Protein AF-A0A0G4HVM7-F1 (afdb_monomer)

Secondary structure (DSSP, 8-state):
--------------------STT-HHHHHHHHSS-HHHHHHHHHHHHHHHHHHHHHHHHHHHHHHHHHHHHHHHHHHHHHHHHHHHHHHHHHHHHHHHHHHHHHHHHHHHHHHHHHHHHHHHHHHHHHHHHHHHHHHHHHHHHHHHHHHHHHHHHHHHHHHHHHHHHHHHHHHHHHHHHHHHHHHHHHHHHHHHHHHHHHHHHHHHHHHHHHHHHHHHHHHHHHHHHHHHHHHHHHHHHHTTTSTTTHHHHHHHHHHHHHHHHHHHHHHHHHHHHHHHHHHHHHHHHHHHHHHHHHHHHHHHHHHHHHHHHHHHHHHHHHHHHHHHHHHHHHHHHHHHHHHHHHHHHHHHHHHHHHHHHHHHTTS-HHHHH-SS-------TTTS-GGGS-HHHHHHHHHHHSS----TTTTTHHHHHHHHHHHHHHHHHHHHHHHHHHHHHHHHHHHHHHHHHHS--HHHHSS--TTS--TT-------------S--------------------------

Mean predicted aligned error: 23.36 Å

Organism: NCBI:txid1169474

Foldseek 3Di:
DDDDDDDPDPPPPPPPPPPQVPVDVVLVVVLVPDDPVVNVVSVVVSVVVVVVVVVVVVVVVVVVVVVVVVVVVVVVVVVVVVVVVVVVVVVVVVVVVVVVVVVVVVVVVVVVVVVVVVVVVVVVVVVVVVVVVVVVVVVVVVVVVVVVVVVVVVVVVVVVVVVVVVVVVVVVVVVVVVVVVVVVVVVVVVVVVVVVVVVVVVVVVVVVVVVVVVVVVVVVVVVVVCVVVVVVVVVPCVVPCPPPPPPVVVVVVVVVVVVVVVVVVVVVVVVVVVVVVVVVVVVVVVVVVVVVVVVVVVVVVVVVVVVVVVVVVVVVVVVVVVVVVVVVVVVVVVVVVVVVVVVVVVVVVVVVVVVVVVVVVVVVDDPVCVVVVFPPPVPVPVVVDDPPPPDPVVVVVVVVVVPDDPQPPVCPCVRVVRSVVVVVVVVVLVVVVVVVVVVLVVVVVVVVVVVCCLVDPDPVQVVDQDPVDDDPNDHDPDPPDPPPCPPDDPDDDDPDDPPPPPPVPPPPDPPDD

pLDDT: mean 78.49, std 20.11, range [30.06, 98.19]

Sequence (513 aa):
MEDPAAGAGSPGLNLVNIQLPIRNPDILEHLKALPESDKDKFLNEIKKKYLKQMAAIEEQHSKHNMFRVQEAWLKIMRAAKTAQLKKEVEILSQNHQRDVDRKEALLHMMDRDLDEAEEQQLVASRSHFSNVGQLLDIQTARLEAVDHHFQAALSEMRQDFAAERRDLEHRHSLFSKELQLIVHFITKEEEEKEQAETHEHNTQFEVLKNRNIEEDHQTKSKLEDAVDTIKDKCNQALQDYKTQTDSNTQEYKKLLHEDDKVSREVDQRLRRVERLQQQIADWKSKIIQNRSECEERNSQLRLEKEELQRHYQELKAKMSKFRAEQMRRLRDLSSNAKECTESLDSQLKLAERILQTAALCRKLETEREKVVPFYLSREVDLEELDWSDVPAEVKEEIREALSDVGIDEWTYLDSFFKRYNKVFLDKLAIDKERQRLEKENEQLRSILKQFLDGVSVNDQVLGGANPLLVVNGRVNFNHIPVKRDTEGKVTIEAQTHVHKTTVRQQQILPRTN

Structure (mmCIF, N/CA/C/O backbone):
data_AF-A0A0G4HVM7-F1
#
_entry.id   AF-A0A0G4HVM7-F1
#
loop_
_atom_site.group_PDB
_atom_site.id
_atom_site.type_symbol
_atom_site.label_atom_id
_atom_site.label_alt_id
_atom_site.label_comp_id
_atom_site.label_asym_id
_atom_site.label_entity_id
_atom_site.label_seq_id
_atom_site.pdbx_PDB_ins_code
_atom_site.Cartn_x
_atom_site.Cartn_y
_atom_site.Cartn_z
_atom_site.occupancy
_atom_site.B_iso_or_equiv
_atom_site.auth_seq_id
_atom_site.auth_comp_id
_atom_site.auth_asym_id
_atom_site.auth_atom_id
_atom_site.pdbx_PDB_model_num
ATOM 1 N N . MET A 1 1 ? 48.883 18.268 -64.903 1.00 44.88 1 MET A N 1
ATOM 2 C CA . MET A 1 1 ? 48.582 19.145 -66.050 1.00 44.88 1 MET A CA 1
ATOM 3 C C . MET A 1 1 ? 49.626 20.237 -66.037 1.00 44.88 1 MET A C 1
ATOM 5 O O . MET A 1 1 ? 49.969 20.667 -64.946 1.00 44.88 1 MET A O 1
ATOM 9 N N . GLU A 1 2 ? 50.117 20.586 -67.223 1.00 32.31 2 GLU A N 1
ATOM 10 C CA . GLU A 1 2 ? 51.321 21.381 -67.519 1.00 32.31 2 GLU A CA 1
ATOM 11 C C . GLU A 1 2 ? 52.638 20.591 -67.495 1.00 32.31 2 GLU A C 1
ATOM 13 O O . GLU A 1 2 ? 53.362 20.506 -66.505 1.00 32.31 2 GLU A O 1
ATOM 18 N N . ASP A 1 3 ? 52.907 19.994 -68.660 1.00 45.25 3 ASP A N 1
ATOM 19 C CA . ASP A 1 3 ? 54.249 19.728 -69.170 1.00 45.25 3 ASP A CA 1
ATOM 20 C C . ASP A 1 3 ? 55.102 21.004 -69.144 1.00 45.25 3 ASP A C 1
ATOM 22 O O . ASP A 1 3 ? 54.601 22.105 -69.391 1.00 45.25 3 ASP A O 1
ATOM 26 N N . PRO A 1 4 ? 56.426 20.843 -69.031 1.00 42.19 4 PRO A N 1
ATOM 27 C CA . PRO A 1 4 ? 57.251 21.456 -70.053 1.00 42.19 4 PRO A CA 1
ATOM 28 C C . PRO A 1 4 ? 58.253 20.452 -70.612 1.00 42.19 4 PRO A C 1
ATOM 30 O O . PRO A 1 4 ? 59.261 20.096 -70.000 1.00 42.19 4 PRO A O 1
ATOM 33 N N . ALA A 1 5 ? 57.983 20.064 -71.854 1.00 37.16 5 ALA A N 1
ATOM 34 C CA . ALA A 1 5 ? 59.016 19.746 -72.815 1.00 37.16 5 ALA A CA 1
ATOM 35 C C . ALA A 1 5 ? 59.889 20.995 -73.036 1.00 37.16 5 ALA A C 1
ATOM 37 O O . ALA A 1 5 ? 59.394 22.040 -73.453 1.00 37.16 5 ALA A O 1
ATOM 38 N N . ALA A 1 6 ? 61.194 20.891 -72.790 1.00 32.12 6 ALA A N 1
ATOM 39 C CA . ALA A 1 6 ? 62.171 21.859 -73.276 1.00 32.12 6 ALA A CA 1
ATOM 40 C C . ALA A 1 6 ? 63.485 21.130 -73.571 1.00 32.12 6 ALA A C 1
ATOM 42 O O . ALA A 1 6 ? 64.078 20.488 -72.706 1.00 32.12 6 ALA A O 1
ATOM 43 N N . GLY A 1 7 ? 63.868 21.170 -74.846 1.00 36.97 7 GLY A N 1
ATOM 44 C CA . GLY A 1 7 ? 64.874 20.318 -75.461 1.00 36.97 7 GLY A CA 1
ATOM 45 C C . GLY A 1 7 ? 66.261 20.408 -74.834 1.00 36.97 7 GLY A C 1
ATOM 46 O O . GLY A 1 7 ? 66.880 21.466 -74.788 1.00 36.97 7 GLY A O 1
ATOM 47 N N . ALA A 1 8 ? 66.797 19.248 -74.467 1.00 32.94 8 ALA A N 1
ATOM 48 C CA . ALA A 1 8 ? 68.232 19.040 -74.402 1.00 32.94 8 ALA A CA 1
ATOM 49 C C . ALA A 1 8 ? 68.670 18.523 -75.777 1.00 32.94 8 ALA A C 1
ATOM 51 O O . ALA A 1 8 ? 68.557 17.335 -76.077 1.00 32.94 8 ALA A O 1
ATOM 52 N N . GLY A 1 9 ? 69.085 19.452 -76.642 1.00 30.06 9 GLY A N 1
ATOM 53 C CA . GLY A 1 9 ? 69.671 19.134 -77.937 1.00 30.06 9 GLY A CA 1
ATOM 54 C C . GLY A 1 9 ? 70.800 18.123 -77.772 1.00 30.06 9 GLY A C 1
ATOM 55 O O . GLY A 1 9 ? 71.686 18.301 -76.937 1.00 30.06 9 GLY A O 1
ATOM 56 N N . SER A 1 10 ? 70.750 17.053 -78.563 1.00 32.50 10 SER A N 1
ATOM 57 C CA . SER A 1 10 ? 71.856 16.118 -78.717 1.00 32.50 10 SER A CA 1
ATOM 58 C C . SER A 1 10 ? 73.127 16.907 -79.044 1.00 32.50 10 SER A C 1
ATOM 60 O O . SER A 1 10 ? 73.173 17.552 -80.095 1.00 32.50 10 SER A O 1
ATOM 62 N N . PRO A 1 11 ? 74.177 16.870 -78.205 1.00 37.94 11 PRO A N 1
ATOM 63 C CA . PRO A 1 11 ? 75.485 17.277 -78.664 1.00 37.94 11 PRO A CA 1
ATOM 64 C C . PRO A 1 11 ? 75.914 16.192 -79.644 1.00 37.94 11 PRO A C 1
ATOM 66 O O . PRO A 1 11 ? 76.207 15.062 -79.248 1.00 37.94 11 PRO A O 1
ATOM 69 N N . GLY A 1 12 ? 75.867 16.518 -80.935 1.00 30.72 12 GLY A N 1
ATOM 70 C CA . GLY A 1 12 ? 76.477 15.698 -81.966 1.00 30.72 12 GLY A CA 1
ATOM 71 C C . GLY A 1 12 ? 77.882 15.325 -81.512 1.00 30.72 12 GLY A C 1
ATOM 72 O O . GLY A 1 12 ? 78.673 16.193 -81.135 1.00 30.72 12 GLY A O 1
ATOM 73 N N . LEU A 1 13 ? 78.164 14.024 -81.505 1.00 35.94 13 LEU A N 1
ATOM 74 C CA . LEU A 1 13 ? 79.510 13.483 -81.401 1.00 35.94 13 LEU A CA 1
ATOM 75 C C . LEU A 1 13 ? 80.292 13.981 -82.620 1.00 35.94 13 LEU A C 1
ATOM 77 O O . LEU A 1 13 ? 80.422 13.290 -83.628 1.00 35.94 13 LEU A O 1
ATOM 81 N N . ASN A 1 14 ? 80.791 15.213 -82.537 1.00 35.09 14 ASN A N 1
ATOM 82 C CA . ASN A 1 14 ? 81.893 15.662 -83.357 1.00 35.09 14 ASN A CA 1
ATOM 83 C C . ASN A 1 14 ? 83.060 14.764 -82.965 1.00 35.09 14 ASN A C 1
ATOM 85 O O . ASN A 1 14 ? 83.670 14.946 -81.912 1.00 35.09 14 ASN A O 1
ATOM 89 N N . LEU A 1 15 ? 83.327 13.760 -83.799 1.00 33.66 15 LEU A N 1
ATOM 90 C CA . LEU A 1 15 ? 84.612 13.083 -83.861 1.00 33.66 15 LEU A CA 1
ATOM 91 C C . LEU A 1 15 ? 85.657 14.173 -84.106 1.00 33.66 15 LEU A C 1
ATOM 93 O O . LEU A 1 15 ? 85.930 14.558 -85.242 1.00 33.66 15 LEU A O 1
ATOM 97 N N . VAL A 1 16 ? 86.171 14.734 -83.010 1.00 39.75 16 VAL A N 1
ATOM 98 C CA . VAL A 1 16 ? 87.305 15.644 -83.013 1.00 39.75 16 VAL A CA 1
ATOM 99 C C . VAL A 1 16 ? 88.436 14.863 -83.655 1.00 39.75 16 VAL A C 1
ATOM 101 O O . VAL A 1 16 ? 88.948 13.893 -83.099 1.00 39.75 16 VAL A O 1
ATOM 104 N N . ASN A 1 17 ? 88.746 15.267 -84.880 1.00 39.72 17 ASN A N 1
ATOM 105 C CA . ASN A 1 17 ? 89.894 14.846 -85.650 1.00 39.72 17 ASN A CA 1
ATOM 106 C C . ASN A 1 17 ? 91.111 14.896 -84.713 1.00 39.72 17 ASN A C 1
ATOM 108 O O . ASN A 1 17 ? 91.505 15.982 -84.283 1.00 39.72 17 ASN A O 1
ATOM 112 N N . ILE A 1 18 ? 91.638 13.735 -84.310 1.00 45.00 18 ILE A N 1
ATOM 113 C CA . ILE A 1 18 ? 92.764 13.651 -83.374 1.00 45.00 18 ILE A CA 1
ATOM 114 C C . ILE A 1 18 ? 94.000 14.141 -84.125 1.00 45.00 18 ILE A C 1
ATOM 116 O O . ILE A 1 18 ? 94.731 13.381 -84.762 1.00 45.00 18 ILE A O 1
ATOM 120 N N . GLN A 1 19 ? 94.199 15.454 -84.100 1.00 47.66 19 GLN A N 1
ATOM 121 C CA . GLN A 1 19 ? 95.354 16.110 -84.673 1.00 47.66 19 GLN A CA 1
ATOM 122 C C . GLN A 1 19 ? 96.541 15.824 -83.759 1.00 47.66 19 GLN A C 1
ATOM 124 O O . GLN A 1 19 ? 96.676 16.378 -82.670 1.00 47.66 19 GLN A O 1
ATOM 129 N N . LEU A 1 20 ? 97.393 14.902 -84.204 1.00 53.03 20 LEU A N 1
ATOM 130 C CA . LEU A 1 20 ? 98.655 14.605 -83.542 1.00 53.03 20 LEU A CA 1
ATOM 131 C C . LEU A 1 20 ? 99.485 15.890 -83.402 1.00 53.03 20 LEU A C 1
ATOM 133 O O . LEU A 1 20 ? 99.500 16.703 -84.334 1.00 53.03 20 LEU A O 1
ATOM 137 N N . PRO A 1 21 ? 100.220 16.075 -82.291 1.00 55.19 21 PRO A N 1
ATOM 138 C CA . PRO A 1 21 ? 101.010 17.273 -82.038 1.00 55.19 21 PRO A CA 1
ATOM 139 C C . PRO A 1 21 ? 102.310 17.230 -82.856 1.00 55.19 21 PRO A C 1
ATOM 141 O O . PRO A 1 21 ? 103.408 17.211 -82.318 1.00 55.19 21 PRO A O 1
ATOM 144 N N . ILE A 1 22 ? 102.197 17.188 -84.184 1.00 50.56 22 ILE A N 1
ATOM 145 C CA . ILE A 1 22 ? 103.336 17.206 -85.117 1.00 50.56 22 ILE A CA 1
ATOM 146 C C . ILE A 1 22 ? 103.833 18.653 -85.322 1.00 50.56 22 ILE A C 1
ATOM 148 O O . ILE A 1 22 ? 104.866 18.890 -85.934 1.00 50.56 22 ILE A O 1
ATOM 152 N N . ARG A 1 23 ? 103.126 19.650 -84.771 1.00 51.16 23 ARG A N 1
ATOM 153 C CA . ARG A 1 23 ? 103.442 21.081 -84.910 1.00 51.16 23 ARG A CA 1
ATOM 154 C C . ARG A 1 23 ? 104.388 21.652 -83.847 1.00 51.16 23 ARG A C 1
ATOM 156 O O . ARG A 1 23 ? 104.662 22.846 -83.900 1.00 51.16 23 ARG A O 1
ATOM 163 N N . ASN A 1 24 ? 104.871 20.846 -82.899 1.00 56.47 24 ASN A N 1
ATOM 164 C CA . ASN A 1 24 ? 105.813 21.318 -81.882 1.00 56.47 24 ASN A CA 1
ATOM 165 C C . ASN A 1 24 ? 107.245 21.326 -82.475 1.00 56.47 24 ASN A C 1
ATOM 167 O O . ASN A 1 24 ? 107.718 20.253 -82.865 1.00 56.47 24 ASN A O 1
ATOM 171 N N . PRO A 1 25 ? 107.920 22.485 -82.606 1.00 56.81 25 PRO A N 1
ATOM 172 C CA . PRO A 1 25 ? 109.175 22.614 -83.360 1.00 56.81 25 PRO A CA 1
ATOM 173 C C . PRO A 1 25 ? 110.316 21.720 -82.841 1.00 56.81 25 PRO A C 1
ATOM 175 O O . PRO A 1 25 ? 111.045 21.151 -83.652 1.00 56.81 25 PRO A O 1
ATOM 178 N N . ASP A 1 26 ? 110.385 21.469 -81.532 1.00 57.75 26 ASP A N 1
ATOM 179 C CA . ASP A 1 26 ? 111.415 20.618 -80.906 1.00 57.75 26 ASP A CA 1
ATOM 180 C C . ASP A 1 26 ? 111.307 19.130 -81.309 1.00 57.75 26 ASP A C 1
ATOM 182 O O . ASP A 1 2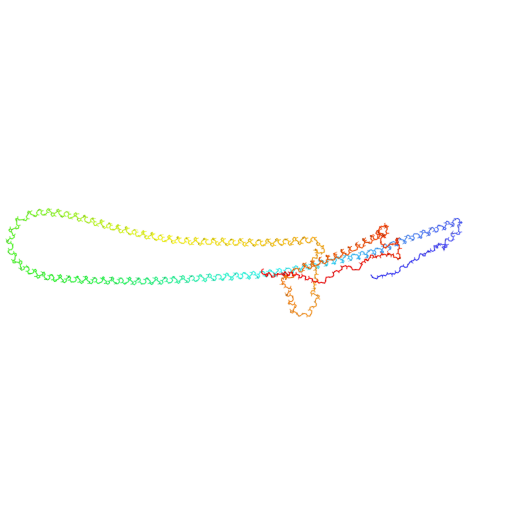6 ? 112.285 18.382 -81.320 1.00 57.75 26 ASP A O 1
ATOM 186 N N . ILE A 1 27 ? 110.104 18.679 -81.682 1.00 58.53 27 ILE A N 1
ATOM 187 C CA . ILE A 1 27 ? 109.833 17.294 -82.100 1.00 58.53 27 ILE A CA 1
ATOM 188 C C . ILE A 1 27 ? 110.277 17.074 -83.555 1.00 58.53 27 ILE A C 1
ATOM 190 O O . ILE A 1 27 ? 110.741 15.990 -83.912 1.00 58.53 27 ILE A O 1
ATOM 194 N N . LEU A 1 28 ? 110.172 18.116 -84.384 1.00 56.00 28 LEU A N 1
ATOM 195 C CA . LEU A 1 28 ? 110.587 18.132 -85.790 1.00 56.00 28 LEU A CA 1
ATOM 196 C C . LEU A 1 28 ? 112.113 18.110 -85.955 1.00 56.00 28 LEU A C 1
ATOM 198 O O . LEU A 1 28 ? 112.607 17.534 -86.926 1.00 56.00 28 LEU A O 1
ATOM 202 N N . GLU A 1 29 ? 112.856 18.701 -85.017 1.00 57.34 29 GLU A N 1
ATOM 203 C CA . GLU A 1 29 ? 114.324 18.694 -85.016 1.00 57.34 29 GLU A CA 1
ATOM 204 C C . GLU A 1 29 ? 114.893 17.319 -84.638 1.00 57.34 29 GLU A C 1
ATOM 206 O O . GLU A 1 29 ? 115.738 16.778 -85.354 1.00 57.34 29 GLU A O 1
ATOM 211 N N . HIS A 1 30 ? 114.342 16.676 -83.604 1.00 56.56 30 HIS A N 1
ATOM 212 C CA . HIS A 1 30 ? 114.717 15.308 -83.228 1.00 56.56 30 HIS A CA 1
ATOM 213 C C . HIS A 1 30 ? 114.369 14.264 -84.309 1.00 56.56 30 HIS A C 1
ATOM 215 O O . HIS A 1 30 ? 115.115 13.307 -84.506 1.00 56.56 30 HIS A O 1
ATOM 221 N N . LEU A 1 31 ? 113.287 14.463 -85.073 1.00 53.84 31 LEU A N 1
ATOM 222 C CA . LEU A 1 31 ? 112.881 13.589 -86.188 1.00 53.84 31 LEU A CA 1
ATOM 223 C C . LEU A 1 31 ? 113.826 13.639 -87.402 1.00 53.84 31 LEU A C 1
ATOM 225 O O . LEU A 1 31 ? 113.852 12.693 -88.195 1.00 53.84 31 LEU A O 1
ATOM 229 N N . LYS A 1 32 ? 114.603 14.718 -87.565 1.00 58.75 32 LYS A N 1
ATOM 230 C CA . LYS A 1 32 ? 115.596 14.851 -88.646 1.00 58.75 32 LYS A CA 1
ATOM 231 C C . LYS A 1 32 ? 116.929 14.169 -88.326 1.00 58.75 32 LYS A C 1
ATOM 233 O O . LYS A 1 32 ? 117.637 13.805 -89.259 1.00 58.75 32 LYS A O 1
ATOM 238 N N . ALA A 1 33 ? 117.247 13.964 -87.047 1.00 56.53 33 ALA A N 1
ATOM 239 C CA . ALA A 1 33 ? 118.541 13.453 -86.588 1.00 56.53 33 ALA A CA 1
ATOM 240 C C . ALA A 1 33 ? 118.610 11.920 -86.395 1.00 56.53 33 ALA A C 1
ATOM 242 O O . ALA A 1 33 ? 119.684 11.403 -86.097 1.00 56.53 33 ALA A O 1
ATOM 243 N N . LEU A 1 34 ? 117.501 11.183 -86.558 1.00 55.47 34 LEU A N 1
ATOM 244 C CA . LEU A 1 34 ? 117.447 9.725 -86.349 1.00 55.47 34 LEU A CA 1
ATOM 245 C C . LEU A 1 34 ? 117.298 8.921 -87.663 1.00 55.47 34 LEU A C 1
ATOM 247 O O . LEU A 1 34 ? 116.659 9.404 -88.601 1.00 55.47 34 LEU A O 1
ATOM 251 N N . PRO A 1 35 ? 117.841 7.687 -87.747 1.00 60.72 35 PRO A N 1
ATOM 252 C CA . PRO A 1 35 ? 117.650 6.778 -88.886 1.00 60.72 35 PRO A CA 1
ATOM 253 C C . PRO A 1 35 ? 116.177 6.341 -89.036 1.00 60.72 35 PRO A C 1
ATOM 255 O O . PRO A 1 35 ? 115.437 6.288 -88.054 1.00 60.72 35 PRO A O 1
ATOM 258 N N . GLU A 1 36 ? 115.728 6.027 -90.261 1.00 57.34 36 GLU A N 1
ATOM 259 C CA . GLU A 1 36 ? 114.302 5.807 -90.601 1.00 57.34 36 GLU A CA 1
ATOM 260 C C . GLU A 1 36 ? 113.580 4.777 -89.711 1.00 57.34 36 GLU A C 1
ATOM 262 O O . GLU A 1 36 ? 112.434 5.009 -89.333 1.00 57.34 36 GLU A O 1
ATOM 267 N N . SER A 1 37 ? 114.258 3.711 -89.266 1.00 58.81 37 SER A N 1
ATOM 268 C CA . SER A 1 37 ? 113.672 2.708 -88.357 1.00 58.81 37 SER A CA 1
ATOM 269 C C . SER A 1 37 ? 113.349 3.240 -86.953 1.00 58.81 37 SER A C 1
ATOM 271 O O . SER A 1 37 ? 112.506 2.654 -86.267 1.00 58.81 37 SER A O 1
ATOM 273 N N . ASP A 1 38 ? 114.008 4.307 -86.501 1.00 58.41 38 ASP A N 1
ATOM 274 C CA . ASP A 1 38 ? 113.793 4.883 -85.172 1.00 58.41 38 ASP A CA 1
ATOM 275 C C . ASP A 1 38 ? 112.853 6.096 -85.211 1.00 58.41 38 ASP A C 1
ATOM 277 O O . ASP A 1 38 ? 112.248 6.432 -84.192 1.00 58.41 38 ASP A O 1
ATOM 281 N N . LYS A 1 39 ? 112.619 6.681 -86.396 1.00 62.94 39 LYS A N 1
ATOM 282 C CA . LYS A 1 39 ? 111.577 7.701 -86.610 1.00 62.94 39 LYS A CA 1
ATOM 283 C C . LYS A 1 39 ? 110.181 7.142 -86.349 1.00 62.94 39 LYS A C 1
ATOM 285 O O . LYS A 1 39 ? 109.393 7.781 -85.653 1.00 62.94 39 LYS A O 1
ATOM 290 N N . ASP A 1 40 ? 109.895 5.934 -86.832 1.00 63.16 40 ASP A N 1
ATOM 291 C CA . ASP A 1 40 ? 108.599 5.276 -86.624 1.00 63.16 40 ASP A CA 1
ATOM 292 C C . ASP A 1 40 ? 108.387 4.866 -85.164 1.00 63.16 40 ASP A C 1
ATOM 294 O O . ASP A 1 40 ? 107.290 5.024 -84.621 1.00 63.16 40 ASP A O 1
ATOM 298 N N . LYS A 1 41 ? 109.444 4.404 -84.484 1.00 69.62 41 LYS A N 1
ATOM 299 C CA . LYS A 1 41 ? 109.400 4.123 -83.041 1.00 69.62 41 LYS A CA 1
ATOM 300 C C . LYS A 1 41 ? 109.160 5.398 -82.240 1.00 69.62 41 LYS A C 1
ATOM 302 O O . LYS A 1 41 ? 108.288 5.403 -81.378 1.00 69.62 41 LYS A O 1
ATOM 307 N N . PHE A 1 42 ? 109.854 6.487 -82.565 1.00 68.62 42 PHE A N 1
ATOM 308 C CA . PHE A 1 42 ? 109.691 7.776 -81.896 1.00 68.62 42 PHE A CA 1
ATOM 309 C C . PHE A 1 42 ? 108.299 8.384 -82.138 1.00 68.62 42 PHE A C 1
ATOM 311 O O . PHE A 1 42 ? 107.647 8.835 -81.197 1.00 68.62 42 PHE A O 1
ATOM 318 N N . LEU A 1 43 ? 107.775 8.311 -83.367 1.00 69.00 43 LEU A N 1
ATOM 319 C CA . LEU A 1 43 ? 106.397 8.700 -83.692 1.00 69.00 43 LEU A CA 1
ATOM 320 C C . LEU A 1 43 ? 105.371 7.859 -82.926 1.00 69.00 43 LEU A C 1
ATOM 322 O O . LEU A 1 43 ? 104.395 8.403 -82.407 1.00 69.00 43 LEU A O 1
ATOM 326 N N . ASN A 1 44 ? 105.590 6.548 -82.814 1.00 72.88 44 ASN A N 1
ATOM 327 C CA . ASN A 1 44 ? 104.732 5.661 -82.032 1.00 72.88 44 ASN A CA 1
ATOM 328 C C . ASN A 1 44 ? 104.833 5.937 -80.527 1.00 72.88 44 ASN A C 1
ATOM 330 O O . ASN A 1 44 ? 103.818 5.888 -79.834 1.00 72.88 44 ASN A O 1
ATOM 334 N N . GLU A 1 45 ? 106.007 6.294 -80.010 1.00 76.69 45 GLU A N 1
ATOM 335 C CA . GLU A 1 45 ? 106.180 6.723 -78.622 1.00 76.69 45 GLU A CA 1
ATOM 336 C C . GLU A 1 45 ? 105.490 8.054 -78.335 1.00 76.69 45 GLU A C 1
ATOM 338 O O . GLU A 1 45 ? 104.842 8.181 -77.297 1.00 76.69 45 GLU A O 1
ATOM 343 N N . ILE A 1 46 ? 105.560 9.024 -79.249 1.00 76.19 46 ILE A N 1
ATOM 344 C CA . ILE A 1 46 ? 104.842 10.299 -79.132 1.00 76.19 46 ILE A CA 1
ATOM 345 C C . ILE A 1 46 ? 103.335 10.066 -79.182 1.00 76.19 46 ILE A C 1
ATOM 347 O O . ILE A 1 46 ? 102.621 10.564 -78.315 1.00 76.19 46 ILE A O 1
ATOM 351 N N . LYS A 1 47 ? 102.844 9.252 -80.126 1.00 75.00 47 LYS A N 1
ATOM 352 C CA . LYS A 1 47 ? 101.432 8.836 -80.188 1.00 75.00 47 LYS A CA 1
ATOM 353 C C . LYS A 1 47 ? 101.000 8.160 -78.890 1.00 75.00 47 LYS A C 1
ATOM 355 O O . LYS A 1 47 ? 99.967 8.509 -78.334 1.00 75.00 47 LYS A O 1
ATOM 360 N N . LYS A 1 48 ? 101.805 7.233 -78.365 1.00 80.62 48 LYS A N 1
ATOM 361 C CA . LYS A 1 48 ? 101.520 6.514 -77.116 1.00 80.62 48 LYS A CA 1
ATOM 362 C C . LYS A 1 48 ? 101.543 7.443 -75.901 1.00 80.62 48 LYS A C 1
ATOM 364 O O . LYS A 1 48 ? 100.695 7.297 -75.028 1.00 80.62 48 LYS A O 1
ATOM 369 N N . LYS A 1 49 ? 102.477 8.397 -75.834 1.00 79.44 49 LYS A N 1
ATOM 370 C CA . LYS A 1 49 ? 102.534 9.425 -74.780 1.00 79.44 49 LYS A CA 1
ATOM 371 C C . LYS A 1 49 ? 101.330 10.363 -74.861 1.00 79.44 49 LYS A C 1
ATOM 373 O O . LYS A 1 49 ? 100.710 10.612 -73.836 1.00 79.44 49 LYS A O 1
ATOM 378 N N . TYR A 1 50 ? 100.953 10.798 -76.061 1.00 78.19 50 TYR A N 1
ATOM 379 C CA . TYR A 1 50 ? 99.786 11.645 -76.294 1.00 78.19 50 TYR A CA 1
ATOM 380 C C . TYR A 1 50 ? 98.477 10.928 -75.943 1.00 78.19 50 TYR A C 1
ATOM 382 O O . TYR A 1 50 ? 97.674 11.463 -75.190 1.00 78.19 50 TYR A O 1
ATOM 390 N N . LEU A 1 51 ? 98.291 9.680 -76.386 1.00 79.25 51 LEU A N 1
ATOM 391 C CA . LEU A 1 51 ? 97.124 8.867 -76.027 1.00 79.25 51 LEU A CA 1
ATOM 392 C C . LEU A 1 51 ? 97.064 8.579 -74.523 1.00 79.25 51 LEU A C 1
ATOM 394 O O . LEU A 1 51 ? 95.987 8.631 -73.946 1.00 79.25 51 LEU A O 1
ATOM 398 N N . LYS A 1 52 ? 98.203 8.333 -73.861 1.00 83.00 52 LYS A N 1
ATOM 399 C CA . LYS A 1 52 ? 98.253 8.199 -72.395 1.00 83.00 52 LYS A CA 1
ATOM 400 C C . LYS A 1 52 ? 97.896 9.499 -71.677 1.00 83.00 52 LYS A C 1
ATOM 402 O O . LYS A 1 52 ? 97.205 9.446 -70.668 1.00 83.00 52 LYS A O 1
ATOM 407 N N . GLN A 1 53 ? 98.356 10.647 -72.175 1.00 83.00 53 GLN A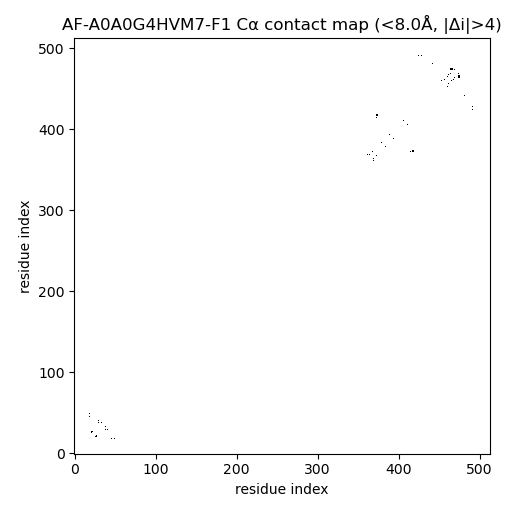 N 1
ATOM 408 C CA . GLN A 1 53 ? 97.994 11.955 -71.624 1.00 83.00 53 GLN A CA 1
ATOM 409 C C . GLN A 1 53 ? 96.503 12.243 -71.818 1.00 83.00 53 GLN A C 1
ATOM 411 O O . GLN A 1 53 ? 95.849 12.648 -70.865 1.00 83.00 53 GLN A O 1
ATOM 416 N N . MET A 1 54 ? 95.950 11.964 -73.001 1.00 78.62 54 MET A N 1
ATOM 417 C CA . MET A 1 54 ? 94.514 12.099 -73.261 1.00 78.62 54 MET A CA 1
ATOM 418 C C . MET A 1 54 ? 93.687 11.147 -72.391 1.00 78.62 54 MET A C 1
ATOM 420 O O . MET A 1 54 ? 92.725 11.593 -71.782 1.00 78.62 54 MET A O 1
ATOM 424 N N . ALA A 1 55 ? 94.103 9.888 -72.233 1.00 81.25 55 ALA A N 1
ATOM 425 C CA . ALA A 1 55 ? 93.435 8.932 -71.349 1.00 81.25 55 ALA A CA 1
ATOM 426 C C . ALA A 1 55 ? 93.495 9.354 -69.869 1.00 81.25 55 ALA A C 1
ATOM 428 O O . ALA A 1 55 ? 92.519 9.194 -69.146 1.00 81.25 55 ALA A O 1
ATOM 429 N N . ALA A 1 56 ? 94.610 9.932 -69.407 1.00 82.62 56 ALA A N 1
ATOM 430 C CA . ALA A 1 56 ? 94.726 10.451 -68.043 1.00 82.62 56 ALA A CA 1
ATOM 431 C C . ALA A 1 56 ? 93.842 11.692 -67.816 1.00 82.62 56 ALA A C 1
ATOM 433 O O . ALA A 1 56 ? 93.229 11.830 -66.758 1.00 82.62 56 ALA A O 1
ATOM 434 N N . ILE A 1 57 ? 93.752 12.578 -68.813 1.00 82.38 57 ILE A N 1
ATOM 435 C CA . ILE A 1 57 ? 92.848 13.736 -68.801 1.00 82.38 57 ILE A CA 1
ATOM 436 C C . ILE A 1 57 ? 91.388 13.264 -68.811 1.00 82.38 57 ILE A C 1
ATOM 438 O O . ILE A 1 57 ? 90.578 13.759 -68.031 1.00 82.38 57 ILE A O 1
ATOM 442 N N . GLU A 1 58 ? 91.056 12.259 -69.619 1.00 81.56 58 GLU A N 1
ATOM 443 C CA . GLU A 1 58 ? 89.730 11.640 -69.659 1.00 81.56 58 GLU A CA 1
ATOM 444 C C . GLU A 1 58 ? 89.383 10.942 -68.335 1.00 81.56 58 GLU A C 1
ATOM 446 O O . GLU A 1 58 ? 88.275 11.109 -67.834 1.00 81.56 58 GLU A O 1
ATOM 451 N N . GLU A 1 59 ? 90.328 10.248 -67.692 1.00 82.44 59 GLU A N 1
ATOM 452 C CA . GLU A 1 59 ? 90.130 9.638 -66.370 1.00 82.44 59 GLU A CA 1
ATOM 453 C C . GLU A 1 59 ? 89.877 10.703 -65.289 1.00 82.44 59 GLU A C 1
ATOM 455 O O . GLU A 1 59 ? 88.975 10.557 -64.458 1.00 82.44 59 GLU A O 1
ATOM 460 N N . GLN A 1 60 ? 90.635 11.805 -65.309 1.00 84.56 60 GLN A N 1
ATOM 461 C CA . GLN A 1 60 ? 90.418 12.941 -64.410 1.00 84.56 60 GLN A CA 1
ATOM 462 C C . GLN A 1 60 ? 89.063 13.610 -64.660 1.00 84.56 60 GLN A C 1
ATOM 464 O O . GLN A 1 60 ? 88.330 13.885 -63.705 1.00 84.56 60 GLN A O 1
ATOM 469 N N . HIS A 1 61 ? 88.688 13.822 -65.923 1.00 82.38 61 HIS A N 1
ATOM 470 C CA . HIS A 1 61 ? 87.376 14.347 -66.289 1.00 82.38 61 HIS A CA 1
ATOM 471 C C . HIS A 1 61 ? 86.248 13.389 -65.911 1.00 82.38 61 HIS A C 1
ATOM 473 O O . HIS A 1 61 ? 85.224 13.851 -65.422 1.00 82.38 61 HIS A O 1
ATOM 479 N N . SER A 1 62 ? 86.437 12.075 -66.033 1.00 81.44 62 SER A N 1
ATOM 480 C CA . SER A 1 62 ? 85.461 11.070 -65.612 1.00 81.44 62 SER A CA 1
ATOM 481 C C . SER A 1 62 ? 85.263 11.084 -64.097 1.00 81.44 62 SER A C 1
ATOM 483 O O . SER A 1 62 ? 84.126 11.083 -63.630 1.00 81.44 62 SER A O 1
ATOM 485 N N . LYS A 1 63 ? 86.343 11.170 -63.305 1.00 86.75 63 LYS A N 1
ATOM 486 C CA . LYS A 1 63 ? 86.249 11.304 -61.839 1.00 86.75 63 LYS A CA 1
ATOM 487 C C . LYS A 1 63 ? 85.554 12.605 -61.445 1.00 86.75 63 LYS A C 1
ATOM 489 O O . LYS A 1 63 ? 84.638 12.586 -60.627 1.00 86.75 63 LYS A O 1
ATOM 494 N N . HIS A 1 64 ? 85.939 13.724 -62.055 1.00 85.00 64 HIS A N 1
ATOM 495 C CA . HIS A 1 64 ? 85.308 15.017 -61.802 1.00 85.00 64 HIS A CA 1
ATOM 496 C C . HIS A 1 64 ? 83.824 15.020 -62.200 1.00 85.00 64 HIS A C 1
ATOM 498 O O . HIS A 1 64 ? 82.982 15.495 -61.442 1.00 85.00 64 HIS A O 1
ATOM 504 N N . ASN A 1 65 ? 83.482 14.433 -63.347 1.00 85.69 65 ASN A N 1
ATOM 505 C CA . ASN A 1 65 ? 82.102 14.294 -63.794 1.00 85.69 65 ASN A CA 1
ATOM 506 C C . ASN A 1 65 ? 81.304 13.379 -62.855 1.00 85.69 65 ASN A C 1
ATOM 508 O O . ASN A 1 65 ? 80.190 13.722 -62.481 1.00 85.69 65 ASN A O 1
ATOM 512 N N . MET A 1 66 ? 81.888 12.276 -62.378 1.00 86.38 66 MET A N 1
ATOM 513 C CA . MET A 1 66 ? 81.258 11.399 -61.389 1.00 86.38 66 MET A CA 1
ATOM 514 C C . MET A 1 66 ? 80.959 12.137 -60.080 1.00 86.38 66 MET A C 1
ATOM 516 O O . MET A 1 66 ? 79.847 12.020 -59.571 1.00 86.38 66 MET A O 1
ATOM 520 N N . PHE A 1 67 ? 81.889 12.947 -59.563 1.00 87.50 67 PHE A N 1
ATOM 521 C CA . PHE A 1 67 ? 81.627 13.777 -58.383 1.00 87.50 67 PHE A CA 1
ATOM 522 C C . PHE A 1 67 ? 80.530 14.815 -58.636 1.00 87.50 67 PHE A C 1
ATOM 524 O O . PHE A 1 67 ? 79.648 14.975 -57.797 1.00 87.50 67 PHE A O 1
ATOM 531 N N . ARG A 1 68 ? 80.520 15.470 -59.805 1.00 89.00 68 ARG A N 1
ATOM 532 C CA . ARG A 1 68 ? 79.449 16.410 -60.178 1.00 89.00 68 ARG A CA 1
ATOM 533 C C . ARG A 1 68 ? 78.089 15.723 -60.285 1.00 89.00 68 ARG A C 1
ATOM 535 O O . ARG A 1 68 ? 77.093 16.273 -59.822 1.00 89.00 68 ARG A O 1
ATOM 542 N N . VAL A 1 69 ? 78.049 14.521 -60.856 1.00 86.75 69 VAL A N 1
ATOM 543 C CA . VAL A 1 69 ? 76.845 13.690 -60.948 1.00 86.75 69 VAL A CA 1
ATOM 544 C C . VAL A 1 69 ? 76.382 13.276 -59.551 1.00 86.75 69 VAL A C 1
ATOM 546 O O . VAL A 1 69 ? 75.207 13.436 -59.242 1.00 86.75 69 VAL A O 1
ATOM 549 N N . GLN A 1 70 ? 77.278 12.824 -58.670 1.00 90.00 70 GLN A N 1
ATOM 550 C CA . GLN A 1 70 ? 76.942 12.489 -57.281 1.00 90.00 70 GLN A CA 1
ATOM 551 C C . GLN A 1 70 ? 76.440 13.703 -56.492 1.00 90.00 70 GLN A C 1
ATOM 553 O O . GLN A 1 70 ? 75.448 13.596 -55.776 1.00 90.00 70 GLN A O 1
ATOM 558 N N . GLU A 1 71 ? 77.068 14.871 -56.638 1.00 89.31 71 GLU A N 1
ATOM 559 C CA . GLU A 1 71 ? 76.623 16.101 -55.980 1.00 89.31 71 GLU A CA 1
ATOM 560 C C . GLU A 1 71 ? 75.233 16.529 -56.476 1.00 89.31 71 GLU A C 1
ATOM 562 O O . GLU A 1 71 ? 74.368 16.895 -55.672 1.00 89.31 71 GLU A O 1
ATOM 567 N N . ALA A 1 72 ? 74.987 16.433 -57.786 1.00 87.81 72 ALA A N 1
ATOM 568 C CA . ALA A 1 72 ? 73.674 16.671 -58.375 1.00 87.81 72 ALA A CA 1
ATOM 569 C C . ALA A 1 72 ? 72.633 15.666 -57.854 1.00 87.81 72 ALA A C 1
ATOM 571 O O . ALA A 1 72 ? 71.563 16.076 -57.403 1.00 87.81 72 ALA A O 1
ATOM 572 N N . TRP A 1 73 ? 72.959 14.371 -57.806 1.00 91.75 73 TRP A N 1
ATOM 573 C CA . TRP A 1 73 ? 72.081 13.338 -57.251 1.00 91.75 73 TRP A CA 1
ATOM 574 C C . TRP A 1 73 ? 71.798 13.540 -55.764 1.00 91.75 73 TRP A C 1
ATOM 576 O O . TRP A 1 73 ? 70.656 13.390 -55.350 1.00 91.75 73 TRP A O 1
ATOM 586 N N . LEU A 1 74 ? 72.775 13.946 -54.952 1.00 93.06 74 LEU A N 1
ATOM 587 C CA . LEU A 1 74 ? 72.556 14.259 -53.537 1.00 93.06 74 LEU A CA 1
ATOM 588 C C . LEU A 1 74 ? 71.635 15.466 -53.346 1.00 93.06 74 LEU A C 1
ATOM 590 O O . LEU A 1 74 ? 70.885 15.512 -52.369 1.00 93.06 74 LEU A O 1
ATOM 594 N N . LYS A 1 75 ? 71.687 16.459 -54.240 1.00 92.31 75 LYS A N 1
ATOM 595 C CA . LYS A 1 75 ? 70.741 17.587 -54.232 1.00 92.31 75 LYS A CA 1
ATOM 596 C C . LYS A 1 75 ? 69.335 17.108 -54.597 1.00 92.31 75 LYS A C 1
ATOM 598 O O . LYS A 1 75 ? 68.400 17.406 -53.859 1.00 92.31 75 LYS A O 1
ATOM 603 N N . ILE A 1 76 ? 69.201 16.304 -55.653 1.00 92.06 76 ILE A N 1
ATOM 604 C CA . ILE A 1 76 ? 67.917 15.735 -56.092 1.00 92.06 76 ILE A CA 1
ATOM 605 C C . ILE A 1 76 ? 67.317 14.824 -55.010 1.00 92.06 76 ILE A C 1
ATOM 607 O O . ILE A 1 76 ? 66.163 14.999 -54.635 1.00 92.06 76 ILE A O 1
ATOM 611 N N . MET A 1 77 ? 68.100 13.908 -54.438 1.00 91.00 77 MET A N 1
ATOM 612 C CA . MET A 1 77 ? 67.653 12.980 -53.393 1.00 91.00 77 MET A CA 1
ATOM 613 C C . MET A 1 77 ? 67.255 13.704 -52.105 1.00 91.00 77 MET A C 1
ATOM 615 O O . MET A 1 77 ? 66.252 13.349 -51.490 1.00 91.00 77 MET A O 1
ATOM 619 N N . ARG A 1 78 ? 67.988 14.753 -51.701 1.00 94.62 78 ARG A N 1
ATOM 620 C CA . ARG A 1 78 ? 67.590 15.588 -50.556 1.00 94.62 78 ARG A CA 1
ATOM 621 C C . ARG A 1 78 ? 66.314 16.370 -50.843 1.00 94.62 78 ARG A C 1
ATOM 623 O O . ARG A 1 78 ? 65.446 16.425 -49.976 1.00 94.62 78 ARG A O 1
ATOM 630 N N . ALA A 1 79 ? 66.159 16.931 -52.039 1.00 92.94 79 ALA A N 1
ATOM 631 C CA . ALA A 1 79 ? 64.924 17.612 -52.421 1.00 92.94 79 ALA A CA 1
ATOM 632 C C . ALA A 1 79 ? 63.731 16.639 -52.422 1.00 92.94 79 ALA A C 1
ATOM 634 O O . ALA A 1 79 ? 62.702 16.927 -51.817 1.00 92.94 79 ALA A O 1
ATOM 635 N N . ALA A 1 80 ? 63.900 15.442 -52.988 1.00 92.00 80 ALA A N 1
ATOM 636 C CA . ALA A 1 80 ? 62.877 14.401 -52.987 1.00 92.00 80 ALA A CA 1
ATOM 637 C C . ALA A 1 80 ? 62.532 13.928 -51.564 1.00 92.00 80 ALA A C 1
ATOM 639 O O . ALA A 1 80 ? 61.356 13.853 -51.209 1.00 92.00 80 ALA A O 1
ATOM 640 N N . LYS A 1 81 ? 63.535 13.670 -50.708 1.00 95.31 81 LYS A N 1
ATOM 641 C CA . LYS A 1 81 ? 63.289 13.218 -49.330 1.00 95.31 81 LYS A CA 1
ATOM 642 C C . LYS A 1 81 ? 62.670 14.308 -48.460 1.00 95.31 81 LYS A C 1
ATOM 644 O O . LYS A 1 81 ? 61.787 14.007 -47.665 1.00 95.31 81 LYS A O 1
ATOM 649 N N . THR A 1 82 ? 63.083 15.565 -48.614 1.00 95.19 82 THR A N 1
ATOM 650 C CA . THR A 1 82 ? 62.452 16.680 -47.890 1.00 95.19 82 THR A CA 1
ATOM 651 C C . THR A 1 82 ? 61.015 16.914 -48.354 1.00 95.19 82 THR A C 1
ATOM 653 O O . THR A 1 82 ? 60.158 17.149 -47.509 1.00 95.19 82 THR A O 1
ATOM 656 N N . ALA A 1 83 ? 60.715 16.780 -49.650 1.00 93.31 83 ALA A N 1
ATOM 657 C CA . ALA A 1 83 ? 59.342 16.819 -50.153 1.00 93.31 83 ALA A CA 1
ATOM 658 C C . ALA A 1 83 ? 58.489 15.666 -49.591 1.00 93.31 83 ALA A C 1
ATOM 660 O O . ALA A 1 83 ? 57.370 15.900 -49.140 1.00 93.31 83 ALA A O 1
ATOM 661 N N . GLN A 1 84 ? 59.035 14.445 -49.543 1.00 94.25 84 GLN A N 1
ATOM 662 C CA . GLN A 1 84 ? 58.365 13.298 -48.926 1.00 94.25 84 GLN A CA 1
ATOM 663 C C . GLN A 1 84 ? 58.068 13.548 -47.439 1.00 94.25 84 GLN A C 1
ATOM 665 O O . GLN A 1 84 ? 56.928 13.386 -47.018 1.00 94.25 84 GLN A O 1
ATOM 670 N N . LEU A 1 85 ? 59.064 13.974 -46.654 1.00 95.06 85 LEU A N 1
ATOM 671 C CA . LEU A 1 85 ? 58.894 14.230 -45.219 1.00 95.06 85 LEU A CA 1
ATOM 672 C C . LEU A 1 85 ? 57.882 15.348 -44.950 1.00 95.06 85 LEU A C 1
ATOM 674 O O . LEU A 1 85 ? 57.078 15.226 -44.035 1.00 95.06 85 LEU A O 1
ATOM 678 N N . LYS A 1 86 ? 57.876 16.415 -45.759 1.00 95.69 86 LYS A N 1
ATOM 679 C CA . LYS A 1 86 ? 56.861 17.474 -45.652 1.00 95.69 86 LYS A CA 1
ATOM 680 C C . LYS A 1 86 ? 55.454 16.922 -45.864 1.00 95.69 86 LYS A C 1
ATOM 682 O O . LYS A 1 86 ? 54.569 17.231 -45.077 1.00 95.69 86 LYS A O 1
ATOM 687 N N . LYS A 1 87 ? 55.272 16.060 -46.869 1.00 95.19 87 LYS A N 1
ATOM 688 C CA . LYS A 1 87 ? 53.988 15.400 -47.125 1.00 95.19 87 LYS A CA 1
ATOM 689 C C . LYS A 1 87 ? 53.586 14.460 -45.984 1.00 95.19 87 LYS A C 1
ATOM 691 O O . LYS A 1 87 ? 52.422 14.423 -45.611 1.00 95.19 87 LYS A O 1
ATOM 696 N N . GLU A 1 88 ? 54.528 13.715 -45.409 1.00 95.38 88 GLU A N 1
ATOM 697 C CA . GLU A 1 88 ? 54.268 12.852 -44.246 1.00 95.38 88 GLU A CA 1
ATOM 698 C C . GLU A 1 88 ? 53.865 13.666 -43.006 1.00 95.38 88 GLU A C 1
ATOM 700 O O . GLU A 1 88 ? 52.904 13.302 -42.331 1.00 95.38 88 GLU A O 1
ATOM 705 N N . VAL A 1 89 ? 54.540 14.791 -42.737 1.00 95.88 89 VAL A N 1
ATOM 706 C CA . VAL A 1 89 ? 54.177 15.721 -41.652 1.00 95.88 89 VAL A CA 1
ATOM 707 C C . VAL A 1 89 ? 52.796 16.328 -41.886 1.00 95.88 89 VAL A C 1
ATOM 709 O O . VAL A 1 89 ? 52.007 16.415 -40.951 1.00 95.88 89 VAL A O 1
ATOM 712 N N . GLU A 1 90 ? 52.472 16.701 -43.123 1.00 96.12 90 GLU A N 1
ATOM 713 C CA . GLU A 1 90 ? 51.152 17.225 -43.479 1.00 96.12 90 GLU A CA 1
ATOM 714 C C . GLU A 1 90 ? 50.049 16.181 -43.256 1.00 96.12 90 GLU A C 1
ATOM 716 O O . GLU A 1 90 ? 49.045 16.478 -42.614 1.00 96.12 90 GLU A O 1
ATOM 721 N N . ILE A 1 91 ? 50.262 14.936 -43.696 1.00 95.44 91 ILE A N 1
ATOM 722 C CA . ILE A 1 91 ? 49.324 13.831 -43.451 1.00 95.44 91 ILE A CA 1
ATOM 723 C C . ILE A 1 91 ? 49.157 13.587 -41.946 1.00 95.44 91 ILE A C 1
ATOM 725 O O . ILE A 1 91 ? 48.033 13.425 -41.472 1.00 95.44 91 ILE A O 1
ATOM 729 N N . LEU A 1 92 ? 50.253 13.574 -41.180 1.00 96.56 92 LEU A N 1
ATOM 730 C CA . LEU A 1 92 ? 50.196 13.386 -39.731 1.00 96.56 92 LEU A CA 1
ATOM 731 C C . LEU A 1 92 ? 49.439 14.531 -39.044 1.00 96.56 92 LEU A C 1
ATOM 733 O O . LEU A 1 92 ? 48.616 14.271 -38.172 1.00 96.56 92 LEU A O 1
ATOM 737 N N . SER A 1 93 ? 49.671 15.776 -39.465 1.00 96.62 93 SER A N 1
ATOM 738 C CA . SER A 1 93 ? 48.965 16.951 -38.951 1.00 96.62 93 SER A CA 1
ATOM 739 C C . SER A 1 93 ? 47.472 16.901 -39.270 1.00 96.62 93 SER A C 1
ATOM 741 O O . SER A 1 93 ? 46.661 17.195 -38.399 1.00 96.62 93 SER A O 1
ATOM 743 N N . GLN A 1 94 ? 47.092 16.498 -40.486 1.00 96.31 94 GLN A N 1
ATOM 744 C CA . GLN A 1 94 ? 45.684 16.333 -40.862 1.00 96.31 94 GLN A CA 1
ATOM 745 C C . GLN A 1 94 ? 45.011 15.213 -40.064 1.00 96.31 94 GLN A C 1
ATOM 747 O O . GLN A 1 94 ? 43.869 15.361 -39.635 1.00 96.31 94 GLN A O 1
ATOM 752 N N . ASN A 1 95 ? 45.710 14.098 -39.837 1.00 96.06 95 ASN A N 1
ATOM 753 C CA . ASN A 1 95 ? 45.198 13.018 -38.997 1.00 96.06 95 ASN A CA 1
ATOM 754 C C . ASN A 1 95 ? 45.023 13.474 -37.546 1.00 96.06 95 ASN A C 1
ATOM 756 O O . ASN A 1 95 ? 43.983 13.205 -36.954 1.00 96.06 95 ASN A O 1
ATOM 760 N N . HIS A 1 96 ? 45.998 14.204 -36.999 1.00 96.94 96 HIS A N 1
ATOM 761 C CA . HIS A 1 96 ? 45.893 14.760 -35.657 1.00 96.94 96 HIS A CA 1
ATOM 762 C C . HIS A 1 96 ? 44.713 15.728 -35.536 1.00 96.94 96 HIS A C 1
ATOM 764 O O . HIS A 1 96 ? 43.945 15.596 -34.591 1.00 96.94 96 HIS A O 1
ATOM 770 N N . GLN A 1 97 ? 44.520 16.627 -36.508 1.00 97.06 97 GLN A N 1
ATOM 771 C CA . GLN A 1 97 ? 43.380 17.546 -36.509 1.00 97.06 97 GLN A CA 1
ATOM 772 C C . GLN A 1 97 ? 42.053 16.784 -36.492 1.00 97.06 97 GLN A C 1
ATOM 774 O O . GLN A 1 97 ? 41.220 17.036 -35.637 1.00 97.06 97 GLN A O 1
ATOM 779 N N . ARG A 1 98 ? 41.900 15.761 -37.343 1.00 96.75 98 ARG A N 1
ATOM 780 C CA . ARG A 1 98 ? 40.694 14.916 -37.349 1.00 96.75 98 ARG A CA 1
ATOM 781 C C . ARG A 1 98 ? 40.454 14.216 -36.014 1.00 96.75 98 ARG A C 1
ATOM 783 O O . ARG A 1 98 ? 39.308 14.035 -35.618 1.00 96.75 98 ARG A O 1
ATOM 790 N N . ASP A 1 99 ? 41.511 13.774 -35.340 1.00 96.69 99 ASP A N 1
ATOM 791 C CA . ASP A 1 99 ? 41.390 13.150 -34.022 1.00 96.69 99 ASP A CA 1
ATOM 792 C C . ASP A 1 99 ? 41.045 14.166 -32.927 1.00 96.69 99 ASP A C 1
ATOM 794 O O . ASP A 1 99 ? 40.335 13.809 -31.987 1.00 96.69 99 ASP A O 1
ATOM 798 N N . VAL A 1 100 ? 41.513 15.411 -33.045 1.00 97.88 100 VAL A N 1
ATOM 799 C CA . VAL A 1 100 ? 41.097 16.523 -32.181 1.00 97.88 100 VAL A CA 1
ATOM 800 C C . VAL A 1 100 ? 39.621 16.830 -32.410 1.00 97.88 100 VAL A C 1
ATOM 802 O O . VAL A 1 100 ? 38.861 16.746 -31.453 1.00 97.88 100 VAL A O 1
ATOM 805 N N . ASP A 1 101 ? 39.194 17.028 -33.659 1.00 97.06 101 ASP A N 1
ATOM 806 C CA . ASP A 1 101 ? 37.801 17.339 -34.005 1.00 97.06 101 ASP A CA 1
ATOM 807 C C . ASP A 1 101 ? 36.837 16.245 -33.501 1.00 97.06 101 ASP A C 1
ATOM 809 O O . ASP A 1 101 ? 35.771 16.528 -32.962 1.00 97.06 101 ASP A O 1
ATOM 813 N N . ARG A 1 102 ? 37.225 14.963 -33.608 1.00 96.12 102 ARG A N 1
ATOM 814 C CA . ARG A 1 102 ? 36.443 13.836 -33.062 1.00 96.12 102 ARG A CA 1
ATOM 815 C C . ARG A 1 102 ? 36.333 13.875 -31.543 1.00 96.12 102 ARG A C 1
ATOM 817 O O . ARG A 1 102 ? 35.281 13.548 -31.002 1.00 96.12 102 ARG A O 1
ATOM 824 N N . LYS A 1 103 ? 37.429 14.194 -30.853 1.00 97.44 103 LYS A N 1
ATOM 825 C CA . LYS A 1 103 ? 37.435 14.290 -29.388 1.00 97.44 103 LYS A CA 1
ATOM 826 C C . LYS A 1 103 ? 36.643 15.499 -28.914 1.00 97.44 103 LYS A C 1
ATOM 828 O O . LYS A 1 103 ? 35.960 15.389 -27.909 1.00 97.44 103 LYS A O 1
ATOM 833 N N . GLU A 1 104 ? 36.707 16.609 -29.635 1.00 97.75 104 GLU A N 1
ATOM 834 C CA . GLU A 1 104 ? 35.931 17.815 -29.356 1.00 97.75 104 GLU A CA 1
ATOM 835 C C . GLU A 1 104 ? 34.434 17.567 -29.572 1.00 97.75 104 GLU A C 1
ATOM 837 O O . GLU A 1 104 ? 33.633 17.872 -28.695 1.00 97.75 104 GLU A O 1
ATOM 842 N N . ALA A 1 105 ? 34.054 16.870 -30.649 1.00 96.75 105 ALA A N 1
ATOM 843 C CA . ALA A 1 105 ? 32.678 16.418 -30.850 1.00 96.75 105 ALA A CA 1
ATOM 844 C C . ALA A 1 105 ? 32.196 15.480 -29.728 1.00 96.75 105 ALA A C 1
ATOM 846 O O . ALA A 1 105 ? 31.074 15.626 -29.249 1.00 96.75 105 ALA A O 1
ATOM 847 N N . LEU A 1 106 ? 33.045 14.547 -29.276 1.00 97.25 106 LEU A N 1
ATOM 848 C CA . LEU A 1 106 ? 32.723 13.672 -28.145 1.00 97.25 106 LEU A CA 1
ATOM 849 C C . LEU A 1 106 ? 32.540 14.470 -26.848 1.00 97.25 106 LEU A C 1
ATOM 851 O O . LEU A 1 106 ? 31.594 14.205 -26.118 1.00 97.25 106 LEU A O 1
ATOM 855 N N . LEU A 1 107 ? 33.420 15.436 -26.565 1.00 96.38 107 LEU A N 1
ATOM 856 C CA . LEU A 1 107 ? 33.296 16.303 -25.391 1.00 96.38 107 LEU A CA 1
ATOM 857 C C . LEU A 1 107 ? 31.988 17.092 -25.430 1.00 96.38 107 LEU A C 1
ATOM 859 O O . LEU A 1 107 ? 31.253 17.066 -24.455 1.00 96.38 107 LEU A O 1
ATOM 863 N N . HIS A 1 108 ? 31.635 17.682 -26.572 1.00 97.31 108 HIS A N 1
ATOM 864 C CA . HIS A 1 108 ? 30.362 18.389 -26.718 1.00 97.31 108 HIS A CA 1
ATOM 865 C C . HIS A 1 108 ? 29.138 17.489 -26.544 1.00 97.31 108 HIS A C 1
ATOM 867 O O . HIS A 1 108 ? 28.128 17.940 -26.012 1.00 97.31 108 HIS A O 1
ATOM 873 N N . MET A 1 109 ? 29.203 16.231 -26.989 1.00 95.56 109 MET A N 1
ATOM 874 C CA . MET A 1 109 ? 28.143 15.264 -26.698 1.00 95.56 109 MET A CA 1
ATOM 875 C C . MET A 1 109 ? 28.071 14.961 -25.201 1.00 95.56 109 MET A C 1
ATOM 877 O O . MET A 1 109 ? 26.988 15.001 -24.636 1.00 95.56 109 MET A O 1
ATOM 881 N N . MET A 1 110 ? 29.213 14.724 -24.551 1.00 95.62 110 MET A N 1
ATOM 882 C CA . MET A 1 110 ? 29.258 14.458 -23.111 1.00 95.62 110 MET A CA 1
ATOM 883 C C . MET A 1 110 ? 28.778 15.648 -22.273 1.00 95.62 110 MET A C 1
ATOM 885 O O . MET A 1 110 ? 28.127 15.428 -21.260 1.00 95.62 110 MET A O 1
ATOM 889 N N . ASP A 1 111 ? 29.073 16.883 -22.681 1.00 97.69 111 ASP A N 1
ATOM 890 C CA . ASP A 1 111 ? 28.581 18.086 -22.004 1.00 97.69 111 ASP A CA 1
ATOM 891 C C . ASP A 1 111 ? 27.048 18.164 -22.083 1.00 97.69 111 ASP A C 1
ATOM 893 O O . ASP A 1 111 ? 26.394 18.410 -21.076 1.00 97.69 111 ASP A O 1
ATOM 897 N N . ARG A 1 112 ? 26.459 17.851 -23.247 1.00 97.38 112 ARG A N 1
ATOM 898 C CA . ARG A 1 112 ? 24.995 17.770 -23.392 1.00 97.38 112 ARG A CA 1
ATOM 899 C C . ARG A 1 112 ? 24.394 16.644 -22.562 1.00 97.38 112 ARG A C 1
ATOM 901 O O . ARG A 1 112 ? 23.403 16.870 -21.882 1.00 97.38 112 ARG A O 1
ATOM 908 N N . ASP A 1 113 ? 25.004 15.459 -22.581 1.00 96.69 113 ASP A N 1
ATOM 909 C CA . ASP A 1 113 ? 24.543 14.325 -21.773 1.00 96.69 113 ASP A CA 1
ATOM 910 C C . ASP A 1 113 ? 24.586 14.662 -20.267 1.00 96.69 113 ASP A C 1
ATOM 912 O O . ASP A 1 113 ? 23.734 14.206 -19.503 1.00 96.69 113 ASP A O 1
ATOM 916 N N . LEU A 1 114 ? 25.568 15.462 -19.825 1.00 97.31 114 LEU A N 1
ATOM 917 C CA . LEU A 1 114 ? 25.642 15.967 -18.451 1.00 97.31 114 LEU A CA 1
ATOM 918 C C . LEU A 1 114 ? 24.522 16.967 -18.154 1.00 97.31 114 LEU A C 1
ATOM 920 O O . LEU A 1 114 ? 23.840 16.796 -17.144 1.00 97.31 114 LEU A O 1
ATOM 924 N N . ASP A 1 115 ? 24.297 17.948 -19.028 1.00 97.44 115 ASP A N 1
ATOM 925 C CA . ASP A 1 115 ? 23.213 18.925 -18.872 1.00 97.44 115 ASP A CA 1
ATOM 926 C C . ASP A 1 115 ? 21.838 18.225 -18.821 1.00 97.44 115 ASP A C 1
ATOM 928 O O . ASP A 1 115 ? 21.038 18.474 -17.917 1.00 97.44 115 ASP A O 1
ATOM 932 N N . GLU A 1 116 ? 21.583 17.269 -19.720 1.00 96.00 116 GLU A N 1
ATOM 933 C CA . GLU A 1 116 ? 20.351 16.469 -19.739 1.00 96.00 116 GLU A CA 1
ATOM 934 C C . GLU A 1 116 ? 20.184 15.640 -18.456 1.00 96.00 116 GLU A C 1
ATOM 936 O O . GLU A 1 116 ? 19.085 15.557 -17.896 1.00 96.00 116 GLU A O 1
ATOM 941 N N . ALA A 1 117 ? 21.263 15.035 -17.949 1.00 94.62 117 ALA A N 1
ATOM 942 C CA . ALA A 1 117 ? 21.225 14.285 -16.697 1.00 94.62 117 ALA A CA 1
ATOM 943 C C . ALA A 1 117 ? 20.933 15.192 -15.488 1.00 94.62 117 ALA A C 1
ATOM 945 O O . ALA A 1 117 ? 20.166 14.806 -14.596 1.00 94.62 117 ALA A O 1
ATOM 946 N N . GLU A 1 118 ? 21.500 16.400 -15.455 1.00 95.75 118 GLU A N 1
ATOM 947 C CA . GLU A 1 118 ? 21.217 17.396 -14.420 1.00 95.75 118 GLU A CA 1
ATOM 948 C C . GLU A 1 118 ? 19.754 17.859 -14.468 1.00 95.75 118 GLU A C 1
ATOM 950 O O . GLU A 1 118 ? 19.075 17.880 -13.434 1.00 95.75 118 GLU A O 1
ATOM 955 N N . GLU A 1 119 ? 19.221 18.155 -15.655 1.00 95.56 119 GLU A N 1
ATOM 956 C CA . GLU A 1 119 ? 17.812 18.514 -15.836 1.00 95.56 119 GLU A CA 1
ATOM 957 C C . GLU A 1 119 ? 16.875 17.387 -15.389 1.00 95.56 119 GLU A C 1
ATOM 959 O O . GLU A 1 119 ? 15.938 17.626 -14.617 1.00 95.56 119 GLU A O 1
ATOM 964 N N . GLN A 1 120 ? 17.159 16.140 -15.781 1.00 95.06 120 GLN A N 1
ATOM 965 C CA . GLN A 1 120 ? 16.399 14.969 -15.338 1.00 95.06 120 GLN A CA 1
ATOM 966 C C . GLN A 1 120 ? 16.423 14.823 -13.813 1.00 95.06 120 GLN A C 1
ATOM 968 O O . GLN A 1 120 ? 15.378 14.584 -13.197 1.00 95.06 120 GLN A O 1
ATOM 973 N N . GLN A 1 121 ? 17.582 15.015 -13.174 1.00 95.25 121 GLN A N 1
ATOM 974 C CA . GLN A 1 121 ? 17.695 14.972 -11.717 1.00 95.25 121 GLN A CA 1
ATOM 975 C C . GLN A 1 121 ? 16.872 16.084 -11.049 1.00 95.25 121 GLN A C 1
ATOM 977 O O . GLN A 1 121 ? 16.202 15.837 -10.035 1.00 95.25 121 GLN A O 1
ATOM 982 N N . LEU A 1 122 ? 16.887 17.301 -11.596 1.00 96.50 122 LEU A N 1
ATOM 983 C CA . LEU A 1 122 ? 16.103 18.424 -11.081 1.00 96.50 122 LEU A CA 1
ATOM 984 C C . LEU A 1 122 ? 14.598 18.176 -11.224 1.00 96.50 122 LEU A C 1
ATOM 986 O O . LEU A 1 122 ? 13.849 18.406 -10.269 1.00 96.50 122 LEU A O 1
ATOM 990 N N . VAL A 1 123 ? 14.147 17.669 -12.373 1.00 96.69 123 VAL A N 1
ATOM 991 C CA . VAL A 1 123 ? 12.739 17.320 -12.617 1.00 96.69 123 VAL A CA 1
ATOM 992 C C . VAL A 1 123 ? 12.292 16.195 -11.684 1.00 96.69 123 VAL A C 1
ATOM 994 O O . VAL A 1 123 ? 11.264 16.332 -11.016 1.00 96.69 123 VAL A O 1
ATOM 997 N N . ALA A 1 124 ? 13.084 15.129 -11.552 1.00 96.50 124 ALA A N 1
ATOM 998 C CA . ALA A 1 124 ? 12.804 14.030 -10.630 1.00 96.50 124 ALA A CA 1
ATOM 999 C C . ALA A 1 124 ? 12.716 14.517 -9.176 1.00 96.50 124 ALA A C 1
ATOM 1001 O O . ALA A 1 124 ? 11.803 14.135 -8.444 1.00 96.50 124 ALA A O 1
ATOM 1002 N N . SER A 1 125 ? 13.612 15.420 -8.768 1.00 96.81 125 SER A N 1
ATOM 1003 C CA . SER A 1 125 ? 13.601 16.008 -7.425 1.00 96.81 125 SER A CA 1
ATOM 1004 C C . SER A 1 125 ? 12.352 16.859 -7.194 1.00 96.81 125 SER A C 1
ATOM 1006 O O . SER A 1 125 ? 11.682 16.701 -6.174 1.00 96.81 125 SER A O 1
ATOM 1008 N N . ARG A 1 126 ? 11.983 17.726 -8.148 1.00 97.12 126 ARG A N 1
ATOM 1009 C CA . ARG A 1 126 ? 10.752 18.536 -8.080 1.00 97.12 126 ARG A CA 1
ATOM 1010 C C . ARG A 1 126 ? 9.504 17.658 -8.010 1.00 97.12 126 ARG A C 1
ATOM 1012 O O . ARG A 1 126 ? 8.636 17.908 -7.176 1.00 97.12 126 ARG A O 1
ATOM 1019 N N . SER A 1 127 ? 9.439 16.610 -8.832 1.00 95.81 127 SER A N 1
ATOM 1020 C CA . SER A 1 127 ? 8.352 15.628 -8.809 1.00 95.81 127 SER A CA 1
ATOM 1021 C C . SER A 1 127 ? 8.276 14.913 -7.458 1.00 95.81 127 SER A C 1
ATOM 1023 O O . SER A 1 127 ? 7.210 14.857 -6.849 1.00 95.81 127 SER A O 1
ATOM 1025 N N . HIS A 1 128 ? 9.411 14.453 -6.923 1.00 96.44 128 HIS A N 1
ATOM 1026 C CA . HIS A 1 128 ? 9.472 13.828 -5.606 1.00 96.44 128 HIS A CA 1
ATOM 1027 C C . HIS A 1 128 ? 8.995 14.776 -4.497 1.00 96.44 128 HIS A C 1
ATOM 1029 O O . HIS A 1 128 ? 8.178 14.378 -3.670 1.00 96.44 128 HIS A O 1
ATOM 1035 N N . PHE A 1 129 ? 9.442 16.037 -4.485 1.00 96.88 129 PHE A N 1
ATOM 1036 C CA . PHE A 1 129 ? 8.970 17.026 -3.510 1.00 96.88 129 PHE A CA 1
ATOM 1037 C C . PHE A 1 129 ? 7.473 17.308 -3.640 1.00 96.88 129 PHE A C 1
ATOM 1039 O O . PHE A 1 129 ? 6.800 17.437 -2.621 1.00 96.88 129 PHE A O 1
ATOM 1046 N N . SER A 1 130 ? 6.934 17.347 -4.861 1.00 97.56 130 SER A N 1
ATOM 1047 C CA . SER A 1 130 ? 5.491 17.481 -5.081 1.00 97.56 130 SER A CA 1
ATOM 1048 C C . SER A 1 130 ? 4.720 16.281 -4.522 1.00 97.56 130 SER A C 1
ATOM 1050 O O . SER A 1 130 ? 3.757 16.466 -3.781 1.00 97.56 130 SER A O 1
ATOM 1052 N N . ASN A 1 131 ? 5.193 15.057 -4.776 1.00 96.50 131 ASN A N 1
ATOM 1053 C CA . ASN A 1 131 ? 4.583 13.834 -4.250 1.00 96.50 131 ASN A CA 1
ATOM 1054 C C . ASN A 1 131 ? 4.644 13.779 -2.716 1.00 96.50 131 ASN A C 1
ATOM 1056 O O . ASN A 1 131 ? 3.666 13.413 -2.067 1.00 96.50 131 ASN A O 1
ATOM 1060 N N . VAL A 1 132 ? 5.772 14.172 -2.115 1.00 97.69 132 VAL A N 1
ATOM 1061 C CA . VAL A 1 132 ? 5.902 14.283 -0.654 1.00 97.69 132 VAL A CA 1
ATOM 1062 C C . VAL A 1 132 ? 4.971 15.363 -0.103 1.00 97.69 132 VAL A C 1
ATOM 1064 O O . VAL A 1 132 ? 4.356 15.139 0.935 1.00 97.69 132 VAL A O 1
ATOM 1067 N N . GLY A 1 133 ? 4.809 16.489 -0.804 1.00 98.12 133 GLY A N 1
ATOM 1068 C CA . GLY A 1 133 ? 3.828 17.522 -0.467 1.00 98.12 133 GLY A CA 1
ATOM 1069 C C . GLY A 1 133 ? 2.403 16.971 -0.428 1.00 98.12 133 GLY A C 1
ATOM 1070 O O . GLY A 1 133 ? 1.738 17.078 0.595 1.00 98.12 133 GLY A O 1
ATOM 1071 N N . GLN A 1 134 ? 1.979 16.259 -1.475 1.00 97.69 134 GLN A N 1
ATOM 1072 C CA . GLN A 1 134 ? 0.662 15.611 -1.516 1.00 97.69 134 GLN A CA 1
ATOM 1073 C C . GLN A 1 134 ? 0.481 14.578 -0.394 1.00 97.69 134 GLN A C 1
ATOM 1075 O O . GLN A 1 134 ? -0.590 14.481 0.205 1.00 97.69 134 GLN A O 1
ATOM 1080 N N . LEU A 1 135 ? 1.522 13.800 -0.079 1.00 97.50 135 LEU A N 1
ATOM 1081 C CA . LEU A 1 135 ? 1.482 12.859 1.040 1.00 97.50 135 LEU A CA 1
ATOM 1082 C C . LEU A 1 135 ? 1.338 13.579 2.382 1.00 97.50 135 LEU A C 1
ATOM 1084 O O . LEU A 1 135 ? 0.584 13.107 3.232 1.00 97.50 135 LEU A O 1
ATOM 1088 N N . LEU A 1 136 ? 2.034 14.701 2.576 1.00 97.81 136 LEU A N 1
ATOM 1089 C CA . LEU A 1 136 ? 1.885 15.528 3.770 1.00 97.81 136 LEU A CA 1
ATOM 1090 C C . LEU A 1 136 ? 0.463 16.078 3.875 1.00 97.81 136 LEU A C 1
ATOM 1092 O O . LEU A 1 136 ? -0.126 15.927 4.940 1.00 97.81 136 LEU A O 1
ATOM 1096 N N . ASP A 1 137 ? -0.115 16.586 2.785 1.00 98.12 137 ASP A N 1
ATOM 1097 C CA . ASP A 1 137 ? -1.493 17.097 2.752 1.00 98.12 137 ASP A CA 1
ATOM 1098 C C . ASP A 1 137 ? -2.528 16.014 3.106 1.00 98.12 137 ASP A C 1
ATOM 1100 O O . ASP A 1 137 ? -3.491 16.249 3.837 1.00 98.12 137 ASP A O 1
ATOM 1104 N N . ILE A 1 138 ? -2.320 14.777 2.644 1.00 97.88 138 ILE A N 1
ATOM 1105 C CA . ILE A 1 138 ? -3.178 13.645 3.024 1.00 97.88 138 ILE A CA 1
ATOM 1106 C C . ILE A 1 138 ? -3.025 13.322 4.516 1.00 97.88 138 ILE A C 1
ATOM 1108 O O . ILE A 1 138 ? -4.015 13.016 5.190 1.00 97.88 138 ILE A O 1
ATOM 1112 N N . GLN A 1 139 ? -1.801 13.356 5.054 1.00 95.50 139 GLN A N 1
ATOM 1113 C CA . GLN A 1 139 ? -1.585 13.079 6.476 1.00 95.50 139 GLN A CA 1
ATOM 1114 C C . GLN A 1 139 ? -2.115 14.198 7.373 1.00 95.50 139 GLN A C 1
ATOM 1116 O O . GLN A 1 139 ? -2.679 13.885 8.419 1.00 95.50 139 GLN A O 1
ATOM 1121 N N . THR A 1 140 ? -1.989 15.468 6.985 1.00 97.94 140 THR A N 1
ATOM 1122 C CA . THR A 1 140 ? -2.570 16.590 7.734 1.00 97.94 140 THR A CA 1
ATOM 1123 C C . THR A 1 140 ? -4.090 16.490 7.745 1.00 97.94 140 THR A C 1
ATOM 1125 O O . THR A 1 140 ? -4.667 16.479 8.828 1.00 97.94 140 THR A O 1
ATOM 1128 N N . ALA A 1 141 ? -4.731 16.248 6.597 1.00 97.25 141 ALA A N 1
ATOM 1129 C CA . ALA A 1 141 ? -6.178 16.033 6.528 1.00 97.25 141 ALA A CA 1
ATOM 1130 C C . ALA A 1 141 ? -6.637 14.846 7.395 1.00 97.25 141 ALA A C 1
ATOM 1132 O O . ALA A 1 141 ? -7.667 14.899 8.070 1.00 97.25 141 ALA A O 1
ATOM 1133 N N . ARG A 1 142 ? -5.858 13.756 7.425 1.00 98.06 142 ARG A N 1
ATOM 1134 C CA . ARG A 1 142 ? -6.141 12.610 8.298 1.00 98.06 142 ARG A CA 1
ATOM 1135 C C . ARG A 1 142 ? -6.005 12.969 9.778 1.00 98.06 142 ARG A C 1
ATOM 1137 O O . ARG A 1 142 ? -6.834 12.526 10.571 1.00 98.06 142 ARG A O 1
ATOM 1144 N N . LEU A 1 143 ? -4.971 13.717 10.160 1.00 97.69 143 LEU A N 1
ATOM 1145 C CA . LEU A 1 143 ? -4.773 14.168 11.539 1.00 97.69 143 LEU A CA 1
ATOM 1146 C C . LEU A 1 143 ? -5.902 15.101 11.983 1.00 97.69 143 LEU A C 1
ATOM 1148 O O . LEU A 1 143 ? -6.441 14.899 13.065 1.00 97.69 143 LEU A O 1
ATOM 1152 N N . GLU A 1 144 ? -6.311 16.040 11.131 1.00 98.06 144 GLU A N 1
ATOM 1153 C CA . GLU A 1 144 ? -7.450 16.932 11.378 1.00 98.06 144 GLU A CA 1
ATOM 1154 C C . GLU A 1 144 ? -8.755 16.150 11.543 1.00 98.06 144 GLU A C 1
ATOM 1156 O O . GLU A 1 144 ? -9.501 16.383 12.491 1.00 98.06 144 GLU A O 1
ATOM 1161 N N . ALA A 1 145 ? -9.017 15.161 10.684 1.00 97.69 145 ALA A N 1
ATOM 1162 C CA . ALA A 1 145 ? -10.195 14.309 10.819 1.00 97.69 145 ALA A CA 1
ATOM 1163 C C . ALA A 1 145 ? -10.188 13.525 12.143 1.00 97.69 145 ALA A C 1
ATOM 1165 O O . ALA A 1 145 ? -11.213 13.436 12.819 1.00 97.69 145 ALA A O 1
ATOM 1166 N N . VAL A 1 146 ? -9.037 12.968 12.539 1.00 97.75 146 VAL A N 1
ATOM 1167 C CA . VAL A 1 146 ? -8.892 12.253 13.817 1.00 97.75 146 VAL A CA 1
ATOM 1168 C C . VAL A 1 146 ? -9.080 13.194 15.005 1.00 97.75 146 VAL A C 1
ATOM 1170 O O . VAL A 1 146 ? -9.770 12.819 15.953 1.00 97.75 146 VAL A O 1
ATOM 1173 N N . ASP A 1 147 ? -8.523 14.402 14.955 1.00 98.06 147 ASP A N 1
ATOM 1174 C CA . ASP A 1 147 ? -8.704 15.411 16.000 1.00 98.06 147 ASP A CA 1
ATOM 1175 C C . ASP A 1 147 ? -10.174 15.841 16.103 1.00 98.06 147 ASP A C 1
ATOM 1177 O O . ASP A 1 147 ? -10.746 15.831 17.191 1.00 98.06 147 ASP A O 1
ATOM 1181 N N . HIS A 1 148 ? -10.849 16.083 14.978 1.00 97.94 148 HIS A N 1
ATOM 1182 C CA . HIS A 1 148 ? -12.284 16.368 14.964 1.00 97.94 148 HIS A CA 1
ATOM 1183 C C . HIS A 1 148 ? -13.123 15.224 15.536 1.00 97.94 148 HIS A C 1
ATOM 1185 O O . HIS A 1 148 ? -14.011 15.472 16.352 1.00 97.94 148 HIS A O 1
ATOM 1191 N N . HIS A 1 149 ? -12.843 13.973 15.164 1.00 98.06 149 HIS A N 1
ATOM 1192 C CA . HIS A 1 149 ? -13.533 12.818 15.741 1.00 98.06 149 HIS A CA 1
ATOM 1193 C C . HIS A 1 149 ? -13.287 12.696 17.246 1.00 98.06 149 HIS A C 1
ATOM 1195 O O . HIS A 1 149 ? -14.216 12.399 17.998 1.00 98.06 149 HIS A O 1
ATOM 1201 N N . PHE A 1 150 ? -12.059 12.946 17.697 1.00 97.44 150 PHE A N 1
ATOM 1202 C CA . PHE A 1 150 ? -11.708 12.919 19.111 1.00 97.44 150 PHE A CA 1
ATOM 1203 C C . PHE A 1 150 ? -12.419 14.028 19.894 1.00 97.44 150 PHE A C 1
ATOM 1205 O O . PHE A 1 150 ? -13.005 13.765 20.943 1.00 97.44 150 PHE A O 1
ATOM 1212 N N . GLN A 1 151 ? -12.433 15.253 19.368 1.00 98.19 151 GLN A N 1
ATOM 1213 C CA . GLN A 1 151 ? -13.144 16.381 19.967 1.00 98.19 151 GLN A CA 1
ATOM 1214 C C . GLN A 1 151 ? -14.657 16.148 20.001 1.00 98.19 151 GLN A C 1
ATOM 1216 O O . GLN A 1 151 ? -15.286 16.421 21.025 1.00 98.19 151 GLN A O 1
ATOM 1221 N N . ALA A 1 152 ? -15.234 15.598 18.929 1.00 97.44 152 ALA A N 1
ATOM 1222 C CA . ALA A 1 152 ? -16.645 15.232 18.871 1.00 97.44 152 ALA A CA 1
ATOM 1223 C C . ALA A 1 152 ? -16.990 14.196 19.951 1.00 97.44 152 ALA A C 1
ATOM 1225 O O . ALA A 1 152 ? -17.864 14.455 20.778 1.00 97.44 152 ALA A O 1
ATOM 1226 N N . ALA A 1 153 ? -16.240 13.093 20.024 1.00 97.50 153 ALA A N 1
ATOM 1227 C CA . ALA A 1 153 ? -16.435 12.061 21.042 1.00 97.50 153 ALA A CA 1
ATOM 1228 C C . ALA A 1 153 ? -16.253 12.601 22.473 1.00 97.50 153 ALA A C 1
ATOM 1230 O O . ALA A 1 153 ? -17.022 12.264 23.371 1.00 97.50 153 ALA A O 1
ATOM 1231 N N . LEU A 1 154 ? -15.273 13.485 22.700 1.00 97.81 154 LEU A N 1
ATOM 1232 C CA . LEU A 1 154 ? -15.104 14.158 23.990 1.00 97.81 154 LEU A CA 1
ATOM 1233 C C . LEU A 1 154 ? -16.299 15.050 24.332 1.00 97.81 154 LEU A C 1
ATOM 1235 O O . LEU A 1 154 ? -16.700 15.114 25.493 1.00 97.81 154 LEU A O 1
ATOM 1239 N N . SER A 1 155 ? -16.841 15.774 23.353 1.00 97.56 155 SER A N 1
ATOM 1240 C CA . SER A 1 155 ? -17.997 16.646 23.559 1.00 97.56 155 SER A CA 1
ATOM 1241 C C . SER A 1 155 ? -19.269 15.858 23.860 1.00 97.56 155 SER A C 1
ATOM 1243 O O . SER A 1 155 ? -19.993 16.241 24.774 1.00 97.56 155 SER A O 1
ATOM 1245 N N . GLU A 1 156 ? -19.488 14.742 23.165 1.00 97.38 156 GLU A N 1
ATOM 1246 C CA . GLU A 1 156 ? -20.595 13.813 23.394 1.00 97.38 156 GLU A CA 1
ATOM 1247 C C . GLU A 1 156 ? -20.496 13.218 24.800 1.00 97.38 156 GLU A C 1
ATOM 1249 O O . GLU A 1 156 ? -21.382 13.427 25.622 1.00 97.38 156 GLU A O 1
ATOM 1254 N N . MET A 1 157 ? -19.338 12.652 25.152 1.00 96.44 157 MET A N 1
ATOM 1255 C CA . MET A 1 157 ? -19.102 12.101 26.487 1.00 96.44 157 MET A CA 1
ATOM 1256 C C . MET A 1 157 ? -19.287 13.149 27.597 1.00 96.44 157 MET A C 1
ATOM 1258 O O . MET A 1 157 ? -19.841 12.860 28.657 1.00 96.44 157 MET A O 1
ATOM 1262 N N . ARG A 1 158 ? -18.848 14.396 27.378 1.00 97.69 158 ARG A N 1
ATOM 1263 C CA . ARG A 1 158 ? -19.086 15.496 28.329 1.00 97.69 158 ARG A CA 1
ATOM 1264 C C . ARG A 1 158 ? -20.569 15.837 28.462 1.00 97.69 158 ARG A C 1
ATOM 1266 O O . ARG A 1 158 ? -21.002 16.163 29.567 1.00 97.69 158 ARG A O 1
ATOM 1273 N N . GLN A 1 159 ? -21.325 15.811 27.366 1.00 97.69 159 GLN A N 1
ATOM 1274 C CA . GLN A 1 159 ? -22.765 16.065 27.384 1.00 97.69 159 GLN A CA 1
ATOM 1275 C C . GLN A 1 159 ? -23.512 14.950 28.113 1.00 97.69 159 GLN A C 1
ATOM 1277 O O . GLN A 1 159 ? -24.351 15.267 28.958 1.00 97.69 159 GLN A O 1
ATOM 1282 N N . ASP A 1 160 ? -23.144 13.694 27.869 1.00 97.50 160 ASP A N 1
ATOM 1283 C CA . ASP A 1 160 ? -23.713 12.525 28.540 1.00 97.50 160 ASP A CA 1
ATOM 1284 C C . ASP A 1 160 ? -23.467 12.590 30.047 1.00 97.50 160 ASP A C 1
ATOM 1286 O O . ASP A 1 160 ? -24.417 12.578 30.827 1.00 97.50 160 ASP A O 1
ATOM 1290 N N . PHE A 1 161 ? -22.220 12.813 30.479 1.00 97.25 161 PHE A N 1
ATOM 1291 C CA . PHE A 1 161 ? -21.921 12.979 31.905 1.00 97.25 161 PHE A CA 1
ATOM 1292 C C . PHE A 1 161 ? -22.652 14.172 32.528 1.00 97.25 161 PHE A C 1
ATOM 1294 O O . PHE A 1 161 ? -23.087 14.106 33.678 1.00 97.25 161 PHE A O 1
ATOM 1301 N N . ALA A 1 162 ? -22.804 15.280 31.798 1.00 97.31 162 ALA A N 1
ATOM 1302 C CA . ALA A 1 162 ? -23.572 16.419 32.287 1.00 97.31 162 ALA A CA 1
ATOM 1303 C C . ALA A 1 162 ? -25.072 16.099 32.401 1.00 97.31 162 ALA A C 1
ATOM 1305 O O . ALA A 1 162 ? -25.731 16.622 33.302 1.00 97.31 162 ALA A O 1
ATOM 1306 N N . ALA A 1 163 ? -25.617 15.270 31.507 1.00 96.81 163 ALA A N 1
ATOM 1307 C CA . ALA A 1 163 ? -26.998 14.804 31.560 1.00 96.81 163 ALA A CA 1
ATOM 1308 C C . ALA A 1 163 ? -27.217 13.839 32.727 1.00 96.81 163 ALA A C 1
ATOM 1310 O O . ALA A 1 163 ? -28.067 14.108 33.572 1.00 96.81 163 ALA A O 1
ATOM 1311 N N . GLU A 1 164 ? -26.378 12.812 32.855 1.00 97.06 164 GLU A N 1
ATOM 1312 C CA . GLU A 1 164 ? -26.414 11.867 33.974 1.00 97.06 164 GLU A CA 1
ATOM 1313 C C . GLU A 1 164 ? -26.284 12.576 35.323 1.00 97.06 164 GLU A C 1
ATOM 1315 O O . GLU A 1 164 ? -27.013 12.267 36.270 1.00 97.06 164 GLU A O 1
ATOM 1320 N N . ARG A 1 165 ? -25.388 13.568 35.412 1.00 97.06 165 ARG A N 1
ATOM 1321 C CA . ARG A 1 165 ? -25.223 14.381 36.618 1.00 97.06 165 ARG A CA 1
ATOM 1322 C C . ARG A 1 165 ? -26.496 15.149 36.957 1.00 97.06 165 ARG A C 1
ATOM 1324 O O . ARG A 1 165 ? -26.928 15.100 38.105 1.00 97.06 165 ARG A O 1
ATOM 1331 N N . ARG A 1 166 ? -27.109 15.822 35.976 1.00 97.12 166 ARG A N 1
ATOM 1332 C CA . ARG A 1 166 ? -28.380 16.542 36.163 1.00 97.12 166 ARG A CA 1
ATOM 1333 C C . ARG A 1 166 ? -29.495 15.600 36.615 1.00 97.12 166 ARG A C 1
ATOM 1335 O O . ARG A 1 166 ? -30.223 15.933 37.547 1.00 97.12 166 ARG A O 1
ATOM 1342 N N . ASP A 1 167 ? -29.592 14.416 36.021 1.00 97.06 167 ASP A N 1
ATOM 1343 C CA . ASP A 1 167 ? -30.607 13.424 36.377 1.00 97.06 167 ASP A CA 1
ATOM 1344 C C . ASP A 1 167 ? -30.385 12.852 37.781 1.00 97.06 167 ASP A C 1
ATOM 1346 O O . ASP A 1 167 ? -31.343 12.627 38.524 1.00 97.06 167 ASP A O 1
ATOM 1350 N N . LEU A 1 168 ? -29.128 12.619 38.173 1.00 96.44 168 LEU A N 1
ATOM 1351 C CA . LEU A 1 168 ? -28.778 12.169 39.518 1.00 96.44 168 LEU A CA 1
ATOM 1352 C C . LEU A 1 168 ? -29.084 13.245 40.564 1.00 96.44 168 LEU A C 1
ATOM 1354 O O . LEU A 1 168 ? -29.698 12.936 41.583 1.00 96.44 168 LEU A O 1
ATOM 1358 N N . GLU A 1 169 ? -28.703 14.497 40.307 1.00 96.75 169 GLU A N 1
ATOM 1359 C CA . GLU A 1 169 ? -29.012 15.638 41.175 1.00 96.75 169 GLU A CA 1
ATOM 1360 C C . GLU A 1 169 ? -30.528 15.835 41.309 1.00 96.75 169 GLU A C 1
ATOM 1362 O O . GLU A 1 169 ? -31.032 16.045 42.414 1.00 96.75 169 GLU A O 1
ATOM 1367 N N . HIS A 1 170 ? -31.275 15.686 40.211 1.00 97.31 170 HIS A N 1
ATOM 1368 C CA . HIS A 1 170 ? -32.732 15.764 40.223 1.00 97.31 170 HIS A CA 1
ATOM 1369 C C . HIS A 1 170 ? -33.363 14.644 41.059 1.00 97.31 170 HIS A C 1
ATOM 1371 O O . HIS A 1 170 ? -34.151 14.927 41.964 1.00 97.31 170 HIS A O 1
ATOM 1377 N N . ARG A 1 171 ? -32.978 13.382 40.823 1.00 96.69 171 ARG A N 1
ATOM 1378 C CA . ARG A 1 171 ? -33.462 12.232 41.608 1.00 96.69 171 ARG A CA 1
ATOM 1379 C C . ARG A 1 171 ? -33.103 12.360 43.084 1.00 96.69 171 ARG A C 1
ATOM 1381 O O . ARG A 1 171 ? -33.947 12.101 43.936 1.00 96.69 171 ARG A O 1
ATOM 1388 N N . HIS A 1 172 ? -31.886 12.802 43.396 1.00 96.50 172 HIS A N 1
ATOM 1389 C CA . HIS A 1 172 ? -31.466 13.045 44.772 1.00 96.50 172 HIS A CA 1
ATOM 1390 C C . HIS A 1 172 ? -32.285 14.164 45.428 1.00 96.50 172 HIS A C 1
ATOM 1392 O O . HIS A 1 172 ? -32.699 14.025 46.576 1.00 96.50 172 HIS A O 1
ATOM 1398 N N . SER A 1 173 ? -32.577 15.248 44.702 1.00 97.12 173 SER A N 1
ATOM 1399 C CA . SER A 1 173 ? -33.438 16.329 45.194 1.00 97.12 173 SER A CA 1
ATOM 1400 C C . SER A 1 173 ? -34.863 15.850 45.474 1.00 97.12 173 SER A C 1
ATOM 1402 O O . SER A 1 173 ? -35.419 16.200 46.514 1.00 97.12 173 SER A O 1
ATOM 1404 N N . LEU A 1 174 ? -35.448 15.038 44.585 1.00 96.06 174 LEU A N 1
ATOM 1405 C CA . LEU A 1 174 ? -36.773 14.447 44.794 1.00 96.06 174 LEU A CA 1
ATOM 1406 C C . LEU A 1 174 ? -36.788 13.529 46.017 1.00 96.06 174 LEU A C 1
ATOM 1408 O O . LEU A 1 174 ? -37.594 13.741 46.916 1.00 96.06 174 LEU A O 1
ATOM 1412 N N . PHE A 1 175 ? -35.843 12.595 46.104 1.00 95.81 175 PHE A N 1
ATOM 1413 C CA . PHE A 1 175 ? -35.728 11.683 47.240 1.00 95.81 175 PHE A CA 1
ATOM 1414 C C . PHE A 1 175 ? -35.509 12.424 48.568 1.00 95.81 175 PHE A C 1
ATOM 1416 O O . PHE A 1 175 ? -36.108 12.089 49.584 1.00 95.81 175 PHE A O 1
ATOM 1423 N N . SER A 1 176 ? -34.687 13.477 48.566 1.00 96.94 176 SER A N 1
ATOM 1424 C CA . SER A 1 176 ? -34.470 14.318 49.746 1.00 96.94 176 SER A CA 1
ATOM 1425 C C . SER A 1 176 ? -35.756 15.031 50.181 1.00 96.94 176 SER A C 1
ATOM 1427 O O . SER A 1 176 ? -36.071 15.056 51.369 1.00 96.94 176 SER A O 1
ATOM 1429 N N . LYS A 1 177 ? -36.555 15.539 49.231 1.00 95.75 177 LYS A N 1
ATOM 1430 C CA . LYS A 1 177 ? -37.877 16.122 49.521 1.00 95.75 177 LYS A CA 1
ATOM 1431 C C . LYS A 1 177 ? -38.864 15.082 50.052 1.00 95.75 177 LYS A C 1
ATOM 1433 O O . LYS A 1 177 ? -39.593 15.379 50.991 1.00 95.75 177 LYS A O 1
ATOM 1438 N N . GLU A 1 178 ? -38.884 13.878 49.486 1.00 95.75 178 GLU A N 1
ATOM 1439 C CA . GLU A 1 178 ? -39.720 12.772 49.972 1.00 95.75 178 GLU A CA 1
ATOM 1440 C C . GLU A 1 178 ? -39.349 12.382 51.405 1.00 95.75 178 GLU A C 1
ATOM 1442 O O . GLU A 1 178 ? -40.225 12.303 52.262 1.00 95.75 178 GLU A O 1
ATOM 1447 N N . LEU A 1 179 ? -38.055 12.227 51.702 1.00 94.56 179 LEU A N 1
ATOM 1448 C CA . LEU A 1 179 ? -37.578 11.976 53.062 1.00 94.56 179 LEU A CA 1
ATOM 1449 C C . LEU A 1 179 ? -37.954 13.109 54.019 1.00 94.56 179 LEU A C 1
ATOM 1451 O O . LEU A 1 179 ? -38.408 12.836 55.125 1.00 94.56 179 LEU A O 1
ATOM 1455 N N . GLN A 1 180 ? -37.809 14.370 53.604 1.00 95.25 180 GLN A N 1
ATOM 1456 C CA . GLN A 1 180 ? -38.232 15.517 54.412 1.00 95.25 180 GLN A CA 1
ATOM 1457 C C . GLN A 1 180 ? -39.738 15.495 54.700 1.00 95.25 180 GLN A C 1
ATOM 1459 O O . GLN A 1 180 ? -40.140 15.783 55.824 1.00 95.25 180 GLN A O 1
ATOM 1464 N N . LEU A 1 181 ? -40.567 15.120 53.721 1.00 95.31 181 LEU A N 1
ATOM 1465 C CA . LEU A 1 181 ? -42.013 14.975 53.904 1.00 95.31 181 LEU A CA 1
ATOM 1466 C C . LEU A 1 181 ? -42.361 13.822 54.850 1.00 95.31 181 LEU A C 1
ATOM 1468 O O . LEU A 1 181 ? -43.214 13.999 55.714 1.00 95.31 181 LEU A O 1
ATOM 1472 N N . ILE A 1 182 ? -41.691 12.673 54.724 1.00 95.31 182 ILE A N 1
ATOM 1473 C CA . ILE A 1 182 ? -41.880 11.529 55.628 1.00 95.31 182 ILE A CA 1
ATOM 1474 C C . ILE A 1 182 ? -41.492 11.915 57.055 1.00 95.31 182 ILE A C 1
ATOM 1476 O O . ILE A 1 182 ? -42.261 11.666 57.978 1.00 95.31 182 ILE A O 1
ATOM 1480 N N . VAL A 1 183 ? -40.337 12.563 57.239 1.00 94.38 183 VAL A N 1
ATOM 1481 C CA . VAL A 1 183 ? -39.903 13.054 58.554 1.00 94.38 183 VAL A CA 1
ATOM 1482 C C . VAL A 1 183 ? -40.930 14.030 59.116 1.00 94.38 183 VAL A C 1
ATOM 1484 O O . VAL A 1 183 ? -41.339 13.857 60.256 1.00 94.38 183 VAL A O 1
ATOM 1487 N N . HIS A 1 184 ? -41.398 14.997 58.320 1.00 94.94 184 HIS A N 1
ATOM 1488 C CA . HIS A 1 184 ? -42.418 15.950 58.759 1.00 94.94 184 HIS A CA 1
ATOM 1489 C C . HIS A 1 184 ? -43.734 15.264 59.161 1.00 94.94 184 HIS A C 1
ATOM 1491 O O . HIS A 1 184 ? -44.344 15.632 60.165 1.00 94.94 184 HIS A O 1
ATOM 1497 N N . PHE A 1 185 ? -44.166 14.253 58.401 1.00 95.31 185 PHE A N 1
ATOM 1498 C CA . PHE A 1 185 ? -45.368 13.484 58.711 1.00 95.31 185 PHE A CA 1
ATOM 1499 C C . PHE A 1 185 ? -45.213 12.701 60.019 1.00 95.31 185 PHE A C 1
ATOM 1501 O O . PHE A 1 185 ? -46.082 12.799 60.877 1.00 95.31 185 PHE A O 1
ATOM 1508 N N . ILE A 1 186 ? -44.087 12.002 60.206 1.00 93.12 186 ILE A N 1
ATOM 1509 C CA . ILE A 1 186 ? -43.791 11.266 61.444 1.00 93.12 186 ILE A CA 1
ATOM 1510 C C . ILE A 1 186 ? -43.728 12.223 62.635 1.00 93.12 186 ILE A C 1
ATOM 1512 O O . ILE A 1 186 ? -44.345 11.949 63.655 1.00 93.12 186 ILE A O 1
ATOM 1516 N N . THR A 1 187 ? -43.038 13.365 62.519 1.00 93.19 187 THR A N 1
ATOM 1517 C CA . THR A 1 187 ? -42.972 14.339 63.622 1.00 93.19 187 THR A CA 1
ATOM 1518 C C . THR A 1 187 ? -44.351 14.864 63.993 1.00 93.19 187 THR A C 1
ATOM 1520 O O . THR A 1 187 ? -44.648 14.992 65.172 1.00 93.19 187 THR A O 1
ATOM 1523 N N . LYS A 1 188 ? -45.213 15.115 63.001 1.00 93.44 188 LYS A N 1
ATOM 1524 C CA . LYS A 1 188 ? -46.577 15.577 63.250 1.00 93.44 188 LYS A CA 1
ATOM 1525 C C . LYS A 1 188 ? -47.435 14.489 63.904 1.00 93.44 188 LYS A C 1
ATOM 1527 O O . LYS A 1 188 ? -48.195 14.789 64.814 1.00 93.44 188 LYS A O 1
ATOM 1532 N N . GLU A 1 189 ? -47.312 13.240 63.459 1.00 93.69 189 GLU A N 1
ATOM 1533 C CA . GLU A 1 189 ? -48.022 12.105 64.060 1.00 93.69 189 GLU A CA 1
ATOM 1534 C C . GLU A 1 189 ? -47.585 11.879 65.517 1.00 93.69 189 GLU A C 1
ATOM 1536 O O . GLU A 1 189 ? -48.426 11.642 66.379 1.00 93.69 189 GLU A O 1
ATOM 1541 N N . GLU A 1 190 ? -46.288 11.990 65.809 1.00 88.75 190 GLU A N 1
ATOM 1542 C CA . GLU A 1 190 ? -45.764 11.897 67.176 1.00 88.75 190 GLU A CA 1
ATOM 1543 C C . GLU A 1 190 ? -46.226 13.074 68.051 1.00 88.75 190 GLU A C 1
ATOM 1545 O O . GLU A 1 190 ? -46.649 12.850 69.181 1.00 88.75 190 GLU A O 1
ATOM 1550 N N . GLU A 1 191 ? -46.255 14.306 67.527 1.00 92.25 191 GLU A N 1
ATOM 1551 C CA . GLU A 1 191 ? -46.843 15.462 68.228 1.00 92.25 191 GLU A CA 1
ATOM 1552 C C . GLU A 1 191 ? -48.344 15.262 68.515 1.00 92.25 191 GLU A C 1
ATOM 1554 O O . GLU A 1 191 ? -48.820 15.584 69.604 1.00 92.25 191 GLU A O 1
ATOM 1559 N N . GLU A 1 192 ? -49.109 14.719 67.561 1.00 91.19 192 GLU A N 1
ATOM 1560 C CA . GLU A 1 192 ? -50.535 14.406 67.736 1.00 91.19 192 GLU A CA 1
ATOM 1561 C C . GLU A 1 192 ? -50.749 13.290 68.776 1.00 91.19 192 GLU A C 1
ATOM 1563 O O . GLU A 1 192 ? -51.667 13.388 69.595 1.00 91.19 192 GLU A O 1
ATOM 1568 N N . LYS A 1 193 ? -49.888 12.260 68.804 1.00 91.12 193 LYS A N 1
ATOM 1569 C CA . LYS A 1 193 ? -49.897 11.216 69.844 1.00 91.12 193 LYS A CA 1
ATOM 1570 C C . LYS A 1 193 ? -49.559 11.782 71.217 1.00 91.12 193 LYS A C 1
ATOM 1572 O O . LYS A 1 193 ? -50.287 11.497 72.160 1.00 91.12 193 LYS A O 1
ATOM 1577 N N . GLU A 1 194 ? -48.525 12.613 71.334 1.00 88.62 194 GLU A N 1
ATOM 1578 C CA . GLU A 1 194 ? -48.163 13.266 72.599 1.00 88.62 194 GLU A CA 1
ATOM 1579 C C . GLU A 1 194 ? -49.323 14.137 73.117 1.00 88.62 194 GLU A C 1
ATOM 1581 O O . GLU A 1 194 ? -49.675 14.103 74.300 1.00 88.62 194 GLU A O 1
ATOM 1586 N N . GLN A 1 195 ? -50.002 14.871 72.230 1.00 88.75 195 GLN A N 1
ATOM 1587 C CA . GLN A 1 195 ? -51.208 15.628 72.580 1.00 88.75 195 GLN A CA 1
ATOM 1588 C C . GLN A 1 195 ? -52.371 14.721 73.007 1.00 88.75 195 GLN A C 1
ATOM 1590 O O . GLN A 1 195 ? -53.091 15.049 73.952 1.00 88.75 195 GLN A O 1
ATOM 1595 N N . ALA A 1 196 ? -52.563 13.578 72.346 1.00 88.12 196 ALA A N 1
ATOM 1596 C CA . ALA A 1 196 ? -53.591 12.611 72.714 1.00 88.12 196 ALA A CA 1
ATOM 1597 C C . ALA A 1 196 ? -53.300 11.956 74.072 1.00 88.12 196 ALA A C 1
ATOM 1599 O O . ALA A 1 196 ? -54.197 11.900 74.907 1.00 88.12 196 ALA A O 1
ATOM 1600 N N . GLU A 1 197 ? -52.059 11.536 74.332 1.00 86.44 197 GLU A N 1
ATOM 1601 C CA . GLU A 1 197 ? -51.628 10.961 75.613 1.00 86.44 197 GLU A CA 1
ATOM 1602 C C . GLU A 1 197 ? -51.737 11.977 76.753 1.00 86.44 197 GLU A C 1
ATOM 1604 O O . GLU A 1 197 ? -52.237 11.653 77.830 1.00 86.44 197 GLU A O 1
ATOM 1609 N N . THR A 1 198 ? -51.331 13.231 76.531 1.00 86.44 198 THR A N 1
ATOM 1610 C CA . THR A 1 198 ? -51.494 14.297 77.534 1.00 86.44 198 THR A CA 1
ATOM 1611 C C . THR A 1 198 ? -52.966 14.626 77.781 1.00 86.44 198 THR A C 1
ATOM 1613 O O . THR A 1 198 ? -53.361 14.835 78.932 1.00 86.44 198 THR A O 1
ATOM 1616 N N . HIS A 1 199 ? -53.808 14.635 76.742 1.00 86.62 199 HIS A N 1
ATOM 1617 C CA . HIS A 1 199 ? -55.250 14.805 76.899 1.00 86.62 199 HIS A CA 1
ATOM 1618 C C . HIS A 1 199 ? -55.874 13.624 77.646 1.00 86.62 199 HIS A C 1
ATOM 1620 O O . HIS A 1 199 ? -56.611 13.842 78.605 1.00 86.62 199 HIS A O 1
ATOM 1626 N N . GLU A 1 200 ? -55.534 12.388 77.278 1.00 87.12 200 GLU A N 1
ATOM 1627 C CA . GLU A 1 200 ? -56.004 11.178 77.945 1.00 87.12 200 GLU A CA 1
ATOM 1628 C C . GLU A 1 200 ? -55.579 11.179 79.415 1.00 87.12 200 GLU A C 1
ATOM 1630 O O . GLU A 1 200 ? -56.434 11.051 80.288 1.00 87.12 200 GLU A O 1
ATOM 1635 N N . HIS A 1 201 ? -54.305 11.440 79.714 1.00 84.06 201 HIS A N 1
ATOM 1636 C CA . HIS A 1 201 ? -53.810 11.589 81.081 1.00 84.06 201 HIS A CA 1
ATOM 1637 C C . HIS A 1 201 ? -54.599 12.653 81.860 1.00 84.06 201 HIS A C 1
ATOM 1639 O O . HIS A 1 201 ? -55.009 12.407 82.993 1.00 84.06 201 HIS A O 1
ATOM 1645 N N . ASN A 1 202 ? -54.886 13.812 81.258 1.00 85.12 202 ASN A N 1
ATOM 1646 C CA . ASN A 1 202 ? -55.700 14.853 81.893 1.00 85.12 202 ASN A CA 1
ATOM 1647 C C . ASN A 1 202 ? -57.154 14.408 82.123 1.00 85.12 202 ASN A C 1
ATOM 1649 O O . ASN A 1 202 ? -57.722 14.696 83.177 1.00 85.12 202 ASN A O 1
ATOM 1653 N N . THR A 1 203 ? -57.762 13.674 81.186 1.00 85.38 203 THR A N 1
ATOM 1654 C CA . THR A 1 203 ? -59.114 13.122 81.370 1.00 85.38 203 THR A CA 1
ATOM 1655 C C . THR A 1 203 ? -59.144 12.053 82.455 1.00 85.38 203 THR A C 1
ATOM 1657 O O . THR A 1 203 ? -60.018 12.092 83.316 1.00 85.38 203 THR A O 1
ATOM 1660 N N . GLN A 1 204 ? -58.166 11.144 82.477 1.00 84.62 204 GLN A N 1
ATOM 1661 C CA . GLN A 1 204 ? -58.012 10.138 83.521 1.00 84.62 204 GLN A CA 1
ATOM 1662 C C . GLN A 1 204 ? -57.782 10.806 84.879 1.00 84.62 204 GLN A C 1
ATOM 1664 O O . GLN A 1 204 ? -58.365 10.377 85.871 1.00 84.62 204 GLN A O 1
ATOM 1669 N N . PHE A 1 205 ? -57.009 11.893 84.930 1.00 84.38 205 PHE A N 1
ATOM 1670 C CA . PHE A 1 205 ? -56.808 12.682 86.141 1.00 84.38 205 PHE A CA 1
ATOM 1671 C C . PHE A 1 205 ? -58.112 13.323 86.644 1.00 84.38 205 PHE A C 1
ATOM 1673 O O . PHE A 1 205 ? -58.430 13.200 87.826 1.00 84.38 205 PHE A O 1
ATOM 1680 N N . GLU A 1 206 ? -58.913 13.950 85.776 1.00 80.75 206 GLU A N 1
ATOM 1681 C CA . GLU A 1 206 ? -60.219 14.510 86.165 1.00 80.75 206 GLU A CA 1
ATOM 1682 C C . GLU A 1 206 ? -61.238 13.417 86.539 1.00 80.75 206 GLU A C 1
ATOM 1684 O O . GLU A 1 206 ? -61.995 13.586 87.493 1.00 80.75 206 GLU A O 1
ATOM 1689 N N . VAL A 1 207 ? -61.227 12.257 85.870 1.00 83.25 207 VAL A N 1
ATOM 1690 C CA . VAL A 1 207 ? -62.054 11.097 86.249 1.00 83.25 207 VAL A CA 1
ATOM 1691 C C . VAL A 1 207 ? -61.631 10.548 87.607 1.00 83.25 207 VAL A C 1
ATOM 1693 O O . VAL A 1 207 ? -62.495 10.282 88.436 1.00 83.25 207 VAL A O 1
ATOM 1696 N N . LEU A 1 208 ? -60.330 10.409 87.875 1.00 80.19 208 LEU A N 1
ATOM 1697 C CA . LEU A 1 208 ? -59.822 9.983 89.179 1.00 80.19 208 LEU A CA 1
ATOM 1698 C C . LEU A 1 208 ?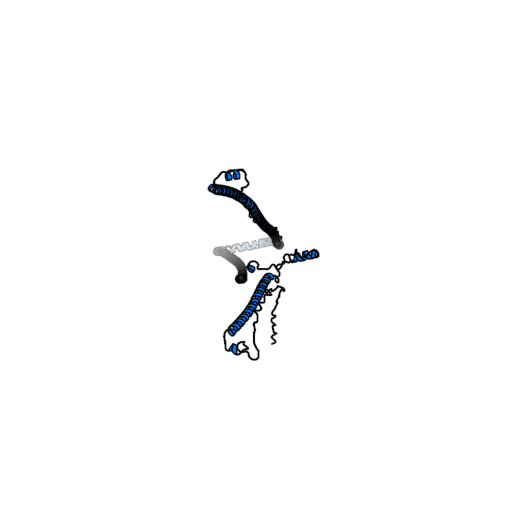 -60.182 10.986 90.269 1.00 80.19 208 LEU A C 1
ATOM 1700 O O . LEU A 1 208 ? -60.581 10.579 91.352 1.00 80.19 208 LEU A O 1
ATOM 1704 N N . LYS A 1 209 ? -60.102 12.285 89.987 1.00 86.12 209 LYS A N 1
ATOM 1705 C CA . LYS A 1 209 ? -60.530 13.342 90.905 1.00 86.12 209 LYS A CA 1
ATOM 1706 C C . LYS A 1 209 ? -62.033 13.273 91.191 1.00 86.12 209 LYS A C 1
ATOM 1708 O O . LYS A 1 209 ? -62.413 13.307 92.357 1.00 86.12 209 LYS A O 1
ATOM 1713 N N . ASN A 1 210 ? -62.874 13.102 90.171 1.00 80.81 210 ASN A N 1
ATOM 1714 C CA . ASN A 1 210 ? -64.326 12.950 90.332 1.00 80.81 210 ASN A CA 1
ATOM 1715 C C . ASN A 1 210 ? -64.690 11.660 91.069 1.00 80.81 210 ASN A C 1
ATOM 1717 O O . ASN A 1 210 ? -65.494 11.688 91.994 1.00 80.81 210 ASN A O 1
ATOM 1721 N N . ARG A 1 211 ? -64.042 10.546 90.724 1.00 82.88 211 ARG A N 1
ATOM 1722 C CA . ARG A 1 211 ? -64.199 9.268 91.415 1.00 82.88 211 ARG A CA 1
ATOM 1723 C C . ARG A 1 211 ? -63.751 9.366 92.868 1.00 82.88 211 ARG A C 1
ATOM 1725 O O . ARG A 1 211 ? -64.417 8.811 93.723 1.00 82.88 211 ARG A O 1
ATOM 1732 N N . ASN A 1 212 ? -62.664 10.073 93.165 1.00 79.31 212 ASN A N 1
ATOM 1733 C CA . ASN A 1 212 ? -62.206 10.278 94.536 1.00 79.31 212 ASN A CA 1
ATOM 1734 C C . ASN A 1 212 ? -63.214 11.134 95.322 1.00 79.31 212 ASN A C 1
ATOM 1736 O O . ASN A 1 212 ? -63.544 10.797 96.447 1.00 79.31 212 ASN A O 1
ATOM 1740 N N . ILE A 1 213 ? -63.805 12.165 94.707 1.00 80.06 213 ILE A N 1
ATOM 1741 C CA . ILE A 1 213 ? -64.912 12.931 95.306 1.00 80.06 213 ILE A CA 1
ATOM 1742 C C . ILE A 1 213 ? -66.138 12.030 95.560 1.00 80.06 213 ILE A C 1
ATOM 1744 O O . ILE A 1 213 ? -66.727 12.077 96.638 1.00 80.06 213 ILE A O 1
ATOM 1748 N N . GLU A 1 214 ? -66.515 11.179 94.604 1.00 77.00 214 GLU A N 1
ATOM 1749 C CA . GLU A 1 214 ? -67.613 10.216 94.760 1.00 77.00 214 GLU A CA 1
ATOM 1750 C C . GLU A 1 214 ? -67.317 9.144 95.813 1.00 77.00 214 GLU A C 1
ATOM 1752 O O . GLU A 1 214 ? -68.206 8.789 96.582 1.00 77.00 214 GLU A O 1
ATOM 1757 N N . GLU A 1 215 ? -66.088 8.635 95.878 1.00 77.00 215 GLU A N 1
ATOM 1758 C CA . GLU A 1 215 ? -65.628 7.696 96.898 1.00 77.00 215 GLU A CA 1
ATOM 1759 C C . GLU A 1 215 ? -65.609 8.363 98.274 1.00 77.00 215 GLU A C 1
ATOM 1761 O O . GLU A 1 215 ? -66.026 7.731 99.237 1.00 77.00 215 GLU A O 1
ATOM 1766 N N . ASP A 1 216 ? -65.237 9.637 98.392 1.00 76.94 216 ASP A N 1
ATOM 1767 C CA . ASP A 1 216 ? -65.299 10.398 99.646 1.00 76.94 216 ASP A CA 1
ATOM 1768 C C . ASP A 1 216 ? -66.760 10.601 100.105 1.00 76.94 216 ASP A C 1
ATOM 1770 O O . ASP A 1 216 ? -67.099 10.439 101.281 1.00 76.94 216 ASP A O 1
ATOM 1774 N N . HIS A 1 217 ? -67.682 10.850 99.169 1.00 76.50 217 HIS A N 1
ATOM 1775 C CA . HIS A 1 217 ? -69.121 10.900 99.455 1.00 76.50 217 HIS A CA 1
ATOM 1776 C C . HIS A 1 217 ? -69.713 9.525 99.800 1.00 76.50 217 HIS A C 1
ATOM 1778 O O . HIS A 1 217 ? -70.499 9.405 100.744 1.00 76.50 217 HIS A O 1
ATOM 1784 N N . GLN A 1 218 ? -69.321 8.472 99.081 1.00 77.06 218 GLN A N 1
ATOM 1785 C CA . GLN A 1 218 ? -69.764 7.105 99.350 1.00 77.06 218 GLN A CA 1
ATOM 1786 C C . GLN A 1 218 ? -69.177 6.559 100.646 1.00 77.06 218 GLN A C 1
ATOM 1788 O O . GLN A 1 218 ? -69.863 5.821 101.340 1.00 77.06 218 GLN A O 1
ATOM 1793 N N . THR A 1 219 ? -67.926 6.865 100.981 1.00 70.19 219 THR A N 1
ATOM 1794 C CA . THR A 1 219 ? -67.296 6.431 102.235 1.00 70.19 219 THR A CA 1
ATOM 1795 C C . THR A 1 219 ? -67.898 7.161 103.419 1.00 70.19 219 THR A C 1
ATOM 1797 O O . THR A 1 219 ? -68.155 6.505 104.419 1.00 70.19 219 THR A O 1
ATOM 1800 N N . LYS A 1 220 ? -68.249 8.448 103.302 1.00 74.81 220 LYS A N 1
ATOM 1801 C CA . LYS A 1 220 ? -69.084 9.129 104.306 1.00 74.81 220 LYS A CA 1
ATOM 1802 C C . LYS A 1 220 ? -70.422 8.419 104.525 1.00 74.81 220 LYS A C 1
ATOM 1804 O O . LYS A 1 220 ? -70.725 8.057 105.655 1.00 74.81 220 LYS A O 1
ATOM 1809 N N . SER A 1 221 ? -71.159 8.126 103.453 1.00 74.50 221 SER A N 1
ATOM 1810 C CA . SER A 1 221 ? -72.448 7.418 103.535 1.00 74.50 221 SER A CA 1
ATOM 1811 C C . SER A 1 221 ? -72.310 5.984 104.071 1.00 74.50 221 SER A C 1
ATOM 1813 O O . SER A 1 221 ? -73.088 5.554 104.914 1.00 74.50 221 SER A O 1
ATOM 1815 N N . LYS A 1 222 ? -71.276 5.247 103.649 1.00 68.50 222 LYS A N 1
ATOM 1816 C CA . LYS A 1 222 ? -70.999 3.883 104.124 1.00 68.50 222 LYS A CA 1
ATOM 1817 C C . LYS A 1 222 ? -70.483 3.858 105.561 1.00 68.50 222 LYS A C 1
ATOM 1819 O O . LYS A 1 222 ? -70.716 2.871 106.242 1.00 68.50 222 LYS A O 1
ATOM 1824 N N . LEU A 1 223 ? -69.769 4.886 106.027 1.00 69.81 223 LEU A N 1
ATOM 1825 C CA . LEU A 1 223 ? -69.341 4.998 107.425 1.00 69.81 223 LEU A CA 1
ATOM 1826 C C . LEU A 1 223 ? -70.534 5.273 108.345 1.00 69.81 223 LEU A C 1
ATOM 1828 O O . LEU A 1 223 ? -70.557 4.751 109.455 1.00 69.81 223 LEU A O 1
ATOM 1832 N N . GLU A 1 224 ? -71.542 6.003 107.871 1.00 64.69 224 GLU A N 1
ATOM 1833 C CA . GLU A 1 224 ? -72.820 6.169 108.572 1.00 64.69 224 GLU A CA 1
ATOM 1834 C C . GLU A 1 224 ? -73.595 4.831 108.644 1.00 64.69 224 GLU A C 1
ATOM 1836 O O . GLU A 1 224 ? -73.984 4.420 109.735 1.00 64.69 224 GLU A O 1
ATOM 1841 N N . ASP A 1 225 ? -73.672 4.061 107.549 1.00 64.75 225 ASP A N 1
ATOM 1842 C CA . ASP A 1 225 ? -74.337 2.738 107.519 1.00 64.75 225 ASP A CA 1
ATOM 1843 C C . ASP A 1 225 ? -73.562 1.616 108.257 1.00 64.75 225 ASP A C 1
ATOM 1845 O O . ASP A 1 225 ? -74.138 0.669 108.814 1.00 64.75 225 ASP A O 1
ATOM 1849 N N . ALA A 1 226 ? -72.226 1.675 108.259 1.00 65.88 226 ALA A N 1
ATOM 1850 C CA . ALA A 1 226 ? -71.361 0.691 108.912 1.00 65.88 226 ALA A CA 1
ATOM 1851 C C . ALA A 1 226 ? -71.368 0.839 110.439 1.00 65.88 226 ALA A C 1
ATOM 1853 O O . ALA A 1 226 ? -71.280 -0.165 111.145 1.00 65.88 226 ALA A O 1
ATOM 1854 N N . VAL A 1 227 ? -71.520 2.057 110.968 1.00 66.38 227 VAL A N 1
ATOM 1855 C CA . VAL A 1 227 ? -71.661 2.283 112.417 1.00 66.38 227 VAL A CA 1
ATOM 1856 C C . VAL A 1 227 ? -72.926 1.611 112.969 1.00 66.38 227 VAL A C 1
ATOM 1858 O O . VAL A 1 227 ? -72.881 1.053 114.070 1.00 66.38 227 VAL A O 1
ATOM 1861 N N . ASP A 1 228 ? -74.007 1.563 112.189 1.00 60.66 228 ASP A N 1
ATOM 1862 C CA . ASP A 1 228 ? -75.255 0.901 112.585 1.00 60.66 228 ASP A CA 1
ATOM 1863 C C . ASP A 1 228 ? -75.210 -0.622 112.381 1.00 60.66 228 ASP A C 1
ATOM 1865 O O . ASP A 1 228 ? -75.686 -1.383 113.222 1.00 60.66 228 ASP A O 1
ATOM 1869 N N . THR A 1 229 ? -74.543 -1.108 111.332 1.00 60.19 229 THR A N 1
ATOM 1870 C CA . THR A 1 229 ? -74.476 -2.554 111.042 1.00 60.19 229 THR A CA 1
ATOM 1871 C C . THR A 1 229 ? -73.377 -3.316 111.798 1.00 60.19 229 THR A C 1
ATOM 1873 O O . THR A 1 229 ? -73.523 -4.522 112.027 1.00 60.19 229 THR A O 1
ATOM 1876 N N . ILE A 1 230 ? -72.295 -2.655 112.232 1.00 61.41 230 ILE A N 1
ATOM 1877 C CA . ILE A 1 230 ? -71.226 -3.274 113.044 1.00 61.41 230 ILE A CA 1
ATOM 1878 C C . ILE A 1 230 ? -71.716 -3.596 114.467 1.00 61.41 230 ILE A C 1
ATOM 1880 O O . ILE A 1 230 ? -71.237 -4.560 115.065 1.00 61.41 230 ILE A O 1
ATOM 1884 N N . LYS A 1 231 ? -72.723 -2.883 114.992 1.00 56.03 231 LYS A N 1
ATOM 1885 C CA . LYS A 1 231 ? -73.352 -3.217 116.283 1.00 56.03 231 LYS A CA 1
ATOM 1886 C C . LYS A 1 231 ? -74.107 -4.550 116.255 1.00 56.03 231 LYS A C 1
ATOM 1888 O O . LYS A 1 231 ? -73.985 -5.323 117.203 1.00 56.03 231 LYS A O 1
ATOM 1893 N N . ASP A 1 232 ? -74.801 -4.856 115.160 1.00 57.44 232 ASP A N 1
ATOM 1894 C CA . ASP A 1 232 ? -75.649 -6.053 115.068 1.00 57.44 232 ASP A CA 1
ATOM 1895 C C . ASP A 1 232 ? -74.891 -7.302 114.589 1.00 57.44 232 ASP A C 1
ATOM 1897 O O . ASP A 1 232 ? -75.194 -8.422 115.002 1.00 57.44 232 ASP A O 1
ATOM 1901 N N . LYS A 1 233 ? -73.841 -7.143 113.771 1.00 58.28 233 LYS A N 1
ATOM 1902 C CA . LYS A 1 233 ? -73.075 -8.282 113.222 1.00 58.28 233 LYS A CA 1
ATOM 1903 C C . LYS A 1 233 ? -71.943 -8.782 114.129 1.00 58.28 233 LYS A C 1
ATOM 1905 O O . LYS A 1 233 ? -71.531 -9.935 113.990 1.00 58.28 233 LYS A O 1
ATOM 1910 N N . CYS A 1 234 ? -71.468 -7.974 115.082 1.00 52.94 234 CYS A N 1
ATOM 1911 C CA . CYS A 1 234 ? -70.382 -8.364 115.995 1.00 52.94 234 CYS A CA 1
ATOM 1912 C C . CYS A 1 234 ? -70.813 -9.443 117.014 1.00 52.94 234 CYS A C 1
ATOM 1914 O O . CYS A 1 234 ? -70.003 -10.280 117.406 1.00 52.94 234 CYS A O 1
ATOM 1916 N N . ASN A 1 235 ? -72.102 -9.497 117.374 1.00 55.06 235 ASN A N 1
ATOM 1917 C CA . ASN A 1 235 ? -72.626 -10.486 118.325 1.00 55.06 235 ASN A CA 1
ATOM 1918 C C . ASN A 1 235 ? -72.928 -11.856 117.689 1.00 55.06 235 ASN A C 1
ATOM 1920 O O . ASN A 1 235 ? -72.876 -12.867 118.382 1.00 55.06 235 ASN A O 1
ATOM 1924 N N . GLN A 1 236 ? -73.208 -11.913 116.381 1.00 56.50 236 GLN A N 1
ATOM 1925 C CA . GLN A 1 236 ? -73.607 -13.154 115.702 1.00 56.50 236 GLN A CA 1
ATOM 1926 C C . GLN A 1 236 ? -72.405 -13.916 115.103 1.00 56.50 236 GLN A C 1
ATOM 1928 O O . GLN A 1 236 ? -72.345 -15.139 115.174 1.00 56.50 236 GLN A O 1
ATOM 1933 N N . ALA A 1 237 ? -71.403 -13.212 114.559 1.00 54.00 237 ALA A N 1
ATOM 1934 C CA . ALA A 1 237 ? -70.276 -13.839 113.852 1.00 54.00 237 ALA A CA 1
ATOM 1935 C C . ALA A 1 237 ? -69.197 -14.452 114.776 1.00 54.00 237 ALA A C 1
ATOM 1937 O O . ALA A 1 237 ? -68.384 -15.262 114.330 1.00 54.00 237 ALA A O 1
ATOM 1938 N N . LEU A 1 238 ? -69.187 -14.101 116.068 1.00 55.22 238 LEU A N 1
ATOM 1939 C CA . LEU A 1 238 ? -68.202 -14.587 117.049 1.00 55.22 238 LEU A CA 1
ATOM 1940 C C . LEU A 1 238 ? -68.471 -16.038 117.501 1.00 55.22 238 LEU A C 1
ATOM 1942 O O . LEU A 1 238 ? -67.555 -16.717 117.968 1.00 55.22 238 LEU A O 1
ATOM 1946 N N . GLN A 1 239 ? -69.706 -16.521 117.323 1.00 53.72 239 GLN A N 1
ATOM 1947 C CA . GLN A 1 239 ? -70.126 -17.875 117.695 1.00 53.72 239 GLN A CA 1
ATOM 1948 C C . GLN A 1 239 ? -69.817 -18.902 116.586 1.00 53.72 239 GLN A C 1
ATOM 1950 O O . GLN A 1 239 ? -69.383 -20.014 116.886 1.00 53.72 239 GLN A O 1
ATOM 1955 N N . ASP A 1 240 ? -69.954 -18.505 115.315 1.00 54.91 240 ASP A N 1
ATOM 1956 C CA . ASP A 1 240 ? -69.885 -19.422 114.165 1.00 54.91 240 ASP A CA 1
ATOM 1957 C C . ASP A 1 240 ? -68.474 -19.538 113.552 1.00 54.91 240 ASP A C 1
ATOM 1959 O O . ASP A 1 240 ? -68.131 -20.547 112.936 1.00 54.91 240 ASP A O 1
ATOM 1963 N N . TYR A 1 241 ? -67.596 -18.550 113.765 1.00 54.69 241 TYR A N 1
ATOM 1964 C CA . TYR A 1 241 ? -66.243 -18.536 113.183 1.00 54.69 241 TYR A CA 1
ATOM 1965 C C . TYR A 1 241 ? -65.237 -19.457 113.904 1.00 54.69 241 TYR A C 1
ATOM 1967 O O . TYR A 1 241 ? -64.144 -19.719 113.398 1.00 54.69 241 TYR A O 1
ATOM 1975 N N . LYS A 1 242 ? -65.572 -19.957 115.100 1.00 55.34 242 LYS A N 1
ATOM 1976 C CA . LYS A 1 242 ? -64.622 -20.681 115.965 1.00 55.34 242 LYS A CA 1
ATOM 1977 C C . LYS A 1 242 ? -64.576 -22.192 115.727 1.00 55.34 242 LYS A C 1
ATOM 1979 O O . LYS A 1 242 ? -63.632 -22.836 116.167 1.00 55.34 242 LYS A O 1
ATOM 1984 N N . THR A 1 243 ? -65.573 -22.765 115.057 1.00 57.03 243 THR A N 1
ATOM 1985 C CA . THR A 1 243 ? -65.743 -24.227 114.968 1.00 57.03 243 THR A CA 1
ATOM 1986 C C . THR A 1 243 ? -65.491 -24.800 113.570 1.00 57.03 243 THR A C 1
ATOM 1988 O O . THR A 1 243 ? -65.149 -25.974 113.468 1.00 57.03 243 THR A O 1
ATOM 1991 N N . GLN A 1 244 ? -65.562 -23.991 112.504 1.00 56.78 244 GLN A N 1
ATOM 1992 C CA . GLN A 1 244 ? -65.430 -24.466 111.113 1.00 56.78 244 GLN A CA 1
ATOM 1993 C C . GLN A 1 244 ? -64.055 -24.168 110.461 1.00 56.78 244 GLN A C 1
ATOM 1995 O O . GLN A 1 244 ? -63.719 -24.745 109.425 1.00 56.78 244 GLN A O 1
ATOM 2000 N N . THR A 1 245 ? -63.242 -23.278 111.040 1.00 57.69 245 THR A N 1
ATOM 2001 C CA . THR A 1 245 ? -62.157 -22.588 110.306 1.00 57.69 245 THR A CA 1
ATOM 2002 C C . THR A 1 245 ? -60.807 -23.323 110.285 1.00 57.69 245 THR A C 1
ATOM 2004 O O . THR A 1 245 ? -59.990 -23.047 109.408 1.00 57.69 245 THR A O 1
ATOM 2007 N N . ASP A 1 246 ? -60.568 -24.307 111.158 1.00 57.06 246 ASP A N 1
ATOM 2008 C CA . ASP A 1 246 ? -59.217 -24.878 111.335 1.00 57.06 246 ASP A CA 1
ATOM 2009 C C . ASP A 1 246 ? -58.941 -26.188 110.570 1.00 57.06 246 ASP A C 1
ATOM 2011 O O . ASP A 1 246 ? -57.784 -26.493 110.282 1.00 57.06 246 ASP A O 1
ATOM 2015 N N . SER A 1 247 ? -59.972 -26.952 110.185 1.00 61.50 247 SER A N 1
ATOM 2016 C CA . SER A 1 247 ? -59.795 -28.248 109.497 1.00 61.50 247 SER A CA 1
ATOM 2017 C C . SER A 1 247 ? -59.669 -28.093 107.973 1.00 61.50 247 SER A C 1
ATOM 2019 O O . SER A 1 247 ? -58.719 -28.586 107.366 1.00 61.50 247 SER A O 1
ATOM 2021 N N . ASN A 1 248 ? -60.569 -27.330 107.342 1.00 61.62 248 ASN A N 1
ATOM 2022 C CA . ASN A 1 248 ? -60.572 -27.131 105.883 1.00 61.62 248 ASN A CA 1
ATOM 2023 C C . ASN A 1 248 ? -59.431 -26.222 105.392 1.00 61.62 248 ASN A C 1
ATOM 2025 O O . ASN A 1 248 ? -58.995 -26.327 104.245 1.00 61.62 248 ASN A O 1
ATOM 2029 N N . THR A 1 249 ? -58.894 -25.352 106.253 1.00 64.88 249 THR A N 1
ATOM 2030 C CA . THR A 1 249 ? -57.748 -24.497 105.908 1.00 64.88 249 THR A CA 1
ATOM 2031 C C . THR A 1 249 ? -56.447 -25.282 105.759 1.00 64.88 249 THR A C 1
ATOM 2033 O O . THR A 1 249 ? -55.563 -24.826 105.038 1.00 64.88 249 THR A O 1
ATOM 2036 N N . GLN A 1 250 ? -56.295 -26.448 106.396 1.00 66.44 250 GLN A N 1
ATOM 2037 C CA . GLN A 1 250 ? -55.062 -27.238 106.301 1.00 66.44 250 GLN A CA 1
ATOM 2038 C C . GLN A 1 250 ? -54.994 -28.087 105.024 1.00 66.44 250 GLN A C 1
ATOM 2040 O O . GLN A 1 250 ? -53.926 -28.173 104.417 1.00 66.44 250 GLN A O 1
ATOM 2045 N N . GLU A 1 251 ? -56.109 -28.668 104.576 1.00 68.06 251 GLU A N 1
ATOM 2046 C CA . GLU A 1 251 ? -56.163 -29.440 103.324 1.00 68.06 251 GLU A CA 1
ATOM 2047 C C . GLU A 1 251 ? -56.095 -28.537 102.086 1.00 68.06 251 GLU A C 1
ATOM 2049 O O . GLU A 1 251 ? -55.319 -28.808 101.169 1.00 68.06 251 GLU A O 1
ATOM 2054 N N . TYR A 1 252 ? -56.792 -27.396 102.104 1.00 72.00 252 TYR A N 1
ATOM 2055 C CA . TYR A 1 252 ? -56.704 -26.399 101.035 1.00 72.00 252 TYR A CA 1
ATOM 2056 C C . TYR A 1 252 ? -55.284 -25.831 100.892 1.00 72.00 252 TYR A C 1
ATOM 2058 O O . TYR A 1 252 ? -54.788 -25.701 99.780 1.00 72.00 252 TYR A O 1
ATOM 2066 N N . LYS A 1 253 ? -54.568 -25.575 102.000 1.00 75.19 253 LYS A N 1
ATOM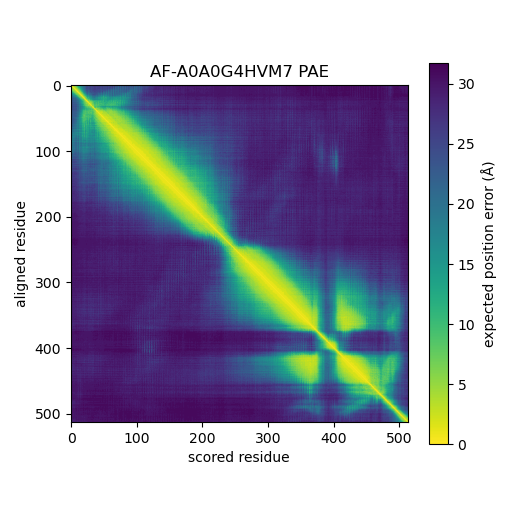 2067 C CA . LYS A 1 253 ? -53.167 -25.106 101.957 1.00 75.19 253 LYS A CA 1
ATOM 2068 C C . LYS A 1 253 ? -52.208 -26.118 101.325 1.00 75.19 253 LYS A C 1
ATOM 2070 O O . LYS A 1 253 ? -51.240 -25.700 100.694 1.00 75.19 253 LYS A O 1
ATOM 2075 N N . LYS A 1 254 ? -52.449 -27.424 101.488 1.00 76.69 254 LYS A N 1
ATOM 2076 C CA . LYS A 1 254 ? -51.615 -28.468 100.868 1.00 76.69 254 LYS A CA 1
ATOM 2077 C C . LYS A 1 254 ? -51.834 -28.527 99.356 1.00 76.69 254 LYS A C 1
ATOM 2079 O O . LYS A 1 254 ? -50.860 -28.434 98.617 1.00 76.69 254 LYS A O 1
ATOM 2084 N N . LEU A 1 255 ? -53.091 -28.574 98.912 1.00 78.38 255 LEU A N 1
ATOM 2085 C CA . LEU A 1 255 ? -53.445 -28.552 97.486 1.00 78.38 255 LEU A CA 1
ATOM 2086 C C . LEU A 1 255 ? -53.007 -27.249 96.799 1.00 78.38 255 LEU A C 1
ATOM 2088 O O . LEU A 1 255 ? -52.452 -27.300 95.709 1.00 78.38 255 LEU A O 1
ATOM 2092 N N . LEU A 1 256 ? -53.153 -26.097 97.463 1.00 83.31 256 LEU A N 1
ATOM 2093 C CA . LEU A 1 256 ? -52.698 -24.804 96.938 1.00 83.31 256 LEU A CA 1
ATOM 2094 C C . LEU A 1 256 ? -51.171 -24.762 96.748 1.00 83.31 256 LEU A C 1
ATOM 2096 O O . LEU A 1 256 ? -50.678 -24.148 95.809 1.00 83.31 256 LEU A O 1
ATOM 2100 N N . HIS A 1 257 ? -50.407 -25.418 97.628 1.00 82.75 257 HIS A N 1
ATOM 2101 C CA . HIS A 1 257 ? -48.949 -25.463 97.513 1.00 82.75 257 HIS A CA 1
ATOM 2102 C C . HIS A 1 257 ? -48.463 -26.426 96.418 1.00 82.75 257 HIS A C 1
ATOM 2104 O O . HIS A 1 257 ? -47.428 -26.172 95.799 1.00 82.75 257 HIS A O 1
ATOM 2110 N N . GLU A 1 258 ? -49.183 -27.523 96.171 1.00 84.38 258 GLU A N 1
ATOM 2111 C CA . GLU A 1 258 ? -48.912 -28.425 95.044 1.00 84.38 258 GLU A CA 1
ATOM 2112 C C . GLU A 1 258 ? -49.281 -27.774 93.703 1.00 84.38 258 GLU A C 1
ATOM 2114 O O . GLU A 1 258 ? -48.480 -27.825 92.769 1.00 84.38 258 GLU A O 1
ATOM 2119 N N . ASP A 1 259 ? -50.415 -27.074 93.633 1.00 85.19 259 ASP A N 1
ATOM 2120 C CA . ASP A 1 259 ? -50.861 -26.341 92.442 1.00 85.19 259 ASP A CA 1
ATOM 2121 C C . ASP A 1 259 ? -49.923 -25.173 92.079 1.00 85.19 259 ASP A C 1
ATOM 2123 O O . ASP A 1 259 ? -49.550 -25.002 90.920 1.00 85.19 259 ASP A O 1
ATOM 2127 N N . ASP A 1 260 ? -49.426 -24.430 93.073 1.00 86.12 260 ASP A N 1
ATOM 2128 C CA . ASP A 1 260 ? -48.433 -23.361 92.884 1.00 86.12 260 ASP A CA 1
ATOM 2129 C C . ASP A 1 260 ? -47.071 -23.916 92.410 1.00 86.12 260 ASP A C 1
ATOM 2131 O O . ASP A 1 260 ? -46.394 -23.314 91.573 1.00 86.12 260 ASP A O 1
ATOM 2135 N N . LYS A 1 261 ? -46.668 -25.114 92.863 1.00 86.69 261 LYS A N 1
ATOM 2136 C CA . LYS A 1 261 ? -45.464 -25.789 92.338 1.00 86.69 261 LYS A CA 1
ATOM 2137 C C . LYS A 1 261 ? -45.640 -26.222 90.884 1.00 86.69 261 LYS A C 1
ATOM 2139 O O . LYS A 1 261 ? -44.754 -25.950 90.073 1.00 86.69 261 LYS A O 1
ATOM 2144 N N . VAL A 1 262 ? -46.764 -26.856 90.546 1.00 86.56 262 VAL A N 1
ATOM 2145 C CA . VAL A 1 262 ? -47.055 -27.286 89.170 1.00 86.56 262 VAL A CA 1
ATOM 2146 C C . VAL A 1 262 ? -47.206 -26.077 88.244 1.00 86.56 262 VAL A C 1
ATOM 2148 O O . VAL A 1 262 ? -46.615 -26.080 87.167 1.00 86.56 262 VAL A O 1
ATOM 2151 N N . SER A 1 263 ? -47.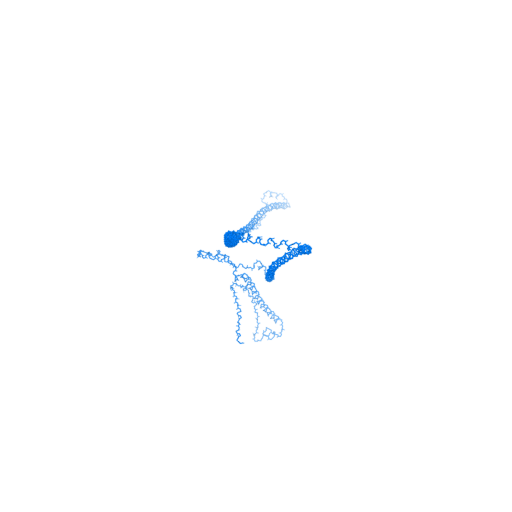881 -25.006 88.674 1.00 87.25 263 SER A N 1
ATOM 2152 C CA . SER A 1 263 ? -47.990 -23.753 87.912 1.00 87.25 263 SER A CA 1
ATOM 2153 C C . SER A 1 263 ? -46.622 -23.144 87.611 1.00 87.25 263 SER A C 1
ATOM 2155 O O . SER A 1 263 ? -46.335 -22.812 86.462 1.00 87.25 263 SER A O 1
ATOM 2157 N N . ARG A 1 264 ? -45.713 -23.086 88.595 1.00 89.50 264 ARG A N 1
ATOM 2158 C CA . ARG A 1 264 ? -44.344 -22.591 88.363 1.00 89.50 264 ARG A CA 1
ATOM 2159 C C . ARG A 1 264 ? -43.552 -23.473 87.399 1.00 89.50 264 ARG A C 1
ATOM 2161 O O . ARG A 1 264 ? -42.782 -22.947 86.595 1.00 89.50 264 ARG A O 1
ATOM 2168 N N . GLU A 1 265 ? -43.707 -24.795 87.460 1.00 90.19 265 GLU A N 1
ATOM 2169 C CA . GLU A 1 265 ? -43.070 -25.702 86.496 1.00 90.19 265 GLU A CA 1
ATOM 2170 C C . GLU A 1 265 ? -43.646 -25.542 85.082 1.00 90.19 265 GLU A C 1
ATOM 2172 O O . GLU A 1 265 ? -42.890 -25.549 84.105 1.00 90.19 265 GLU A O 1
ATOM 2177 N N . VAL A 1 266 ? -44.963 -25.358 84.957 1.00 88.06 266 VAL A N 1
ATOM 2178 C CA . VAL A 1 266 ? -45.644 -25.097 83.682 1.00 88.06 266 VAL A CA 1
ATOM 2179 C C . VAL A 1 266 ? -45.180 -23.768 83.088 1.00 88.06 266 VAL A C 1
ATOM 2181 O O . VAL A 1 266 ? -44.778 -23.752 81.925 1.00 88.06 266 VAL A O 1
ATOM 2184 N N . ASP A 1 267 ? -45.100 -22.697 83.877 1.00 90.25 267 ASP A N 1
ATOM 2185 C CA . ASP A 1 267 ? -44.588 -21.394 83.437 1.00 90.25 267 ASP A CA 1
ATOM 2186 C C . ASP A 1 267 ? -43.130 -21.471 82.969 1.00 90.25 267 ASP A C 1
ATOM 2188 O O . ASP A 1 267 ? -42.754 -20.902 81.940 1.00 90.25 267 ASP A O 1
ATOM 2192 N N . GLN A 1 268 ? -42.281 -22.212 83.688 1.00 90.62 268 GLN A N 1
ATOM 2193 C CA . GLN A 1 268 ? -40.894 -22.428 83.271 1.00 90.62 268 GLN A CA 1
ATOM 2194 C C . GLN A 1 268 ? -40.804 -23.202 81.950 1.00 90.62 268 GLN A C 1
ATOM 2196 O O . GLN A 1 268 ? -39.960 -22.880 81.104 1.00 90.62 268 GLN A O 1
ATOM 2201 N N . ARG A 1 269 ? -41.669 -24.206 81.745 1.00 90.50 269 ARG A N 1
ATOM 2202 C CA . ARG A 1 269 ? -41.747 -24.955 80.483 1.00 90.50 269 ARG A CA 1
ATOM 2203 C C . ARG A 1 269 ? -42.296 -24.093 79.346 1.00 90.50 269 ARG A C 1
ATOM 2205 O O . ARG A 1 269 ? -41.694 -24.116 78.276 1.00 90.50 269 ARG A O 1
ATOM 2212 N N . LEU A 1 270 ? -43.334 -23.287 79.574 1.00 91.81 270 LEU A N 1
ATOM 2213 C CA . LEU A 1 270 ? -43.890 -22.347 78.591 1.00 91.81 270 LEU A CA 1
ATOM 2214 C C . LEU A 1 270 ? -42.837 -21.337 78.128 1.00 91.81 270 LEU A C 1
ATOM 2216 O O . LEU A 1 270 ? -42.559 -21.255 76.935 1.00 91.81 270 LEU A O 1
ATOM 2220 N N . ARG A 1 271 ? -42.115 -20.695 79.055 1.00 92.56 271 ARG A N 1
ATOM 2221 C CA . ARG A 1 271 ? -41.004 -19.783 78.713 1.00 92.56 271 ARG A CA 1
ATOM 2222 C C . ARG A 1 271 ? -39.861 -20.472 77.969 1.00 92.56 271 ARG A C 1
ATOM 2224 O O . ARG A 1 271 ? -39.082 -19.829 77.262 1.00 92.56 271 ARG A O 1
ATOM 2231 N N . ARG A 1 272 ? -39.657 -21.777 78.175 1.00 94.75 272 ARG A N 1
ATOM 2232 C CA . ARG A 1 272 ? -38.661 -22.552 77.419 1.00 94.75 272 ARG A CA 1
ATOM 2233 C C . ARG A 1 272 ? -39.161 -22.864 76.010 1.00 94.75 272 ARG A C 1
ATOM 2235 O O . ARG A 1 272 ? -38.372 -22.774 75.075 1.00 94.75 272 ARG A O 1
ATOM 2242 N N . VAL A 1 273 ? -40.444 -23.185 75.861 1.00 93.56 273 VAL A N 1
ATOM 2243 C CA . VAL A 1 273 ? -41.095 -23.391 74.562 1.00 93.56 273 VAL A CA 1
ATOM 2244 C C . VAL A 1 273 ? -41.092 -22.101 73.747 1.00 93.56 273 VAL A C 1
ATOM 2246 O O . VAL A 1 273 ? -40.656 -22.143 72.604 1.00 93.56 273 VAL A O 1
ATOM 2249 N N . GLU A 1 274 ? -41.456 -20.958 74.328 1.00 93.38 274 GLU A N 1
ATOM 2250 C CA . GLU A 1 274 ? -41.420 -19.652 73.651 1.00 93.38 274 GLU A CA 1
ATOM 2251 C C . GLU A 1 274 ? -40.013 -19.297 73.158 1.00 93.38 274 GLU A C 1
ATOM 2253 O O . GLU A 1 274 ? -39.839 -18.930 71.998 1.00 93.38 274 GLU A O 1
ATOM 2258 N N . ARG A 1 275 ? -38.981 -19.493 73.993 1.00 94.88 275 ARG A N 1
ATOM 2259 C CA . ARG A 1 275 ? -37.583 -19.275 73.580 1.00 94.88 275 ARG A CA 1
ATOM 2260 C C . ARG A 1 275 ? -37.168 -20.185 72.427 1.00 94.88 275 ARG A C 1
ATOM 2262 O O . ARG A 1 275 ? -36.497 -19.733 71.504 1.00 94.88 275 ARG A O 1
ATOM 2269 N N . LEU A 1 276 ? -37.558 -21.459 72.461 1.00 93.56 276 LEU A N 1
ATOM 2270 C CA . LEU A 1 276 ? -37.279 -22.390 71.365 1.00 93.56 276 LEU A CA 1
ATOM 2271 C C . LEU A 1 276 ? -38.065 -22.025 70.098 1.00 93.56 276 LEU A C 1
ATOM 2273 O O . LEU A 1 276 ? -37.523 -22.126 69.002 1.00 93.56 276 LEU A O 1
ATOM 2277 N N . GLN A 1 277 ? -39.308 -21.559 70.225 1.00 94.25 277 GLN A N 1
ATOM 2278 C CA . GLN A 1 277 ? -40.120 -21.090 69.101 1.00 94.25 277 GLN A CA 1
ATOM 2279 C C . GLN A 1 277 ? -39.532 -19.828 68.460 1.00 94.25 277 GLN A C 1
ATOM 2281 O O . GLN A 1 277 ? -39.432 -19.780 67.235 1.00 94.25 277 GLN A O 1
ATOM 2286 N N . GLN A 1 278 ? -39.074 -18.858 69.258 1.00 95.94 278 GLN A N 1
ATOM 2287 C CA . GLN A 1 278 ? -38.354 -17.675 68.770 1.00 95.94 278 GLN A CA 1
ATOM 2288 C C . GLN A 1 278 ? -37.061 -18.068 68.052 1.00 95.94 278 GLN A C 1
ATOM 2290 O O . GLN A 1 278 ? -36.847 -17.650 66.920 1.00 95.94 278 GLN A O 1
ATOM 2295 N N . GLN A 1 279 ? -36.253 -18.965 68.628 1.00 96.19 279 GLN A N 1
ATOM 2296 C CA . GLN A 1 279 ? -35.049 -19.465 67.956 1.00 96.19 279 GLN A CA 1
ATOM 2297 C C . GLN A 1 279 ? -35.373 -20.156 66.625 1.00 96.19 279 GLN A C 1
ATOM 2299 O O . GLN A 1 279 ? -34.679 -19.940 65.635 1.00 96.19 279 GLN A O 1
ATOM 2304 N N . ILE A 1 280 ? -36.433 -20.969 66.567 1.00 95.12 280 ILE A N 1
ATOM 2305 C CA . ILE A 1 280 ? -36.884 -21.593 65.315 1.00 95.12 280 ILE A CA 1
ATOM 2306 C C . ILE A 1 280 ? -37.310 -20.526 64.298 1.00 95.12 280 ILE A C 1
ATOM 2308 O O . ILE A 1 280 ? -36.992 -20.670 63.118 1.00 95.12 280 ILE A O 1
ATOM 2312 N N . ALA A 1 281 ? -38.011 -19.472 64.720 1.00 95.56 281 ALA A N 1
ATOM 2313 C CA . ALA A 1 281 ? -38.411 -18.371 63.845 1.00 95.56 281 ALA A CA 1
ATOM 2314 C C . ALA A 1 281 ? -37.193 -17.603 63.300 1.00 95.56 281 ALA A C 1
ATOM 2316 O O . ALA A 1 281 ? -37.100 -17.403 62.087 1.00 95.56 281 ALA A O 1
ATOM 2317 N N . ASP A 1 282 ? -36.218 -17.279 64.152 1.00 96.12 282 ASP A N 1
ATOM 2318 C CA . ASP A 1 282 ? -34.972 -16.612 63.760 1.00 96.12 282 ASP A CA 1
ATOM 2319 C C . ASP A 1 282 ? -34.169 -17.456 62.765 1.00 96.12 282 ASP A C 1
ATOM 2321 O O . ASP A 1 282 ? -33.706 -16.957 61.737 1.00 96.12 282 ASP A O 1
ATOM 2325 N N . TRP A 1 283 ? -34.025 -18.760 63.028 1.00 96.69 283 TRP A N 1
ATOM 2326 C CA . TRP A 1 283 ? -33.337 -19.671 62.113 1.00 96.69 283 TRP A CA 1
ATOM 2327 C C . TRP A 1 283 ? -34.086 -19.835 60.791 1.00 96.69 283 TRP A C 1
ATOM 2329 O O . TRP A 1 283 ? -33.447 -19.861 59.740 1.00 96.69 283 TRP A O 1
ATOM 2339 N N . LYS A 1 284 ? -35.423 -19.886 60.804 1.00 96.25 284 LYS A N 1
ATOM 2340 C CA . LYS A 1 284 ? -36.231 -19.891 59.573 1.00 96.25 284 LYS A CA 1
ATOM 2341 C C . LYS A 1 284 ? -36.019 -18.615 58.760 1.00 96.25 284 LYS A C 1
ATOM 2343 O O . LYS A 1 284 ? -35.802 -18.715 57.556 1.00 96.25 284 LYS A O 1
ATOM 2348 N N . SER A 1 285 ? -36.021 -17.450 59.408 1.00 96.00 285 SER A N 1
ATOM 2349 C CA . SER A 1 285 ? -35.751 -16.164 58.756 1.00 96.00 285 SER A CA 1
ATOM 2350 C C . SER A 1 285 ? -34.354 -16.141 58.123 1.00 96.00 285 SER A C 1
ATOM 2352 O O . SER A 1 285 ? -34.221 -15.870 56.931 1.00 96.00 285 SER A O 1
ATOM 2354 N N . LYS A 1 286 ? -33.320 -16.573 58.861 1.00 97.38 286 LYS A N 1
ATOM 2355 C CA . LYS A 1 286 ? -31.942 -16.680 58.343 1.00 97.38 286 LYS A CA 1
ATOM 2356 C C . LYS A 1 286 ? -31.812 -17.641 57.162 1.00 97.38 286 LYS A C 1
ATOM 2358 O O . LYS A 1 286 ? -31.051 -17.365 56.240 1.00 97.38 286 LYS A O 1
ATOM 2363 N N . ILE A 1 287 ? -32.529 -18.767 57.173 1.00 95.50 287 ILE A N 1
ATOM 2364 C CA . ILE A 1 287 ? -32.534 -19.717 56.049 1.00 95.50 287 ILE A CA 1
ATOM 2365 C C . ILE A 1 287 ? -33.167 -19.078 54.810 1.00 95.50 287 ILE A C 1
ATOM 2367 O O . ILE A 1 287 ? -32.621 -19.220 53.717 1.00 95.50 287 ILE A O 1
ATOM 2371 N N . ILE A 1 288 ? -34.289 -18.370 54.969 1.00 96.69 288 ILE A N 1
ATOM 2372 C CA . ILE A 1 288 ? -34.968 -17.684 53.861 1.00 96.69 288 ILE A CA 1
ATOM 2373 C C . ILE A 1 288 ? -34.073 -16.581 53.294 1.00 96.69 288 ILE A C 1
ATOM 2375 O O . ILE A 1 288 ? -33.878 -16.541 52.083 1.00 96.69 288 ILE A O 1
ATOM 2379 N N . GLN A 1 289 ? -33.475 -15.758 54.156 1.00 96.56 289 GLN A N 1
ATOM 2380 C CA . GLN A 1 289 ? -32.562 -14.695 53.746 1.00 96.56 289 GLN A CA 1
ATOM 2381 C C . GLN A 1 289 ? -31.331 -15.249 53.013 1.00 96.56 289 GLN A C 1
ATOM 2383 O O . GLN A 1 289 ? -30.993 -14.795 51.926 1.00 96.56 289 GLN A O 1
ATOM 2388 N N . ASN A 1 290 ? -30.672 -16.279 53.554 1.00 96.88 290 ASN A N 1
ATOM 2389 C CA . ASN A 1 290 ? -29.515 -16.881 52.886 1.00 96.88 290 ASN A CA 1
ATOM 2390 C C . ASN A 1 290 ? -29.909 -17.487 51.529 1.00 96.88 290 ASN A C 1
ATOM 2392 O O . ASN A 1 290 ? -29.182 -17.355 50.544 1.00 96.88 290 ASN A O 1
ATOM 2396 N N . ARG A 1 291 ? -31.090 -18.110 51.451 1.00 96.88 291 ARG A N 1
ATOM 2397 C CA . ARG A 1 291 ? -31.616 -18.636 50.194 1.00 96.88 291 ARG A CA 1
ATOM 2398 C C . ARG A 1 291 ? -31.851 -17.524 49.171 1.00 96.88 291 ARG A C 1
ATOM 2400 O O . ARG A 1 291 ? -31.386 -17.686 48.047 1.00 96.88 291 ARG A O 1
ATOM 2407 N N . SER A 1 292 ? -32.505 -16.421 49.543 1.00 96.69 292 SER A N 1
ATOM 2408 C CA . SER A 1 292 ? -32.753 -15.307 48.620 1.00 96.69 292 SER A CA 1
ATOM 2409 C C . SER A 1 292 ? -31.446 -14.667 48.155 1.00 96.69 292 SER A C 1
ATOM 2411 O O . SER A 1 292 ? -31.245 -14.505 46.958 1.00 96.69 292 SER A O 1
ATOM 2413 N N . GLU A 1 293 ? -30.498 -14.421 49.063 1.00 96.50 293 GLU A N 1
ATOM 2414 C CA . GLU A 1 293 ? -29.188 -13.868 48.704 1.00 96.50 293 GLU A CA 1
ATOM 2415 C C . GLU A 1 293 ? -28.380 -14.812 47.795 1.00 96.50 293 GLU A C 1
ATOM 2417 O O . GLU A 1 293 ? -27.672 -14.367 46.891 1.00 96.50 293 GLU A O 1
ATOM 2422 N N . CYS A 1 294 ? -28.458 -16.128 48.016 1.00 95.56 294 CYS A N 1
ATOM 2423 C CA . CYS A 1 294 ? -27.815 -17.110 47.142 1.00 95.56 294 CYS A CA 1
ATOM 2424 C C . CYS A 1 294 ? -28.484 -17.191 45.765 1.00 95.56 294 CYS A C 1
ATOM 2426 O O . CYS A 1 294 ? -27.786 -17.354 44.765 1.00 95.56 294 CYS A O 1
ATOM 2428 N N . GLU A 1 295 ? -29.813 -17.098 45.697 1.00 96.75 295 GLU A N 1
ATOM 2429 C CA . GLU A 1 295 ? -30.565 -17.067 44.440 1.00 96.75 295 GLU A CA 1
ATOM 2430 C C . GLU A 1 295 ? -30.254 -15.789 43.645 1.00 96.75 295 GLU A C 1
ATOM 2432 O O . GLU A 1 295 ? -29.954 -15.882 42.454 1.00 96.75 295 GLU A O 1
ATOM 2437 N N . GLU A 1 296 ? -30.204 -14.627 44.299 1.00 96.31 296 GLU A N 1
ATOM 2438 C CA . GLU A 1 296 ? -29.812 -13.352 43.686 1.00 96.31 296 GLU A CA 1
ATOM 2439 C C . GLU A 1 296 ? -28.368 -13.376 43.180 1.00 96.31 296 GLU A C 1
ATOM 2441 O O . GLU A 1 296 ? -28.130 -13.085 42.005 1.00 96.31 296 GLU A O 1
ATOM 2446 N N . ARG A 1 297 ? -27.406 -13.806 44.012 1.00 96.38 297 ARG A N 1
ATOM 2447 C CA . ARG A 1 297 ? -25.998 -13.941 43.595 1.00 96.38 297 ARG A CA 1
ATOM 2448 C C . ARG A 1 297 ? -25.845 -14.897 42.414 1.00 96.38 297 ARG A C 1
ATOM 2450 O O . ARG A 1 297 ? -25.139 -14.591 41.458 1.00 96.38 297 ARG A O 1
ATOM 2457 N N . ASN A 1 298 ? -26.524 -16.045 42.440 1.00 96.31 298 ASN A N 1
ATOM 2458 C CA . ASN A 1 298 ? -26.485 -16.990 41.324 1.00 96.31 298 ASN A CA 1
ATOM 2459 C C . ASN A 1 298 ? -27.151 -16.434 40.059 1.00 96.31 298 ASN A C 1
ATOM 2461 O O . ASN A 1 298 ? -26.698 -16.744 38.959 1.00 96.31 298 ASN A O 1
ATOM 2465 N N . SER A 1 299 ? -28.214 -15.641 40.198 1.00 97.06 299 SER A N 1
ATOM 2466 C CA . SER A 1 299 ? -28.875 -14.976 39.074 1.00 97.06 299 SER A CA 1
ATOM 2467 C C . SER A 1 299 ? -27.944 -13.956 38.413 1.00 97.06 299 SER A C 1
ATOM 2469 O O . SER A 1 299 ? -27.727 -14.020 37.205 1.00 97.06 299 SER A O 1
ATOM 2471 N N . GLN A 1 300 ? -27.297 -13.096 39.207 1.00 96.50 300 GLN A N 1
ATOM 2472 C CA . GLN A 1 300 ? -26.325 -12.111 38.718 1.00 96.50 300 GLN A CA 1
ATOM 2473 C C . GLN A 1 300 ? -25.145 -12.781 38.001 1.00 96.50 300 GLN A C 1
ATOM 2475 O O . GLN A 1 300 ? -24.849 -12.442 36.859 1.00 96.50 300 GLN A O 1
ATOM 2480 N N . LEU A 1 301 ? -24.547 -13.818 38.601 1.00 96.19 301 LEU A N 1
ATOM 2481 C CA . LEU A 1 301 ? -23.451 -14.569 37.973 1.00 96.19 301 LEU A CA 1
ATOM 2482 C C . LEU A 1 301 ? -23.863 -15.245 36.655 1.00 96.19 301 LEU A C 1
ATOM 2484 O O . LEU A 1 301 ? -23.037 -15.419 35.759 1.00 96.19 301 LEU A O 1
ATOM 2488 N N . ARG A 1 302 ? -25.130 -15.658 36.518 1.00 97.00 302 ARG A N 1
ATOM 2489 C CA . ARG A 1 302 ? -25.647 -16.209 35.256 1.00 97.00 302 ARG A CA 1
ATOM 2490 C C . ARG A 1 302 ? -25.774 -15.132 34.188 1.00 97.00 302 ARG A C 1
ATOM 2492 O O . ARG A 1 302 ? -25.337 -15.384 33.069 1.00 97.00 302 ARG A O 1
ATOM 2499 N N . LEU A 1 303 ? -26.305 -13.963 34.537 1.00 97.38 303 LEU A N 1
ATOM 2500 C CA . LEU A 1 303 ? -26.409 -12.830 33.616 1.00 97.38 303 LEU A CA 1
ATOM 2501 C C . LEU A 1 303 ? -25.025 -12.389 33.128 1.00 97.38 303 LEU A C 1
ATOM 2503 O O . LEU A 1 303 ? -24.799 -12.330 31.923 1.00 97.38 303 LEU A O 1
ATOM 2507 N N . GLU A 1 304 ? -24.062 -12.209 34.036 1.00 96.44 304 GLU A N 1
ATOM 2508 C CA . GLU A 1 304 ? -22.679 -11.860 33.675 1.00 96.44 304 GLU A CA 1
ATOM 2509 C C . GLU A 1 304 ? -22.036 -12.919 32.768 1.00 96.44 304 GLU A C 1
ATOM 2511 O O . GLU A 1 304 ? -21.362 -12.601 31.785 1.00 96.44 304 GLU A O 1
ATOM 2516 N N . LYS A 1 305 ? -22.268 -14.207 33.055 1.00 97.81 305 LYS A N 1
ATOM 2517 C CA . LYS A 1 305 ? -21.786 -15.303 32.206 1.00 97.81 305 LYS A CA 1
ATOM 2518 C C . LYS A 1 305 ? -22.405 -15.249 30.808 1.00 97.81 305 LYS A C 1
ATOM 2520 O O . LYS A 1 305 ? -21.695 -15.484 29.829 1.00 97.81 305 LYS A O 1
ATOM 2525 N N . GLU A 1 306 ? -23.704 -14.992 30.704 1.00 97.25 306 GLU A N 1
ATOM 2526 C CA . GLU A 1 306 ? -24.414 -14.893 29.426 1.00 97.25 306 GLU A CA 1
ATOM 2527 C C . GLU A 1 306 ? -23.937 -13.686 28.610 1.00 97.25 306 GLU A C 1
ATOM 2529 O O . GLU A 1 306 ? -23.660 -13.827 27.415 1.00 97.25 306 GLU A O 1
ATOM 2534 N N . GLU A 1 307 ? -23.735 -12.535 29.250 1.00 96.94 307 GLU A N 1
ATOM 2535 C CA . GLU A 1 307 ? -23.149 -11.351 28.620 1.00 96.94 307 GLU A CA 1
ATOM 2536 C C . GLU A 1 307 ? -21.730 -11.623 28.116 1.00 96.94 307 GLU A C 1
ATOM 2538 O O . GLU A 1 307 ? -21.424 -11.366 26.947 1.00 96.94 307 GLU A O 1
ATOM 2543 N N . LEU A 1 308 ? -20.871 -12.222 28.947 1.00 96.31 308 LEU A N 1
ATOM 2544 C CA . LEU A 1 308 ? -19.507 -12.576 28.556 1.00 96.31 308 LEU A CA 1
ATOM 2545 C C . LEU A 1 308 ? -19.498 -13.594 27.408 1.00 96.31 308 LEU A C 1
ATOM 2547 O O . LEU A 1 308 ? -18.684 -13.501 26.486 1.00 96.31 308 LEU A O 1
ATOM 2551 N N . GLN A 1 309 ? -20.431 -14.547 27.419 1.00 97.50 309 GLN A N 1
ATOM 2552 C CA . GLN A 1 309 ? -20.598 -15.516 26.343 1.00 97.50 309 GLN A CA 1
ATOM 2553 C C . GLN A 1 309 ? -21.049 -14.846 25.038 1.00 97.50 309 GLN A C 1
ATOM 2555 O O . GLN A 1 309 ? -20.521 -15.190 23.975 1.00 97.50 309 GLN A O 1
ATOM 2560 N N . ARG A 1 310 ? -21.960 -13.867 25.095 1.00 97.25 310 ARG A N 1
ATOM 2561 C CA . ARG A 1 310 ? -22.356 -13.062 23.930 1.00 97.25 310 ARG A CA 1
ATOM 2562 C C . ARG A 1 310 ? -21.165 -12.281 23.379 1.00 97.25 310 ARG A C 1
ATOM 2564 O O . ARG A 1 310 ? -20.875 -12.382 22.188 1.00 97.25 310 ARG A O 1
ATOM 2571 N N . HIS A 1 311 ? -20.417 -11.588 24.237 1.00 96.50 311 HIS A N 1
ATOM 2572 C CA . HIS A 1 311 ? -19.208 -10.865 23.835 1.00 96.50 311 HIS A CA 1
ATOM 2573 C C . HIS A 1 311 ? -18.158 -11.789 23.208 1.00 96.50 311 HIS A C 1
ATOM 2575 O O . HIS A 1 311 ? -17.567 -11.450 22.181 1.00 96.50 311 HIS A O 1
ATOM 2581 N N . TYR A 1 312 ? -17.966 -12.992 23.757 1.00 96.06 312 TYR A N 1
ATOM 2582 C CA . TYR A 1 312 ? -17.086 -14.001 23.171 1.00 96.06 312 TYR A CA 1
ATOM 2583 C C . TYR A 1 312 ? -17.558 -14.443 21.778 1.00 96.06 312 TYR A C 1
ATOM 2585 O O . TYR A 1 312 ? -16.746 -14.540 20.855 1.00 96.06 312 TYR A O 1
ATOM 2593 N N . GLN A 1 313 ? -18.857 -14.698 21.595 1.00 97.31 313 GLN A N 1
ATOM 2594 C CA . GLN A 1 313 ? -19.416 -15.083 20.297 1.00 97.31 313 GLN A CA 1
ATOM 2595 C C . GLN A 1 313 ? -19.273 -13.964 19.259 1.00 97.31 313 GLN A C 1
ATOM 2597 O O . GLN A 1 313 ? -18.850 -14.228 18.132 1.00 97.31 313 GLN A O 1
ATOM 2602 N N . GLU A 1 314 ? -19.548 -12.716 19.640 1.00 97.19 314 GLU A N 1
ATOM 2603 C CA . GLU A 1 314 ? -19.358 -11.543 18.783 1.00 97.19 314 GLU A CA 1
ATOM 2604 C C . GLU A 1 314 ? -17.891 -11.366 18.388 1.00 97.19 314 GLU A C 1
ATOM 2606 O O . GLU A 1 314 ? -17.582 -11.172 17.208 1.00 97.19 314 GLU A O 1
ATOM 2611 N N . LEU A 1 315 ? -16.967 -11.486 19.345 1.00 96.12 315 LEU A N 1
ATOM 2612 C CA . LEU A 1 315 ? -15.535 -11.394 19.079 1.00 96.12 315 LEU A CA 1
ATOM 2613 C C . LEU A 1 315 ? -15.065 -12.530 18.165 1.00 96.12 315 LEU A C 1
ATOM 2615 O O . LEU A 1 315 ? -14.332 -12.290 17.205 1.00 96.12 315 LEU A O 1
ATOM 2619 N N . LYS A 1 316 ? -15.528 -13.761 18.402 1.00 97.62 316 LYS A N 1
ATOM 2620 C CA . LYS A 1 316 ? -15.228 -14.918 17.551 1.00 97.62 316 LYS A CA 1
ATOM 2621 C C . LYS A 1 316 ? -15.755 -14.718 16.129 1.00 97.62 316 LYS A C 1
ATOM 2623 O O . LYS A 1 316 ? -15.042 -15.023 15.172 1.00 97.62 316 LYS A O 1
ATOM 2628 N N . ALA A 1 317 ? -16.956 -14.160 15.974 1.00 96.81 317 ALA A N 1
ATOM 2629 C CA . ALA A 1 317 ? -17.527 -13.830 14.673 1.00 96.81 317 ALA A CA 1
ATOM 2630 C C . ALA A 1 317 ? -16.717 -12.738 13.956 1.00 96.81 317 ALA A C 1
ATOM 2632 O O . ALA A 1 317 ? -16.384 -12.905 12.782 1.00 96.81 317 ALA A O 1
ATOM 2633 N N . LYS A 1 318 ? -16.333 -11.660 14.658 1.00 97.06 318 LYS A N 1
ATOM 2634 C CA . LYS A 1 318 ? -15.452 -10.606 14.123 1.00 97.06 318 LYS A CA 1
ATOM 2635 C C . LYS A 1 318 ? -14.102 -11.180 13.682 1.00 97.06 318 LYS A 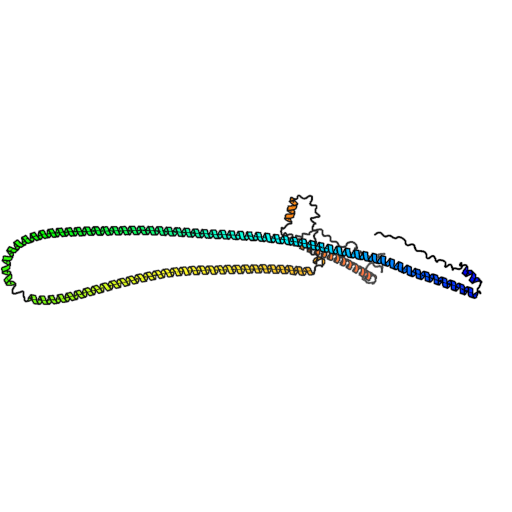C 1
ATOM 2637 O O . LYS A 1 318 ? -13.678 -10.936 12.555 1.00 97.06 318 LYS A O 1
ATOM 2642 N N . MET A 1 319 ? -13.474 -12.015 14.510 1.00 94.94 319 MET A N 1
ATOM 2643 C CA . MET A 1 319 ? -12.193 -12.656 14.197 1.00 94.94 319 MET A CA 1
ATOM 2644 C C . MET A 1 319 ? -12.296 -13.601 12.992 1.00 94.94 319 MET A C 1
ATOM 2646 O O . MET A 1 319 ? -11.410 -13.621 12.139 1.00 94.94 319 MET A O 1
ATOM 2650 N N . SER A 1 320 ? -13.387 -14.364 12.880 1.00 96.19 320 SER A N 1
ATOM 2651 C CA . SER A 1 320 ? -13.625 -15.237 11.726 1.00 96.19 320 SER A CA 1
ATOM 2652 C C . SER A 1 320 ? -13.845 -14.441 10.440 1.00 96.19 320 SER A C 1
ATOM 2654 O O . SER A 1 320 ? -13.301 -14.815 9.403 1.00 96.19 320 SER A O 1
ATOM 2656 N N . LYS A 1 321 ? -14.605 -13.337 10.496 1.00 97.38 321 LYS A N 1
ATOM 2657 C CA . LYS A 1 321 ? -14.809 -12.437 9.350 1.00 97.38 321 LYS A CA 1
ATOM 2658 C C . LYS A 1 321 ? -13.491 -11.816 8.899 1.00 97.38 321 LYS A C 1
ATOM 2660 O O . LYS A 1 321 ? -13.167 -11.898 7.720 1.00 97.38 321 LYS A O 1
ATOM 2665 N N . PHE A 1 322 ? -12.699 -11.302 9.840 1.00 96.50 322 PHE A N 1
ATOM 2666 C CA . PHE A 1 322 ? -11.375 -10.756 9.549 1.00 96.50 322 PHE A CA 1
ATOM 2667 C C . PHE A 1 322 ? -10.465 -11.797 8.885 1.00 96.50 322 PHE A C 1
ATOM 2669 O O . PHE A 1 322 ? -9.888 -11.528 7.837 1.00 96.50 322 PHE A O 1
ATOM 2676 N N . ARG A 1 323 ? -10.381 -13.018 9.433 1.00 96.19 323 ARG A N 1
ATOM 2677 C CA . ARG A 1 323 ? -9.584 -14.101 8.828 1.00 96.19 323 ARG A CA 1
ATOM 2678 C C . ARG A 1 323 ? -10.057 -14.457 7.419 1.00 96.19 323 ARG A C 1
ATOM 2680 O O . ARG A 1 323 ? -9.220 -14.647 6.542 1.00 96.19 323 ARG A O 1
ATOM 2687 N N . ALA A 1 324 ? -11.368 -14.536 7.191 1.00 96.62 324 ALA A N 1
ATOM 2688 C CA . ALA A 1 324 ? -11.928 -14.818 5.870 1.00 96.62 324 ALA A CA 1
ATOM 2689 C C . ALA A 1 324 ? -11.610 -13.702 4.863 1.00 96.62 324 ALA A C 1
ATOM 2691 O O . ALA A 1 324 ? -11.251 -13.985 3.721 1.00 96.62 324 ALA A O 1
ATOM 2692 N N . GLU A 1 325 ? -11.685 -12.443 5.291 1.00 97.38 325 GLU A N 1
ATOM 2693 C CA . GLU A 1 325 ? -11.363 -11.293 4.453 1.00 97.38 325 GLU A CA 1
ATOM 2694 C C . GLU A 1 325 ? -9.870 -11.230 4.115 1.00 97.38 325 GLU A C 1
ATOM 2696 O O . GLU A 1 325 ? -9.520 -11.056 2.951 1.00 97.38 325 GLU A O 1
ATOM 2701 N N . GLN A 1 326 ? -8.982 -11.457 5.088 1.00 95.31 326 GLN A N 1
ATOM 2702 C CA . GLN A 1 326 ? -7.539 -11.529 4.832 1.00 95.31 326 GLN A CA 1
ATOM 2703 C C . GLN A 1 326 ? -7.181 -12.695 3.904 1.00 95.31 326 GLN A C 1
ATOM 2705 O O . GLN A 1 326 ? -6.392 -12.524 2.979 1.00 95.31 326 GLN A O 1
ATOM 2710 N N . MET A 1 327 ? -7.807 -13.862 4.088 1.00 96.12 327 MET A N 1
ATOM 2711 C CA . MET A 1 327 ? -7.642 -15.005 3.181 1.00 96.12 327 MET A CA 1
ATOM 2712 C C . MET A 1 327 ? -8.095 -14.675 1.756 1.00 96.12 327 MET A C 1
ATOM 2714 O O . MET A 1 327 ? -7.435 -15.075 0.798 1.00 96.12 327 MET A O 1
ATOM 2718 N N . ARG A 1 328 ? -9.201 -13.936 1.604 1.00 96.94 328 ARG A N 1
ATOM 2719 C CA . ARG A 1 328 ? -9.674 -13.471 0.298 1.00 96.94 328 ARG A CA 1
ATOM 2720 C C . ARG A 1 328 ? -8.695 -12.481 -0.328 1.00 96.94 328 ARG A C 1
ATOM 2722 O O . ARG A 1 328 ? -8.256 -12.720 -1.442 1.00 96.94 328 ARG A O 1
ATOM 2729 N N . ARG A 1 329 ? -8.281 -11.441 0.402 1.00 96.31 329 ARG A N 1
ATOM 2730 C CA . ARG A 1 329 ? -7.308 -10.445 -0.084 1.00 96.31 329 ARG A CA 1
ATOM 2731 C C . ARG A 1 329 ? -5.988 -11.091 -0.505 1.00 96.31 329 ARG A C 1
ATOM 2733 O O . ARG A 1 329 ? -5.450 -10.742 -1.547 1.00 96.31 329 ARG A O 1
ATOM 2740 N N . LEU A 1 330 ? -5.488 -12.060 0.267 1.00 96.31 330 LEU A N 1
ATOM 2741 C CA . LEU A 1 330 ? -4.273 -12.801 -0.077 1.00 96.31 330 LEU A CA 1
ATOM 2742 C C . LEU A 1 330 ? -4.455 -13.644 -1.344 1.00 96.31 330 LEU A C 1
ATOM 2744 O O . LEU A 1 330 ? -3.550 -13.704 -2.175 1.00 96.31 330 LEU A O 1
ATOM 2748 N N . ARG A 1 331 ? -5.616 -14.289 -1.504 1.00 97.31 331 ARG A N 1
ATOM 2749 C CA . ARG A 1 331 ? -5.942 -15.046 -2.717 1.00 97.31 331 ARG A CA 1
ATOM 2750 C C . ARG A 1 331 ? -5.999 -14.132 -3.937 1.00 97.31 331 ARG A C 1
ATOM 2752 O O . ARG A 1 331 ? -5.375 -14.461 -4.939 1.00 97.31 331 ARG A O 1
ATOM 2759 N N . ASP A 1 332 ? -6.696 -13.006 -3.829 1.00 96.56 332 ASP A N 1
ATOM 2760 C CA . ASP A 1 332 ? -6.857 -12.042 -4.919 1.00 96.56 332 ASP A CA 1
ATOM 2761 C C . ASP A 1 332 ? -5.490 -11.455 -5.310 1.00 96.56 332 ASP A C 1
ATOM 2763 O O . ASP A 1 332 ? -5.124 -11.464 -6.481 1.00 96.56 332 ASP A O 1
ATOM 2767 N N . LEU A 1 333 ? -4.667 -11.064 -4.327 1.00 96.81 333 LEU A N 1
ATOM 2768 C CA . LEU A 1 333 ? -3.299 -10.599 -4.570 1.00 96.81 333 LEU A CA 1
ATOM 2769 C C . LEU A 1 333 ? -2.438 -11.676 -5.241 1.00 96.81 333 LEU A C 1
ATOM 2771 O O . LEU A 1 333 ? -1.711 -11.379 -6.184 1.00 96.81 333 LEU A O 1
ATOM 2775 N N . SER A 1 334 ? -2.513 -12.926 -4.775 1.00 97.31 334 SER A N 1
ATOM 2776 C CA . SER A 1 334 ? -1.744 -14.021 -5.367 1.00 97.31 334 SER A CA 1
ATOM 2777 C C . SER A 1 334 ? -2.205 -14.360 -6.785 1.00 97.31 334 SER A C 1
ATOM 2779 O O . SER A 1 334 ? -1.352 -14.718 -7.594 1.00 97.31 334 SER A O 1
ATOM 2781 N N . SER A 1 335 ? -3.504 -14.264 -7.089 1.00 97.62 335 SER A N 1
ATOM 2782 C CA . SER A 1 335 ? -4.032 -14.460 -8.448 1.00 97.62 335 SER A CA 1
ATOM 2783 C C . SER A 1 335 ? -3.551 -13.349 -9.368 1.00 97.62 335 SER A C 1
ATOM 2785 O O . SER A 1 335 ? -2.892 -13.632 -10.361 1.00 97.62 335 SER A O 1
ATOM 2787 N N . ASN A 1 336 ? -3.757 -12.090 -8.974 1.00 96.69 336 ASN A N 1
ATOM 2788 C CA . ASN A 1 336 ? -3.359 -10.931 -9.769 1.00 96.69 336 ASN A CA 1
ATOM 2789 C C . ASN A 1 336 ? -1.844 -10.906 -10.010 1.00 96.69 336 ASN A C 1
ATOM 2791 O O . ASN A 1 336 ? -1.395 -10.628 -11.115 1.00 96.69 336 ASN A O 1
ATOM 2795 N N . ALA A 1 337 ? -1.040 -11.239 -8.993 1.00 96.44 337 ALA A N 1
ATOM 2796 C CA . ALA A 1 337 ? 0.406 -11.339 -9.152 1.00 96.44 337 ALA A CA 1
ATOM 2797 C C . ALA A 1 337 ? 0.787 -12.428 -10.165 1.00 96.44 337 ALA A C 1
ATOM 2799 O O . ALA A 1 337 ? 1.632 -12.182 -11.021 1.00 96.44 337 ALA A O 1
ATOM 2800 N N . LYS A 1 338 ? 0.144 -13.603 -10.105 1.00 97.12 338 L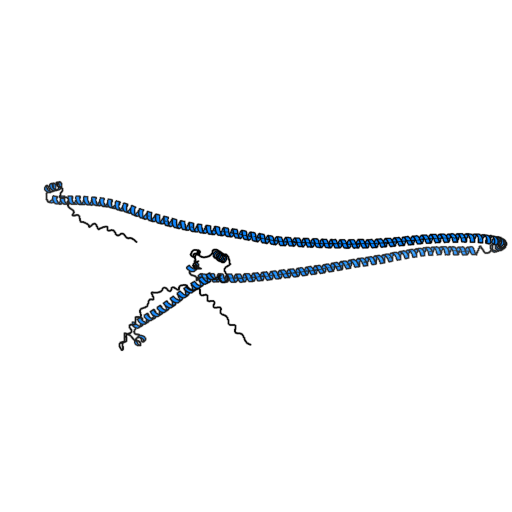YS A N 1
ATOM 2801 C CA . LYS A 1 338 ? 0.375 -14.684 -11.073 1.00 97.12 338 LYS A CA 1
ATOM 2802 C C . LYS A 1 338 ? -0.020 -14.272 -12.488 1.00 97.12 338 LYS A C 1
ATOM 2804 O O . LYS A 1 338 ? 0.797 -14.409 -13.390 1.00 97.12 338 LYS A O 1
ATOM 2809 N N . GLU A 1 339 ? -1.202 -13.694 -12.667 1.00 97.19 339 GLU A N 1
ATOM 2810 C CA . GLU A 1 339 ? -1.683 -13.205 -13.965 1.00 97.19 339 GLU A CA 1
ATOM 2811 C C . GLU A 1 339 ? -0.739 -12.147 -14.558 1.00 97.19 339 GLU A C 1
ATOM 2813 O O . GLU A 1 339 ? -0.369 -12.230 -15.730 1.00 97.19 339 GLU A O 1
ATOM 2818 N N . CYS A 1 340 ? -0.257 -11.202 -13.745 1.00 95.25 340 CYS A N 1
ATOM 2819 C CA . CYS A 1 340 ? 0.754 -10.236 -14.173 1.00 95.25 340 CYS A CA 1
ATOM 2820 C C . CYS A 1 340 ? 2.071 -10.919 -14.566 1.00 95.25 340 CYS A C 1
ATOM 2822 O O . CYS A 1 340 ? 2.644 -10.576 -15.598 1.00 95.25 340 CYS A O 1
ATOM 2824 N N . THR A 1 341 ? 2.551 -11.895 -13.786 1.00 97.00 341 THR A N 1
ATOM 2825 C CA . THR A 1 341 ? 3.780 -12.626 -14.137 1.00 97.00 341 THR A CA 1
ATOM 2826 C C . THR A 1 341 ? 3.629 -13.440 -15.418 1.00 97.00 341 THR A C 1
ATOM 2828 O O . THR A 1 341 ? 4.549 -13.450 -16.227 1.00 97.00 341 THR A O 1
ATOM 2831 N N . GLU A 1 342 ? 2.474 -14.066 -15.649 1.00 97.19 342 GLU A N 1
ATOM 2832 C CA . GLU A 1 342 ? 2.188 -14.811 -16.878 1.00 97.19 342 GLU A CA 1
ATOM 2833 C C . GLU A 1 342 ? 2.098 -13.877 -18.091 1.00 97.19 342 GLU A C 1
ATOM 2835 O O . GLU A 1 342 ? 2.647 -14.183 -19.151 1.00 97.19 342 GLU A O 1
ATOM 2840 N N . SER A 1 343 ? 1.471 -12.706 -17.932 1.00 96.44 343 SER A N 1
ATOM 2841 C CA . SER A 1 343 ? 1.421 -11.671 -18.969 1.00 96.44 343 SER A CA 1
ATOM 2842 C C . SER A 1 343 ? 2.824 -11.177 -19.333 1.00 96.44 343 SER A C 1
ATOM 2844 O O . SER A 1 343 ? 3.195 -11.187 -20.509 1.00 96.44 343 SER A O 1
ATOM 2846 N N . LEU A 1 344 ? 3.647 -10.843 -18.335 1.00 95.38 344 LEU A N 1
ATOM 2847 C CA . LEU A 1 344 ? 5.030 -10.412 -18.549 1.00 95.38 344 LEU A CA 1
ATOM 2848 C C . LEU A 1 344 ? 5.888 -11.514 -19.182 1.00 95.38 344 LEU A C 1
ATOM 2850 O O . LEU A 1 344 ? 6.646 -11.232 -20.105 1.00 95.38 344 LEU A O 1
ATOM 2854 N N . ASP A 1 345 ? 5.736 -12.771 -18.759 1.00 97.00 345 ASP A N 1
ATOM 2855 C CA . ASP A 1 345 ? 6.445 -13.909 -19.356 1.00 97.00 345 ASP A CA 1
ATOM 2856 C C . ASP A 1 345 ? 6.026 -14.130 -20.822 1.00 97.00 345 ASP A C 1
ATOM 2858 O O . ASP A 1 345 ? 6.848 -14.454 -21.682 1.00 97.00 345 ASP A O 1
ATOM 2862 N N . SER A 1 346 ? 4.755 -13.886 -21.160 1.00 96.81 346 SER A N 1
ATOM 2863 C CA . SER A 1 346 ? 4.285 -13.931 -22.550 1.00 96.81 346 SER A CA 1
ATOM 2864 C C . SER A 1 346 ? 4.886 -12.813 -23.414 1.00 96.81 346 SER A C 1
ATOM 2866 O O . SER A 1 346 ? 5.314 -13.075 -24.543 1.00 96.81 346 SER A O 1
ATOM 2868 N N . GLN A 1 347 ? 4.988 -11.590 -22.879 1.00 95.75 347 GLN A N 1
ATOM 2869 C CA . GLN A 1 347 ? 5.625 -10.455 -23.554 1.00 95.75 347 GLN A CA 1
ATOM 2870 C C . GLN A 1 347 ? 7.128 -10.680 -23.722 1.00 95.75 347 GLN A C 1
ATOM 2872 O O . GLN A 1 347 ? 7.669 -10.417 -24.795 1.00 95.75 347 GLN A O 1
ATOM 2877 N N . LEU A 1 348 ? 7.787 -11.239 -22.705 1.00 95.75 348 LEU A N 1
ATOM 2878 C CA . LEU A 1 348 ? 9.197 -11.610 -22.751 1.00 95.75 348 LEU A CA 1
ATOM 2879 C C . LEU A 1 348 ? 9.441 -12.642 -23.855 1.00 95.75 348 LEU A C 1
ATOM 2881 O O . LEU A 1 348 ? 10.290 -12.418 -24.715 1.00 95.75 348 LEU A O 1
ATOM 2885 N N . LYS A 1 349 ? 8.645 -13.717 -23.920 1.00 96.00 349 LYS A N 1
ATOM 2886 C CA . LYS A 1 349 ? 8.743 -14.721 -24.997 1.00 96.00 349 LYS A CA 1
ATOM 2887 C C . LYS A 1 349 ? 8.520 -14.117 -26.384 1.00 96.00 349 LYS A C 1
ATOM 2889 O O . LYS A 1 349 ? 9.176 -14.523 -27.345 1.00 96.00 349 LYS A O 1
ATOM 2894 N N . LEU A 1 350 ? 7.600 -13.158 -26.517 1.00 96.19 350 LEU A N 1
ATOM 2895 C CA . LEU A 1 350 ? 7.380 -12.447 -27.777 1.00 96.19 350 LEU A CA 1
ATOM 2896 C C . LEU A 1 350 ? 8.605 -11.604 -28.157 1.00 96.19 350 LEU A C 1
ATOM 2898 O O . LEU A 1 350 ? 9.073 -11.700 -29.292 1.00 96.19 350 LEU A O 1
ATOM 2902 N N . ALA A 1 351 ? 9.149 -10.833 -27.215 1.00 94.75 351 ALA A N 1
ATOM 2903 C CA . ALA A 1 351 ? 10.345 -10.023 -27.418 1.00 94.75 351 ALA A CA 1
ATOM 2904 C C . ALA A 1 351 ? 11.560 -10.892 -27.778 1.00 94.75 351 ALA A C 1
ATOM 2906 O O . ALA A 1 351 ? 12.248 -10.611 -28.758 1.00 94.75 351 ALA A O 1
ATOM 2907 N N . GLU A 1 352 ? 11.779 -12.004 -27.070 1.00 95.19 352 GLU A N 1
ATOM 2908 C CA . GLU A 1 352 ? 12.825 -12.979 -27.390 1.00 95.19 352 GLU A CA 1
ATOM 2909 C C . GLU A 1 352 ? 12.657 -13.544 -28.797 1.00 95.19 352 GLU A C 1
ATOM 2911 O O . GLU A 1 352 ? 13.626 -13.624 -29.550 1.00 95.19 352 GLU A O 1
ATOM 2916 N N . ARG A 1 353 ? 11.430 -13.893 -29.200 1.00 96.56 353 ARG A N 1
ATOM 2917 C CA . ARG A 1 353 ? 11.158 -14.375 -30.557 1.00 96.56 353 ARG A CA 1
ATOM 2918 C C . ARG A 1 353 ? 11.451 -13.303 -31.609 1.00 96.56 353 ARG A C 1
ATOM 2920 O O . ARG A 1 353 ? 12.025 -13.625 -32.652 1.00 96.56 353 ARG A O 1
ATOM 2927 N N . ILE A 1 354 ? 11.092 -12.045 -31.357 1.00 94.38 354 ILE A N 1
ATOM 2928 C CA . ILE A 1 354 ? 11.410 -10.919 -32.250 1.00 94.38 354 ILE A CA 1
ATOM 2929 C C . ILE A 1 354 ? 12.930 -10.748 -32.362 1.00 94.38 354 ILE A C 1
ATOM 2931 O O . ILE A 1 354 ? 13.458 -10.684 -33.469 1.00 94.38 354 ILE A O 1
ATOM 2935 N N . LEU A 1 355 ? 13.662 -10.771 -31.247 1.00 93.69 355 LEU A N 1
ATOM 2936 C CA . LEU A 1 355 ? 15.122 -10.650 -31.251 1.00 93.69 355 LEU A CA 1
ATOM 2937 C C . LEU A 1 355 ? 15.807 -11.835 -31.942 1.00 93.69 355 LEU A C 1
ATOM 2939 O O . LEU A 1 355 ? 16.717 -11.638 -32.745 1.00 93.69 355 LEU A O 1
ATOM 2943 N N . GLN A 1 356 ? 15.357 -13.065 -31.687 1.00 95.69 356 GLN A N 1
ATOM 2944 C CA . GLN A 1 356 ? 15.885 -14.264 -32.340 1.00 95.69 356 GLN A CA 1
ATOM 2945 C C . GLN A 1 356 ? 15.636 -14.232 -33.851 1.00 95.69 356 GLN A C 1
ATOM 2947 O O . GLN A 1 356 ? 16.542 -14.527 -34.630 1.00 95.69 356 GLN A O 1
ATOM 2952 N N . THR A 1 357 ? 14.433 -13.844 -34.284 1.00 93.94 357 THR A N 1
ATOM 2953 C CA . THR A 1 357 ? 14.122 -13.710 -35.716 1.00 93.94 357 THR A CA 1
ATOM 2954 C C . THR A 1 357 ? 14.929 -12.587 -36.363 1.00 93.94 357 THR A C 1
ATOM 2956 O O . THR A 1 357 ? 15.527 -12.819 -37.411 1.00 93.94 357 THR A O 1
ATOM 2959 N N . ALA A 1 358 ? 15.068 -11.428 -35.714 1.00 89.38 358 ALA A N 1
ATOM 2960 C CA . ALA A 1 358 ? 15.928 -10.342 -36.181 1.00 89.38 358 ALA A CA 1
ATOM 2961 C C . ALA A 1 358 ? 17.401 -10.775 -36.290 1.00 89.38 358 ALA A C 1
ATOM 2963 O O . ALA A 1 358 ? 18.056 -10.493 -37.293 1.00 89.38 358 ALA A O 1
ATOM 2964 N N . ALA A 1 359 ? 17.920 -11.524 -35.311 1.00 90.69 359 ALA A N 1
ATOM 2965 C CA . ALA A 1 359 ? 19.280 -12.057 -35.336 1.00 90.69 359 ALA A CA 1
ATOM 2966 C C . ALA A 1 359 ? 19.489 -13.084 -36.462 1.00 90.69 359 ALA A C 1
ATOM 2968 O O . ALA A 1 359 ? 20.542 -13.092 -37.102 1.00 90.69 359 ALA A O 1
ATOM 2969 N N . LEU A 1 360 ? 18.496 -13.939 -36.733 1.00 93.94 360 LEU A N 1
ATOM 2970 C CA . LEU A 1 360 ? 18.527 -14.866 -37.867 1.00 93.94 360 LEU A CA 1
ATOM 2971 C C . LEU A 1 360 ? 18.491 -14.121 -39.207 1.00 93.94 360 LEU A C 1
ATOM 2973 O O . LEU A 1 360 ? 19.301 -14.430 -40.079 1.00 93.94 360 LEU A O 1
ATOM 2977 N N . CYS A 1 361 ? 17.625 -13.114 -39.355 1.00 88.00 361 CYS A N 1
ATOM 2978 C CA . CYS A 1 361 ? 17.574 -12.259 -40.542 1.00 88.00 361 CYS A CA 1
ATOM 2979 C C . CYS A 1 361 ? 18.902 -11.520 -40.766 1.00 88.00 361 CYS A C 1
ATOM 2981 O O . CYS A 1 361 ? 19.410 -11.512 -41.885 1.00 88.00 361 CYS A O 1
ATOM 2983 N N . ARG A 1 362 ? 19.534 -11.014 -39.697 1.00 86.75 362 ARG A N 1
ATOM 2984 C CA . ARG A 1 362 ? 20.823 -10.303 -39.755 1.00 86.75 362 ARG A CA 1
ATOM 2985 C C . ARG A 1 362 ? 21.978 -11.141 -40.303 1.00 86.75 362 ARG A C 1
ATOM 2987 O O . ARG A 1 362 ? 22.940 -10.586 -40.830 1.00 86.75 362 ARG A O 1
ATOM 2994 N N . LYS A 1 363 ? 21.900 -12.476 -40.242 1.00 90.69 363 LYS A N 1
ATOM 2995 C CA . LYS A 1 363 ? 22.898 -13.362 -40.874 1.00 90.69 363 LYS A CA 1
ATOM 2996 C C . LYS A 1 363 ? 22.870 -13.299 -42.403 1.00 90.69 363 LYS A C 1
ATOM 2998 O O . LYS A 1 363 ? 23.901 -13.550 -43.016 1.00 90.69 363 LYS A O 1
ATOM 3003 N N . LEU A 1 364 ? 21.716 -12.995 -42.997 1.00 87.75 364 LEU A N 1
ATOM 3004 C CA . LEU A 1 364 ? 21.518 -12.940 -44.450 1.00 87.75 364 LEU A CA 1
ATOM 3005 C C . LEU A 1 364 ? 21.763 -11.541 -45.037 1.00 87.75 364 LEU A C 1
ATOM 3007 O O . LEU A 1 364 ? 21.744 -11.379 -46.252 1.00 87.75 364 LEU A O 1
ATOM 3011 N N . GLU A 1 365 ? 21.992 -10.543 -44.187 1.00 86.19 365 GLU A N 1
ATOM 3012 C CA . GLU A 1 365 ? 22.270 -9.170 -44.602 1.00 86.19 365 GLU A CA 1
ATOM 3013 C C . GLU A 1 365 ? 23.717 -9.005 -45.062 1.00 86.19 365 GLU A C 1
ATOM 3015 O O . GLU A 1 365 ? 24.645 -9.639 -44.545 1.00 86.19 365 GLU A O 1
ATOM 3020 N N . THR A 1 366 ? 23.924 -8.100 -46.016 1.00 85.62 366 THR A N 1
ATOM 3021 C CA . THR A 1 366 ? 25.268 -7.758 -46.487 1.00 85.62 366 THR A CA 1
ATOM 3022 C C . THR A 1 366 ? 26.029 -6.936 -45.443 1.00 85.62 366 THR A C 1
ATOM 3024 O O . THR A 1 366 ? 25.435 -6.224 -44.637 1.00 85.62 366 THR A O 1
ATOM 3027 N N . GLU A 1 367 ? 27.366 -6.961 -45.471 1.00 82.19 367 GLU A N 1
ATOM 3028 C CA . GLU A 1 367 ? 28.186 -6.153 -44.546 1.00 82.19 367 GLU A CA 1
ATOM 3029 C C . GLU A 1 367 ? 27.854 -4.653 -44.628 1.00 82.19 367 GLU A C 1
ATOM 3031 O O . GLU A 1 367 ? 27.808 -3.964 -43.613 1.00 82.19 367 GLU A O 1
ATOM 3036 N N . ARG A 1 368 ? 27.507 -4.154 -45.823 1.00 78.94 368 ARG A N 1
ATOM 3037 C CA . ARG A 1 368 ? 27.062 -2.764 -46.011 1.00 78.94 368 ARG A CA 1
ATOM 3038 C C . ARG A 1 368 ? 25.799 -2.446 -45.204 1.00 78.94 368 ARG A C 1
ATOM 3040 O O . ARG A 1 368 ? 25.722 -1.387 -44.597 1.00 78.94 368 ARG A O 1
ATOM 3047 N N . GLU A 1 369 ? 24.834 -3.361 -45.169 1.00 79.12 369 GLU A N 1
ATOM 3048 C CA . GLU A 1 369 ? 23.563 -3.207 -44.441 1.00 79.12 369 GLU A CA 1
ATOM 3049 C C . GLU A 1 369 ? 23.674 -3.493 -42.945 1.00 79.12 369 GLU A C 1
ATOM 3051 O O . GLU A 1 369 ? 22.803 -3.084 -42.178 1.00 79.12 369 GLU A O 1
ATOM 3056 N N . LYS A 1 370 ? 24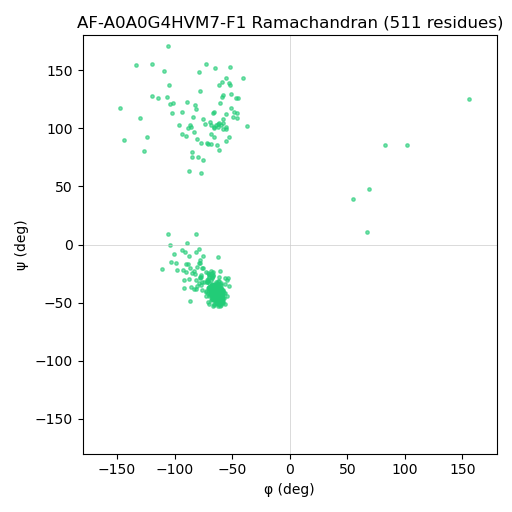.715 -4.210 -42.517 1.00 82.62 370 LYS A N 1
ATOM 3057 C CA . LYS A 1 370 ? 25.020 -4.397 -41.095 1.00 82.62 370 LYS A CA 1
ATOM 3058 C C . LYS A 1 370 ? 25.681 -3.166 -40.485 1.00 82.62 370 LYS A C 1
ATOM 3060 O O . LYS A 1 370 ? 25.439 -2.904 -39.308 1.00 82.62 370 LYS A O 1
ATOM 3065 N N . VAL A 1 371 ? 26.515 -2.470 -41.265 1.00 81.31 371 VAL A N 1
ATOM 3066 C CA . VAL A 1 371 ? 27.240 -1.254 -40.856 1.00 81.31 371 VAL A CA 1
ATOM 3067 C C . VAL A 1 371 ? 26.362 -0.012 -41.000 1.00 81.31 371 VAL A C 1
ATOM 3069 O O . VAL A 1 371 ? 26.386 0.845 -40.126 1.00 81.31 371 VAL A O 1
ATOM 3072 N N . VAL A 1 372 ? 25.540 0.061 -42.054 1.00 75.62 372 VAL A N 1
ATOM 3073 C CA . VAL A 1 372 ? 24.569 1.146 -42.269 1.00 75.62 372 VAL A CA 1
ATOM 3074 C C . VAL A 1 372 ? 23.174 0.542 -42.503 1.00 75.62 372 VAL A C 1
ATOM 3076 O O . VAL A 1 372 ? 22.751 0.373 -43.651 1.00 75.62 372 VAL A O 1
ATOM 3079 N N . PRO A 1 373 ? 22.459 0.143 -41.428 1.00 67.75 373 PRO A N 1
ATOM 3080 C CA . PRO A 1 373 ? 21.141 -0.497 -41.528 1.00 67.75 373 PRO A CA 1
ATOM 3081 C C . PRO A 1 373 ? 20.037 0.432 -42.018 1.00 67.75 373 PRO A C 1
ATOM 3083 O O . PRO A 1 373 ? 19.093 -0.020 -42.669 1.00 67.75 373 PRO A O 1
ATOM 3086 N N . PHE A 1 374 ? 20.168 1.716 -41.709 1.00 69.81 374 PHE A N 1
ATOM 3087 C CA . PHE A 1 374 ? 19.251 2.763 -42.113 1.00 69.81 374 PHE A CA 1
ATOM 3088 C C . PHE A 1 374 ? 20.017 3.684 -43.042 1.00 69.81 374 PHE A C 1
ATOM 3090 O O . PHE A 1 374 ? 21.097 4.163 -42.698 1.00 69.81 374 PHE A O 1
ATOM 3097 N N . TYR A 1 375 ? 19.481 3.914 -44.236 1.00 60.22 375 TYR A N 1
ATOM 3098 C CA . TYR A 1 375 ? 19.951 5.048 -45.009 1.00 60.22 375 TYR A CA 1
ATOM 3099 C C . TYR A 1 375 ? 19.708 6.289 -44.168 1.00 60.22 375 TYR A C 1
ATOM 3101 O O . TYR A 1 375 ? 18.621 6.416 -43.593 1.00 60.22 375 TYR A O 1
ATOM 3109 N N . LEU A 1 376 ? 20.663 7.220 -44.184 1.00 49.00 376 LEU A N 1
ATOM 3110 C CA . LEU A 1 376 ? 20.285 8.618 -44.149 1.00 49.00 376 LEU A CA 1
ATOM 3111 C C . LEU A 1 376 ? 19.290 8.757 -45.308 1.00 49.00 376 LEU A C 1
ATOM 3113 O O . LEU A 1 376 ? 19.666 8.922 -46.467 1.00 49.00 376 LEU A O 1
ATOM 3117 N N . SER A 1 377 ? 17.992 8.602 -45.008 1.00 45.38 377 SER A N 1
ATOM 3118 C CA . SER A 1 377 ? 16.999 9.449 -45.662 1.00 45.38 377 SER A CA 1
ATOM 3119 C C . SER A 1 377 ? 17.659 10.782 -45.538 1.00 45.38 377 SER A C 1
ATOM 3121 O O . SER A 1 377 ? 17.953 11.095 -44.390 1.00 45.38 377 SER A O 1
ATOM 3123 N N . ARG A 1 378 ? 18.070 11.390 -46.659 1.00 43.56 378 ARG A N 1
ATOM 3124 C CA . ARG A 1 378 ? 18.678 12.713 -46.666 1.00 43.56 378 ARG A CA 1
ATOM 3125 C C . ARG A 1 378 ? 17.913 13.461 -45.599 1.00 43.56 378 ARG A C 1
ATOM 3127 O O . ARG A 1 378 ? 16.721 13.709 -45.788 1.00 43.56 378 ARG A O 1
ATOM 3134 N N . GLU A 1 379 ? 18.536 13.595 -44.425 1.00 40.31 379 GLU A N 1
ATOM 3135 C CA . GLU A 1 379 ? 18.072 14.541 -43.450 1.00 40.31 379 GLU A CA 1
ATOM 3136 C C . GLU A 1 379 ? 18.120 15.750 -44.344 1.00 40.31 379 GLU A C 1
ATOM 3138 O O . GLU A 1 379 ? 19.123 16.019 -45.018 1.00 40.31 379 GLU A O 1
ATOM 3143 N N . VAL A 1 380 ? 16.933 16.264 -44.633 1.00 40.69 380 VAL A N 1
ATOM 3144 C CA . VAL A 1 380 ? 16.870 17.577 -45.210 1.00 40.69 380 VAL A CA 1
ATOM 3145 C C . VAL A 1 380 ? 17.638 18.348 -44.163 1.00 40.69 380 VAL A C 1
ATOM 3147 O O . VAL A 1 380 ? 17.123 18.491 -43.054 1.00 40.69 380 VAL A O 1
ATOM 3150 N N . ASP A 1 381 ? 18.919 18.615 -44.442 1.00 39.75 381 ASP A N 1
ATOM 3151 C CA . ASP A 1 381 ? 19.770 19.397 -43.576 1.00 39.75 381 ASP A CA 1
ATOM 3152 C C . ASP A 1 381 ? 18.889 20.605 -43.330 1.00 39.75 381 ASP A C 1
ATOM 3154 O O . ASP A 1 381 ? 18.547 21.323 -44.273 1.00 39.75 381 ASP A O 1
ATOM 3158 N N . LEU A 1 382 ? 18.364 20.758 -42.111 1.00 44.91 382 LEU A N 1
ATOM 3159 C CA . LEU A 1 382 ? 17.454 21.869 -41.846 1.00 44.91 382 LEU A CA 1
ATOM 3160 C C . LEU A 1 382 ? 18.204 23.196 -42.065 1.00 44.91 382 LEU A C 1
ATOM 3162 O O . LEU A 1 382 ? 17.575 24.240 -42.147 1.00 44.91 382 LEU A O 1
ATOM 3166 N N . GLU A 1 383 ? 19.529 23.150 -42.218 1.00 46.09 383 GLU A N 1
ATOM 3167 C CA . GLU A 1 383 ? 20.406 24.231 -42.658 1.00 46.09 383 GLU A CA 1
ATOM 3168 C C . GLU A 1 383 ? 20.355 24.532 -44.176 1.00 46.09 383 GLU A C 1
ATOM 3170 O O . GLU A 1 383 ? 20.700 25.644 -44.565 1.00 46.09 383 GLU A O 1
ATOM 3175 N N . GLU A 1 384 ? 19.898 23.609 -45.039 1.00 43.94 384 GLU A N 1
ATOM 3176 C CA . GLU A 1 384 ? 19.678 23.840 -46.486 1.00 43.94 384 GLU A CA 1
ATOM 3177 C C . GLU A 1 384 ? 18.275 24.405 -46.806 1.00 43.94 384 GLU A C 1
ATOM 3179 O O . GLU A 1 384 ? 18.042 24.834 -47.940 1.00 43.94 384 GLU A O 1
ATOM 3184 N N . LEU A 1 385 ? 17.333 24.444 -45.849 1.00 45.97 385 LEU A N 1
ATOM 3185 C CA . LEU A 1 385 ? 16.094 25.214 -46.019 1.00 45.97 385 LEU A CA 1
ATOM 3186 C C . LEU A 1 385 ? 16.345 26.682 -45.670 1.00 45.97 385 LEU A C 1
ATOM 3188 O O . LEU A 1 385 ? 16.696 27.018 -44.543 1.00 45.97 385 LEU A O 1
ATOM 3192 N N . ASP A 1 386 ? 16.119 27.567 -46.636 1.00 50.88 386 ASP A N 1
ATOM 3193 C CA . ASP A 1 386 ? 16.144 29.008 -46.412 1.00 50.88 386 ASP A CA 1
ATOM 3194 C C . ASP A 1 386 ? 14.987 29.415 -45.478 1.00 50.88 386 ASP A C 1
ATOM 3196 O O . ASP A 1 386 ? 13.827 29.503 -45.877 1.00 50.88 386 ASP A O 1
ATOM 3200 N N . TRP A 1 387 ? 15.300 29.619 -44.196 1.00 49.47 387 TRP A N 1
ATOM 3201 C CA . TRP A 1 387 ? 14.346 30.040 -43.162 1.00 49.47 387 TRP A CA 1
ATOM 3202 C C . TRP A 1 387 ? 14.067 31.546 -43.156 1.00 49.47 387 TRP A C 1
ATOM 3204 O O . TRP A 1 387 ? 13.472 32.039 -42.196 1.00 49.47 387 TRP A O 1
ATOM 3214 N N . SER A 1 388 ? 14.535 32.300 -44.150 1.00 58.75 388 SER A N 1
ATOM 3215 C CA . SER A 1 388 ? 14.366 33.756 -44.164 1.00 58.75 388 SER A CA 1
ATOM 3216 C C . SER A 1 388 ? 12.905 34.201 -44.332 1.00 58.75 388 SER A C 1
ATOM 3218 O O . SER A 1 388 ? 12.549 35.270 -43.836 1.00 58.75 388 SER A O 1
ATOM 3220 N N . ASP A 1 389 ? 12.050 33.357 -44.921 1.00 55.31 389 ASP A N 1
ATOM 3221 C CA . ASP A 1 389 ? 10.670 33.710 -45.293 1.00 55.31 389 ASP A CA 1
ATOM 3222 C C . ASP A 1 389 ? 9.571 33.149 -44.364 1.00 55.31 389 ASP A C 1
ATOM 3224 O O . ASP A 1 389 ? 8.384 33.407 -44.582 1.00 55.31 389 ASP A O 1
ATOM 3228 N N . VAL A 1 390 ? 9.918 32.388 -43.318 1.00 54.12 390 VAL A N 1
ATOM 3229 C CA . VAL A 1 390 ? 8.924 31.769 -42.417 1.00 54.12 390 VAL A CA 1
ATOM 3230 C C . VAL A 1 390 ? 8.807 32.581 -41.115 1.00 54.12 390 VAL A C 1
ATOM 3232 O O . VAL A 1 390 ? 9.814 32.739 -40.420 1.00 54.12 390 VAL A O 1
ATOM 3235 N N . PRO A 1 391 ? 7.611 33.092 -40.746 1.00 65.25 391 PRO A N 1
ATOM 3236 C CA . PRO A 1 391 ? 7.401 33.836 -39.502 1.00 65.25 391 PRO A CA 1
ATOM 3237 C C . PRO A 1 391 ? 7.902 33.069 -38.271 1.00 65.25 391 PRO A C 1
ATOM 3239 O O . PRO A 1 391 ? 7.692 31.862 -38.156 1.00 65.25 391 PRO A O 1
ATOM 3242 N N . ALA A 1 392 ? 8.539 33.778 -37.334 1.00 64.19 392 ALA A N 1
ATOM 3243 C CA . ALA A 1 392 ? 9.179 33.187 -36.153 1.00 64.19 392 ALA A CA 1
ATOM 3244 C C . ALA A 1 392 ? 8.224 32.337 -35.288 1.00 64.19 392 ALA A C 1
ATOM 3246 O O . ALA A 1 392 ? 8.655 31.366 -34.679 1.00 64.19 392 ALA A O 1
ATOM 3247 N N . GLU A 1 393 ? 6.930 32.658 -35.297 1.00 62.12 393 GLU A N 1
ATOM 3248 C CA . GLU A 1 393 ? 5.871 31.924 -34.591 1.00 62.12 393 GLU A CA 1
ATOM 3249 C C . GLU A 1 393 ? 5.658 30.511 -35.161 1.00 62.12 393 GLU A C 1
ATOM 3251 O O . GLU A 1 393 ? 5.589 29.545 -34.411 1.00 62.12 393 GLU A O 1
ATOM 3256 N N . VAL A 1 394 ? 5.669 30.363 -36.491 1.00 59.19 394 VAL A N 1
ATOM 3257 C CA . VAL A 1 394 ? 5.543 29.060 -37.176 1.00 59.19 394 VAL A CA 1
ATOM 3258 C C . VAL A 1 394 ? 6.815 28.226 -36.994 1.00 59.19 394 VAL A C 1
ATOM 3260 O O . VAL A 1 394 ? 6.779 26.998 -36.957 1.00 59.19 394 VAL A O 1
ATOM 3263 N N . LYS A 1 395 ? 7.963 28.897 -36.860 1.00 58.47 395 LYS A N 1
ATOM 3264 C CA . LYS A 1 395 ? 9.257 28.254 -36.620 1.00 58.47 395 LYS A CA 1
ATOM 3265 C C . LYS A 1 395 ? 9.333 27.640 -35.222 1.00 58.47 395 LYS A C 1
ATOM 3267 O O . LYS A 1 395 ? 9.876 26.548 -35.086 1.00 58.47 395 LYS A O 1
ATOM 3272 N N . GLU A 1 396 ? 8.768 28.310 -34.221 1.00 57.06 396 GLU A N 1
ATOM 3273 C CA . GLU A 1 396 ? 8.647 27.781 -32.860 1.00 57.06 396 GLU A CA 1
ATOM 3274 C C . GLU A 1 396 ? 7.575 26.678 -32.773 1.00 57.06 396 GLU A C 1
ATOM 3276 O O . GLU A 1 396 ? 7.870 25.637 -32.202 1.00 57.06 396 GLU A O 1
ATOM 3281 N N . GLU A 1 397 ? 6.422 26.793 -33.451 1.00 56.22 397 GLU A N 1
ATOM 3282 C CA . GLU A 1 397 ? 5.416 25.705 -33.519 1.00 56.22 397 GLU A CA 1
ATOM 3283 C C . GLU A 1 397 ? 5.955 24.417 -34.173 1.00 56.22 397 GLU A C 1
ATOM 3285 O O . GLU A 1 397 ? 5.698 23.310 -33.701 1.00 56.22 397 GLU A O 1
ATOM 3290 N N . ILE A 1 398 ? 6.729 24.532 -35.259 1.00 55.31 398 ILE A N 1
ATOM 3291 C CA . ILE A 1 398 ? 7.355 23.375 -35.924 1.00 55.31 398 ILE A CA 1
ATOM 3292 C C . ILE A 1 398 ? 8.445 22.762 -35.037 1.00 55.31 398 ILE A C 1
ATOM 3294 O O . ILE A 1 398 ? 8.613 21.542 -35.013 1.00 55.31 398 ILE A O 1
ATOM 3298 N N . ARG A 1 399 ? 9.185 23.596 -34.300 1.00 53.78 399 ARG A N 1
ATOM 3299 C CA . ARG A 1 399 ? 10.234 23.160 -33.373 1.00 53.78 399 ARG A CA 1
ATOM 3300 C C . ARG A 1 399 ? 9.648 22.463 -32.148 1.00 53.78 399 ARG A C 1
ATOM 3302 O O . ARG A 1 399 ? 10.199 21.447 -31.748 1.00 53.78 399 ARG A O 1
ATOM 3309 N N . GLU A 1 400 ? 8.520 22.950 -31.639 1.00 52.56 400 GLU A N 1
ATOM 3310 C CA . GLU A 1 400 ? 7.746 22.353 -30.546 1.00 52.56 400 GLU A CA 1
ATOM 3311 C C . GLU A 1 400 ? 7.085 21.028 -30.970 1.00 52.56 400 GLU A C 1
ATOM 3313 O O . GLU A 1 400 ? 7.078 20.071 -30.206 1.00 52.56 400 GLU A O 1
ATOM 3318 N N . ALA A 1 401 ? 6.628 20.909 -32.223 1.00 52.81 401 ALA A N 1
ATOM 3319 C CA . ALA A 1 401 ? 6.134 19.643 -32.780 1.00 52.81 401 ALA A CA 1
ATOM 3320 C C . ALA A 1 401 ? 7.243 18.598 -33.034 1.00 52.81 401 ALA A C 1
ATOM 3322 O O . ALA A 1 401 ? 6.963 17.399 -33.084 1.00 52.81 401 ALA A O 1
ATOM 3323 N N . LEU A 1 402 ? 8.492 19.043 -33.223 1.00 49.59 402 LEU A N 1
ATOM 3324 C CA . LEU A 1 402 ? 9.680 18.193 -33.388 1.00 49.59 402 LEU A CA 1
ATOM 3325 C C . LEU A 1 402 ? 10.367 17.864 -32.053 1.00 49.59 402 LEU A C 1
ATOM 3327 O O . LEU A 1 402 ? 11.069 16.855 -31.969 1.00 49.59 402 LEU A O 1
ATOM 3331 N N . SER A 1 403 ? 10.185 18.693 -31.022 1.00 46.28 403 SER A N 1
ATOM 3332 C CA . SER A 1 403 ? 10.672 18.437 -29.671 1.00 46.28 403 SER A CA 1
ATOM 3333 C C . SER A 1 403 ? 9.630 17.649 -28.881 1.00 46.28 403 SER A C 1
ATOM 3335 O O . SER A 1 403 ? 8.680 18.203 -28.342 1.00 46.28 403 SER A O 1
ATOM 3337 N N . ASP A 1 404 ? 9.858 16.346 -28.778 1.00 47.28 404 ASP A N 1
ATOM 3338 C CA . ASP A 1 404 ? 9.290 15.504 -27.722 1.00 47.28 404 ASP A CA 1
ATOM 3339 C C . ASP A 1 404 ? 7.771 15.255 -27.767 1.00 47.28 404 ASP A C 1
ATOM 3341 O O . ASP A 1 404 ? 7.061 15.279 -26.761 1.00 47.28 404 ASP A O 1
ATOM 3345 N N . VAL A 1 405 ? 7.267 14.893 -28.946 1.00 45.53 405 VAL A N 1
ATOM 3346 C CA . VAL A 1 405 ? 6.097 14.015 -29.026 1.00 45.53 405 VAL A CA 1
ATOM 3347 C C . VAL A 1 405 ? 6.637 12.641 -29.381 1.00 45.53 405 VAL A C 1
ATOM 3349 O O . VAL A 1 405 ? 7.220 12.463 -30.450 1.00 45.53 405 VAL A O 1
ATOM 3352 N N . GLY A 1 406 ? 6.519 11.685 -28.455 1.00 52.03 406 GLY A N 1
ATOM 3353 C CA . GLY A 1 406 ? 6.950 10.304 -28.664 1.00 52.03 406 GLY A CA 1
ATOM 3354 C C . GLY A 1 406 ? 6.597 9.803 -30.068 1.00 52.03 406 GLY A C 1
ATOM 3355 O O . GLY A 1 406 ? 5.566 10.174 -30.622 1.00 52.03 406 GLY A O 1
ATOM 3356 N N . ILE A 1 407 ? 7.485 8.992 -30.648 1.00 59.38 407 ILE A N 1
ATOM 3357 C CA . ILE A 1 407 ? 7.378 8.522 -32.034 1.00 59.38 407 ILE A CA 1
ATOM 3358 C C . ILE A 1 407 ? 5.959 7.987 -32.282 1.00 59.38 407 ILE A C 1
ATOM 3360 O O . ILE A 1 407 ? 5.567 6.988 -31.677 1.00 59.38 407 ILE A O 1
ATOM 3364 N N . ASP A 1 408 ? 5.208 8.671 -33.149 1.00 63.31 408 ASP A N 1
ATOM 3365 C CA . ASP A 1 408 ? 3.826 8.330 -33.487 1.00 63.31 408 ASP A CA 1
ATOM 3366 C C . ASP A 1 408 ? 3.728 6.852 -33.906 1.00 63.31 408 ASP A C 1
ATOM 3368 O O . ASP A 1 408 ? 4.577 6.361 -34.658 1.00 63.31 408 ASP A O 1
ATOM 3372 N N . GLU A 1 409 ? 2.699 6.131 -33.438 1.00 61.25 409 GLU A N 1
ATOM 3373 C CA . GLU A 1 409 ? 2.535 4.686 -33.683 1.00 61.25 409 GLU A CA 1
ATOM 3374 C C . GLU A 1 409 ? 2.585 4.354 -35.186 1.00 61.25 409 GLU A C 1
ATOM 3376 O O . GLU A 1 409 ? 3.040 3.276 -35.582 1.00 61.25 409 GLU A O 1
ATOM 3381 N N . TRP A 1 410 ? 2.176 5.304 -36.032 1.00 63.12 410 TRP A N 1
ATOM 3382 C CA . TRP A 1 410 ? 2.183 5.184 -37.488 1.00 63.12 410 TRP A CA 1
ATOM 3383 C C . TRP A 1 410 ? 3.566 5.347 -38.127 1.00 63.12 410 TRP A C 1
ATOM 3385 O O . TRP A 1 410 ? 3.812 4.748 -39.173 1.00 63.12 410 TRP A O 1
ATOM 3395 N N . THR A 1 411 ? 4.476 6.099 -37.504 1.00 68.50 411 THR A N 1
ATOM 3396 C CA . THR A 1 411 ? 5.838 6.358 -38.019 1.00 68.50 411 THR A CA 1
ATOM 3397 C C . THR A 1 411 ? 6.909 5.489 -37.347 1.00 68.50 411 THR A C 1
ATOM 3399 O O . THR A 1 411 ? 8.041 5.398 -37.827 1.00 68.50 411 THR A O 1
ATOM 3402 N N . TYR A 1 412 ? 6.545 4.751 -36.291 1.00 75.81 412 TYR A N 1
ATOM 3403 C CA . TYR A 1 412 ? 7.447 3.928 -35.472 1.00 75.81 412 TYR A CA 1
ATOM 3404 C C . TYR A 1 412 ? 8.277 2.899 -36.257 1.00 75.81 412 TYR A C 1
ATOM 3406 O O . TYR A 1 412 ? 9.402 2.559 -35.885 1.00 75.81 412 TYR A O 1
ATOM 3414 N N . LEU A 1 413 ? 7.742 2.392 -37.370 1.00 80.81 413 LEU A N 1
ATOM 3415 C CA . LEU A 1 413 ? 8.383 1.363 -38.193 1.00 80.81 413 LEU A CA 1
ATOM 3416 C C . LEU A 1 413 ? 8.965 1.898 -39.508 1.00 80.81 413 LEU A C 1
ATOM 3418 O O . LEU A 1 413 ? 9.425 1.106 -40.333 1.00 80.81 413 LEU A O 1
ATOM 3422 N N . ASP A 1 414 ? 9.014 3.213 -39.722 1.00 80.25 414 ASP A N 1
ATOM 3423 C CA . ASP A 1 414 ? 9.459 3.794 -40.996 1.00 80.25 414 ASP A CA 1
ATOM 3424 C C . ASP A 1 414 ? 10.886 3.390 -41.367 1.00 80.25 414 ASP A C 1
ATOM 3426 O O . ASP A 1 414 ? 11.165 3.002 -42.505 1.00 80.25 414 ASP A O 1
ATOM 3430 N N . SER A 1 415 ? 11.797 3.399 -40.398 1.00 79.88 415 SER A N 1
ATOM 3431 C CA . SER A 1 415 ? 13.182 2.958 -40.593 1.00 79.88 415 SER A CA 1
ATOM 3432 C C . SER A 1 415 ? 13.275 1.464 -40.924 1.00 79.88 415 SER A C 1
ATOM 3434 O O . SER A 1 415 ? 14.087 1.061 -41.764 1.00 79.88 415 SER A O 1
ATOM 3436 N N . PHE A 1 416 ? 12.395 0.637 -40.346 1.00 84.12 416 PHE A N 1
ATOM 3437 C CA . PHE A 1 416 ? 12.279 -0.778 -40.701 1.00 84.12 416 PHE A CA 1
ATOM 3438 C C . PHE A 1 416 ? 11.772 -0.951 -42.139 1.00 84.12 416 PHE A C 1
ATOM 3440 O O . PHE A 1 416 ? 12.362 -1.710 -42.911 1.00 84.12 416 PHE A O 1
ATOM 3447 N N . PHE A 1 417 ? 10.736 -0.211 -42.543 1.00 84.62 417 PHE A N 1
ATOM 3448 C CA . PHE A 1 417 ? 10.196 -0.282 -43.901 1.00 84.62 417 PHE A CA 1
ATOM 3449 C C . PHE A 1 417 ? 11.163 0.259 -44.956 1.00 84.62 417 PHE A C 1
ATOM 3451 O O . PHE A 1 417 ? 11.262 -0.324 -46.034 1.00 84.62 417 PHE A O 1
ATOM 3458 N N . LYS A 1 418 ? 11.941 1.305 -44.657 1.00 82.50 418 LYS A N 1
ATOM 3459 C CA . LYS A 1 418 ? 13.026 1.785 -45.534 1.00 82.50 418 LYS A CA 1
ATOM 3460 C C . LYS A 1 418 ? 14.042 0.676 -45.804 1.00 82.50 418 LYS A C 1
ATOM 3462 O O . LYS A 1 418 ? 14.396 0.417 -46.956 1.00 82.50 418 LYS A O 1
ATOM 3467 N N . ARG A 1 419 ? 14.454 -0.029 -44.748 1.00 82.75 419 ARG A N 1
ATOM 3468 C CA . ARG A 1 419 ? 15.370 -1.169 -44.838 1.00 82.75 419 ARG A CA 1
ATOM 3469 C C . ARG A 1 419 ? 14.773 -2.326 -45.641 1.00 82.75 419 ARG A C 1
ATOM 3471 O O . ARG A 1 419 ? 15.433 -2.853 -46.533 1.00 82.75 419 ARG A O 1
ATOM 3478 N N . TYR A 1 420 ? 13.517 -2.676 -45.372 1.00 85.69 420 TYR A N 1
ATOM 3479 C CA . TYR A 1 420 ? 12.783 -3.705 -46.110 1.00 85.69 420 TYR A CA 1
ATOM 3480 C C . TYR A 1 420 ? 12.673 -3.376 -47.606 1.00 85.69 420 TYR A C 1
ATOM 3482 O O . TYR A 1 420 ? 12.987 -4.215 -48.450 1.00 85.69 420 TYR A O 1
ATOM 3490 N N . ASN A 1 421 ? 12.282 -2.144 -47.939 1.00 86.88 421 ASN A N 1
ATOM 3491 C CA . ASN A 1 421 ? 12.093 -1.698 -49.317 1.00 86.88 421 ASN A CA 1
ATOM 3492 C C . ASN A 1 421 ? 13.399 -1.726 -50.110 1.00 86.88 421 ASN A C 1
ATOM 3494 O O . ASN A 1 421 ? 13.395 -2.142 -51.264 1.00 86.88 421 ASN A O 1
ATOM 3498 N N . LYS A 1 422 ? 14.529 -1.360 -49.498 1.00 84.06 422 LYS A N 1
ATOM 3499 C CA . LYS A 1 422 ? 15.835 -1.481 -50.151 1.00 84.06 422 LYS A CA 1
ATOM 3500 C C . LYS A 1 422 ? 16.158 -2.930 -50.516 1.00 84.06 422 LYS A C 1
ATOM 3502 O O . LYS A 1 422 ? 16.419 -3.211 -51.681 1.00 84.06 422 LYS A O 1
ATOM 3507 N N . VAL A 1 423 ? 16.077 -3.852 -49.555 1.00 85.31 423 VAL A N 1
ATOM 3508 C CA . VAL A 1 423 ? 16.338 -5.279 -49.819 1.00 85.31 423 VAL A CA 1
ATOM 3509 C C . VAL A 1 423 ? 15.369 -5.819 -50.877 1.00 85.31 423 VAL A C 1
ATOM 3511 O O . VAL A 1 423 ? 15.738 -6.641 -51.714 1.00 85.31 423 VAL A O 1
ATOM 3514 N N . PHE A 1 424 ? 14.127 -5.331 -50.885 1.00 87.94 424 PHE A N 1
ATOM 3515 C CA . PHE A 1 424 ? 13.148 -5.669 -51.911 1.00 87.94 424 PHE A CA 1
ATOM 3516 C C . PHE A 1 424 ? 13.555 -5.170 -53.311 1.00 87.94 424 PHE A C 1
ATOM 3518 O O . PHE A 1 424 ? 13.436 -5.927 -54.276 1.00 87.94 424 PHE A O 1
ATOM 3525 N N . LEU A 1 425 ? 14.082 -3.947 -53.434 1.00 85.94 425 LEU A N 1
ATOM 3526 C CA . LEU A 1 425 ? 14.621 -3.419 -54.693 1.00 85.94 425 LEU A CA 1
ATOM 3527 C C . LEU A 1 425 ? 15.853 -4.202 -55.159 1.00 85.94 425 LEU A C 1
ATOM 3529 O O . LEU A 1 425 ? 15.933 -4.559 -56.334 1.00 85.94 425 LEU A O 1
ATOM 3533 N N . ASP A 1 426 ? 16.764 -4.533 -54.244 1.00 84.75 426 ASP A N 1
ATOM 3534 C CA . ASP A 1 426 ? 17.950 -5.339 -54.547 1.00 84.75 426 ASP A CA 1
ATOM 3535 C C . ASP A 1 426 ? 17.550 -6.735 -55.045 1.00 84.75 426 ASP A C 1
ATOM 3537 O O . ASP A 1 426 ? 18.063 -7.215 -56.058 1.00 84.75 426 ASP A O 1
ATOM 3541 N N . LYS A 1 427 ? 16.556 -7.364 -54.403 1.00 91.56 427 LYS A N 1
ATOM 3542 C CA . LYS A 1 427 ? 15.981 -8.630 -54.871 1.00 91.56 427 LYS A CA 1
ATOM 3543 C C . LYS A 1 427 ? 15.407 -8.502 -56.285 1.00 91.56 427 LYS A C 1
ATOM 3545 O O . LYS A 1 427 ? 15.681 -9.358 -57.121 1.00 91.56 427 LYS A O 1
ATOM 3550 N N . LEU A 1 428 ? 14.637 -7.449 -56.567 1.00 91.19 428 LEU A N 1
ATOM 3551 C CA . LEU A 1 428 ? 14.072 -7.217 -57.901 1.00 91.19 428 LEU A CA 1
ATOM 3552 C C . LEU A 1 428 ? 15.156 -7.000 -58.965 1.00 91.19 428 LEU A C 1
ATOM 3554 O O . LEU A 1 428 ? 15.020 -7.496 -60.084 1.00 91.19 428 LEU A O 1
ATOM 3558 N N . ALA A 1 429 ? 16.236 -6.293 -58.625 1.00 87.19 429 ALA A N 1
ATOM 3559 C CA . ALA A 1 429 ? 17.378 -6.114 -59.514 1.00 87.19 429 ALA A CA 1
ATOM 3560 C C . ALA A 1 429 ? 18.059 -7.459 -59.825 1.00 87.19 429 ALA A C 1
ATOM 3562 O O . ALA A 1 429 ? 18.301 -7.763 -60.994 1.00 87.19 429 ALA A O 1
ATOM 3563 N N . ILE A 1 430 ? 18.286 -8.295 -58.803 1.00 90.06 430 ILE A N 1
ATOM 3564 C CA . ILE A 1 430 ? 18.845 -9.647 -58.965 1.00 90.06 430 ILE A CA 1
ATOM 3565 C C . ILE A 1 430 ? 17.927 -10.522 -59.824 1.00 90.06 430 ILE A C 1
ATOM 3567 O O . ILE A 1 430 ? 18.408 -11.190 -60.736 1.00 90.06 430 ILE A O 1
ATOM 3571 N N . ASP A 1 431 ? 16.615 -10.510 -59.578 1.00 92.06 431 ASP A N 1
ATOM 3572 C CA . ASP A 1 431 ? 15.652 -11.295 -60.358 1.00 92.06 431 ASP A CA 1
ATOM 3573 C C . ASP A 1 431 ? 15.646 -10.866 -61.838 1.00 92.06 431 ASP A C 1
ATOM 3575 O O . ASP A 1 431 ? 15.582 -11.716 -62.730 1.00 92.06 431 ASP A O 1
ATOM 3579 N N . LYS A 1 432 ? 15.774 -9.563 -62.122 1.00 89.75 432 LYS A N 1
ATOM 3580 C CA . LYS A 1 432 ? 15.849 -9.038 -63.494 1.00 89.75 432 LYS A CA 1
ATOM 3581 C C . LYS A 1 432 ? 17.152 -9.429 -64.195 1.00 89.75 432 LYS A C 1
ATOM 3583 O O . LYS A 1 432 ? 17.108 -9.845 -65.353 1.00 89.75 432 LYS A O 1
ATOM 3588 N N . GLU A 1 433 ? 18.289 -9.344 -63.508 1.00 87.75 433 GLU A N 1
ATOM 3589 C CA . GLU A 1 433 ? 19.572 -9.817 -64.045 1.00 87.75 433 GLU A CA 1
ATOM 3590 C C . GLU A 1 433 ? 19.567 -11.333 -64.258 1.00 87.75 433 GLU A C 1
ATOM 3592 O O . GLU A 1 433 ? 20.035 -11.812 -65.289 1.00 87.75 433 GLU A O 1
ATOM 3597 N N . ARG A 1 434 ? 18.951 -12.107 -63.353 1.00 92.00 434 ARG A N 1
ATOM 3598 C CA . ARG A 1 434 ? 18.772 -13.551 -63.545 1.00 92.00 434 ARG A CA 1
ATOM 3599 C C . ARG A 1 434 ? 17.978 -13.844 -64.815 1.00 92.00 434 ARG A C 1
ATOM 3601 O O . ARG A 1 434 ? 18.430 -14.641 -65.628 1.00 92.00 434 ARG A O 1
ATOM 3608 N N . GLN A 1 435 ? 16.845 -13.171 -65.024 1.00 91.88 435 GLN A N 1
ATOM 3609 C CA . GLN A 1 435 ? 16.039 -13.332 -66.242 1.00 91.88 435 GLN A CA 1
ATOM 3610 C C . GLN A 1 435 ? 16.804 -12.936 -67.510 1.00 91.88 435 GLN A C 1
ATOM 3612 O O . GLN A 1 435 ? 16.656 -13.575 -68.552 1.00 91.88 435 GLN A O 1
ATOM 3617 N N . ARG A 1 436 ? 17.619 -11.877 -67.447 1.00 88.25 436 ARG A N 1
ATOM 3618 C CA . ARG A 1 436 ? 18.490 -11.476 -68.556 1.00 88.25 436 ARG A CA 1
ATOM 3619 C C . ARG A 1 436 ? 19.504 -12.575 -68.874 1.00 88.25 436 ARG A C 1
ATOM 3621 O O . ARG A 1 436 ? 19.598 -12.988 -70.026 1.00 88.25 436 ARG A O 1
ATOM 3628 N N . LEU A 1 437 ? 20.216 -13.070 -67.862 1.00 89.75 437 LEU A N 1
ATOM 3629 C CA . LEU A 1 437 ? 21.209 -14.134 -68.014 1.00 89.75 437 LEU A CA 1
ATOM 3630 C C . LEU A 1 437 ? 20.581 -15.448 -68.490 1.00 89.75 437 LEU A C 1
ATOM 3632 O O . LEU A 1 437 ? 21.189 -16.148 -69.293 1.00 89.75 437 LEU A O 1
ATOM 3636 N N . GLU A 1 438 ? 19.368 -15.779 -68.045 1.00 92.38 438 GLU A N 1
ATOM 3637 C CA . GLU A 1 438 ? 18.601 -16.927 -68.545 1.00 92.38 438 GLU A CA 1
ATOM 3638 C C . GLU A 1 438 ? 18.330 -16.788 -70.049 1.00 92.38 438 GLU A C 1
ATOM 3640 O O . GLU A 1 438 ? 18.653 -17.702 -70.807 1.00 92.38 438 GLU A O 1
ATOM 3645 N N . LYS A 1 439 ? 17.855 -15.620 -70.506 1.00 88.88 439 LYS A N 1
ATOM 3646 C CA . LYS A 1 439 ? 17.644 -15.342 -71.939 1.00 88.88 439 LYS A CA 1
ATOM 3647 C C . LYS A 1 439 ? 18.941 -15.384 -72.743 1.00 88.88 439 LYS A C 1
ATOM 3649 O O . LYS A 1 439 ? 18.965 -15.955 -73.830 1.00 88.88 439 LYS A O 1
ATOM 3654 N N . GLU A 1 440 ? 20.023 -14.799 -72.232 1.00 87.88 440 GLU A N 1
ATOM 3655 C CA . GLU A 1 440 ? 21.337 -14.858 -72.885 1.00 87.88 440 GLU A CA 1
ATOM 3656 C C . GLU A 1 440 ? 21.846 -16.306 -72.969 1.00 87.88 440 GLU A C 1
ATOM 3658 O O . GLU A 1 440 ? 22.356 -16.723 -74.006 1.00 87.88 440 GLU A O 1
ATOM 3663 N N . ASN A 1 441 ? 21.657 -17.116 -71.924 1.00 90.69 441 ASN A N 1
ATOM 3664 C CA . ASN A 1 441 ? 22.033 -18.530 -71.919 1.00 90.69 441 ASN A CA 1
ATOM 3665 C C . ASN A 1 441 ? 21.190 -19.342 -72.913 1.00 90.69 441 ASN A C 1
ATOM 3667 O O . ASN A 1 441 ? 21.738 -20.149 -73.660 1.00 90.69 441 ASN A O 1
ATOM 3671 N N . GLU A 1 442 ? 19.881 -19.099 -72.989 1.00 90.62 442 GLU A N 1
ATOM 3672 C CA . GLU A 1 442 ? 19.009 -19.691 -74.011 1.00 90.62 442 GLU A CA 1
ATOM 3673 C C . GLU A 1 442 ? 19.470 -19.326 -75.428 1.00 90.62 442 GLU A C 1
ATOM 3675 O O . GLU A 1 442 ? 19.591 -20.206 -76.285 1.00 90.62 442 GLU A O 1
ATOM 3680 N N . GLN A 1 443 ? 19.810 -18.056 -75.666 1.00 84.00 443 GLN A N 1
ATOM 3681 C CA . GLN A 1 443 ? 20.360 -17.596 -76.941 1.00 84.00 443 GLN A CA 1
ATOM 3682 C C . GLN A 1 443 ? 21.693 -18.283 -77.261 1.00 84.00 443 GLN A C 1
ATOM 3684 O O . GLN A 1 443 ? 21.841 -18.842 -78.347 1.00 84.00 443 GLN A O 1
ATOM 3689 N N . LEU A 1 444 ? 22.640 -18.328 -76.322 1.00 86.12 444 LEU A N 1
ATOM 3690 C CA . LEU A 1 444 ? 23.926 -19.007 -76.508 1.00 86.12 444 LEU A CA 1
ATOM 3691 C C . LEU A 1 444 ? 23.753 -20.508 -76.762 1.00 86.12 444 LEU A C 1
ATOM 3693 O O . LEU A 1 444 ? 24.406 -21.050 -77.651 1.00 86.12 444 LEU A O 1
ATOM 3697 N N . ARG A 1 445 ? 22.843 -21.178 -76.046 1.00 87.38 445 ARG A N 1
ATOM 3698 C CA . ARG A 1 445 ? 22.489 -22.585 -76.293 1.00 87.38 445 ARG A CA 1
ATOM 3699 C C . ARG A 1 445 ? 21.907 -22.778 -77.689 1.00 87.38 445 ARG A C 1
ATOM 3701 O O . ARG A 1 445 ? 22.255 -23.752 -78.349 1.00 87.38 445 ARG A O 1
ATOM 3708 N N . SER A 1 446 ? 21.061 -21.859 -78.157 1.00 83.38 446 SER A N 1
ATOM 3709 C CA . SER A 1 446 ? 20.508 -21.912 -79.514 1.00 83.38 446 SER A CA 1
ATOM 3710 C C . SER A 1 446 ? 21.571 -21.693 -80.596 1.00 83.38 446 SER A C 1
ATOM 3712 O O . SER A 1 446 ? 21.583 -22.433 -81.575 1.00 83.38 446 SER A O 1
ATOM 3714 N N . ILE A 1 447 ? 22.508 -20.758 -80.397 1.00 81.38 447 ILE A N 1
ATOM 3715 C CA . ILE A 1 447 ? 23.636 -20.513 -81.309 1.00 81.38 447 ILE A CA 1
ATOM 3716 C C . ILE A 1 447 ? 24.574 -21.721 -81.325 1.00 81.38 447 ILE A C 1
ATOM 3718 O O . ILE A 1 447 ? 24.993 -22.160 -82.391 1.00 81.38 447 ILE A O 1
ATOM 3722 N N . LEU A 1 448 ? 24.881 -22.292 -80.159 1.00 83.25 448 LEU A N 1
ATOM 3723 C CA . LEU A 1 448 ? 25.705 -23.494 -80.061 1.00 83.25 448 LEU A CA 1
ATOM 3724 C C . LEU A 1 448 ? 25.036 -24.674 -80.772 1.00 83.25 448 LEU A C 1
ATOM 3726 O O . LEU A 1 448 ? 25.702 -25.398 -81.506 1.00 83.25 448 LEU A O 1
ATOM 3730 N N . LYS A 1 449 ? 23.717 -24.833 -80.603 1.00 82.12 449 LYS A N 1
ATOM 3731 C CA . LYS A 1 449 ? 22.933 -25.824 -81.342 1.00 82.12 449 LYS A CA 1
ATOM 3732 C C . LYS A 1 449 ? 23.041 -25.590 -82.852 1.00 82.12 449 LYS A C 1
ATOM 3734 O O . LYS A 1 449 ? 23.408 -26.514 -83.561 1.00 82.12 449 LYS A O 1
ATOM 3739 N N . GLN A 1 450 ? 22.829 -24.361 -83.328 1.00 74.12 450 GLN A N 1
ATOM 3740 C CA . GLN A 1 450 ? 22.986 -24.006 -84.746 1.00 74.12 450 GLN A CA 1
ATOM 3741 C C . GLN A 1 450 ? 24.404 -24.271 -85.274 1.00 74.12 450 GLN A C 1
ATOM 3743 O O . GLN A 1 450 ? 24.558 -24.729 -86.401 1.00 74.12 450 GLN A O 1
ATOM 3748 N N . PHE A 1 451 ? 25.446 -24.010 -84.481 1.00 78.81 451 PHE A N 1
ATOM 3749 C CA . PHE A 1 451 ? 26.830 -24.298 -84.858 1.00 78.81 451 PHE A CA 1
ATOM 3750 C C . PHE A 1 451 ? 27.085 -25.806 -84.976 1.00 78.81 451 PHE A C 1
ATOM 3752 O O . PHE A 1 451 ? 27.664 -26.254 -85.961 1.00 78.81 451 PHE A O 1
ATOM 3759 N N . LEU A 1 452 ? 26.617 -26.603 -84.010 1.00 78.81 452 LEU A N 1
ATOM 3760 C CA . LEU A 1 452 ? 26.726 -28.065 -84.054 1.00 78.81 452 LEU A CA 1
ATOM 3761 C C . LEU A 1 452 ? 25.925 -28.666 -85.218 1.00 78.81 452 LEU A C 1
ATOM 3763 O O . LEU A 1 452 ? 26.413 -29.574 -85.888 1.00 78.81 452 LEU A O 1
ATOM 3767 N N . ASP A 1 453 ? 24.743 -28.124 -85.498 1.00 73.94 453 ASP A N 1
ATOM 3768 C CA . ASP A 1 453 ? 23.912 -28.471 -86.654 1.00 73.94 453 ASP A CA 1
ATOM 3769 C C . ASP A 1 453 ? 24.566 -28.031 -87.985 1.00 73.94 453 ASP A C 1
ATOM 3771 O O . ASP A 1 453 ? 24.366 -28.656 -89.019 1.00 73.94 453 ASP A O 1
ATOM 3775 N N . GLY A 1 454 ? 25.384 -26.974 -87.986 1.00 71.75 454 GLY A N 1
ATOM 3776 C CA . GLY A 1 454 ? 26.160 -26.545 -89.155 1.00 71.75 454 GLY A CA 1
ATOM 3777 C C . GLY A 1 454 ? 27.414 -27.389 -89.422 1.00 71.75 454 GLY A C 1
ATOM 3778 O O . GLY A 1 454 ? 27.843 -27.498 -90.568 1.00 71.75 454 GLY A O 1
ATOM 3779 N N . VAL A 1 455 ? 28.009 -27.980 -88.378 1.00 72.62 455 VAL A N 1
ATOM 3780 C CA . VAL A 1 455 ? 29.221 -28.820 -88.466 1.00 72.62 455 VAL A CA 1
ATOM 3781 C C . VAL A 1 455 ? 28.884 -30.306 -88.645 1.00 72.62 455 VAL A C 1
ATOM 3783 O O . VAL A 1 455 ? 29.647 -31.036 -89.277 1.00 72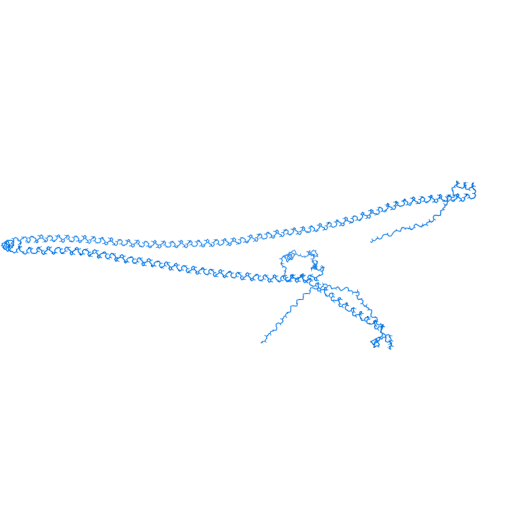.62 455 VAL A O 1
ATOM 3786 N N . SER A 1 456 ? 27.753 -30.768 -88.107 1.00 70.88 456 SER A N 1
ATOM 3787 C CA . SER A 1 456 ? 27.291 -32.154 -88.230 1.00 70.88 456 SER A CA 1
ATOM 3788 C C . SER A 1 456 ? 26.139 -32.272 -89.227 1.00 70.88 456 SER A C 1
ATOM 3790 O O . SER A 1 456 ? 25.216 -31.466 -89.236 1.00 70.88 456 SER A O 1
ATOM 3792 N N . VAL A 1 457 ? 26.165 -33.300 -90.076 1.00 66.31 457 VAL A N 1
ATOM 3793 C CA . VAL A 1 457 ? 25.053 -33.586 -90.992 1.00 66.31 457 VAL A CA 1
ATOM 3794 C C . VAL A 1 457 ? 24.035 -34.441 -90.244 1.00 66.31 457 VAL A C 1
ATOM 3796 O O . VAL A 1 457 ? 24.245 -35.638 -90.064 1.00 66.31 457 VAL A O 1
ATOM 3799 N N . ASN A 1 458 ? 22.956 -33.816 -89.776 1.00 70.56 458 ASN A N 1
ATOM 3800 C CA . ASN A 1 458 ? 21.899 -34.470 -89.005 1.00 70.56 458 ASN A CA 1
ATOM 3801 C C . ASN A 1 458 ? 20.541 -34.352 -89.722 1.00 70.56 458 ASN A C 1
ATOM 3803 O O . ASN A 1 458 ? 20.320 -33.416 -90.491 1.00 70.56 458 ASN A O 1
ATOM 3807 N N . ASP A 1 459 ? 19.606 -35.265 -89.455 1.00 72.56 459 ASP A N 1
ATOM 3808 C CA . ASP A 1 459 ? 18.334 -35.366 -90.204 1.00 72.56 459 ASP A CA 1
ATOM 3809 C C . ASP A 1 459 ? 17.461 -34.095 -90.067 1.00 72.56 459 ASP A C 1
ATOM 3811 O O . ASP A 1 459 ? 16.799 -33.648 -91.003 1.00 72.56 459 ASP A O 1
ATOM 3815 N N . GLN A 1 460 ? 17.554 -33.419 -88.915 1.00 69.56 460 GLN A N 1
ATOM 3816 C CA . GLN A 1 460 ? 16.899 -32.126 -88.659 1.00 69.56 460 GLN A CA 1
ATOM 3817 C C . GLN A 1 460 ? 17.462 -30.978 -89.518 1.00 69.56 460 GLN A C 1
ATOM 3819 O O . GLN A 1 460 ? 16.742 -30.030 -89.824 1.00 69.56 460 GLN A O 1
ATOM 3824 N N . VAL A 1 461 ? 18.730 -31.068 -89.932 1.00 67.00 461 VAL A N 1
ATOM 3825 C CA . VAL A 1 461 ? 19.423 -30.059 -90.753 1.00 67.00 461 VAL A CA 1
ATOM 3826 C C . VAL A 1 461 ? 19.066 -30.222 -92.227 1.00 67.00 461 VAL A C 1
ATOM 3828 O O . VAL A 1 461 ? 19.016 -29.239 -92.958 1.00 67.00 461 VAL A O 1
ATOM 3831 N N . LEU A 1 462 ? 18.787 -31.452 -92.666 1.00 68.44 462 LEU A N 1
ATOM 3832 C CA . LEU A 1 462 ? 18.345 -31.767 -94.028 1.00 68.44 462 LEU A CA 1
ATOM 3833 C C . LEU A 1 462 ? 16.861 -31.437 -94.264 1.00 68.44 462 LEU A C 1
ATOM 3835 O O . LEU A 1 462 ? 16.479 -31.153 -95.395 1.00 68.44 462 LEU A O 1
ATOM 3839 N N . GLY A 1 463 ? 16.038 -31.433 -93.208 1.00 72.00 463 GLY A N 1
ATOM 3840 C CA . GLY A 1 463 ? 14.624 -31.041 -93.279 1.00 72.00 463 GLY A CA 1
ATOM 3841 C C . GLY A 1 463 ? 14.365 -29.525 -93.315 1.00 72.00 463 GLY A C 1
ATOM 3842 O O . GLY A 1 463 ? 13.258 -29.105 -93.654 1.00 72.00 463 GLY A O 1
ATOM 3843 N N . GLY A 1 464 ? 15.355 -28.698 -92.961 1.00 69.50 464 GLY A N 1
ATOM 3844 C CA . GLY A 1 464 ? 15.270 -27.233 -92.962 1.00 69.50 464 GLY A CA 1
ATOM 3845 C C . GLY A 1 464 ? 16.030 -26.577 -94.121 1.00 69.50 464 GLY A C 1
ATOM 3846 O O . GLY A 1 464 ? 16.798 -27.222 -94.824 1.00 69.50 464 GLY A O 1
ATOM 3847 N N . ALA A 1 465 ? 15.846 -25.265 -94.315 1.00 63.53 465 ALA A N 1
ATOM 3848 C CA . ALA A 1 465 ? 16.636 -24.505 -95.288 1.00 63.53 465 ALA A CA 1
ATOM 3849 C C . ALA A 1 465 ? 18.105 -24.435 -94.840 1.00 63.53 465 ALA A C 1
ATOM 3851 O O . ALA A 1 465 ? 18.421 -23.805 -93.828 1.00 63.53 465 ALA A O 1
ATOM 3852 N N . ASN A 1 466 ? 18.990 -25.078 -95.597 1.00 65.06 466 ASN A N 1
ATOM 3853 C CA . ASN A 1 466 ? 20.381 -25.320 -95.243 1.00 65.06 466 ASN A CA 1
ATOM 3854 C C . ASN A 1 466 ? 21.329 -24.988 -96.419 1.00 65.06 466 ASN A C 1
ATOM 3856 O O . ASN A 1 466 ? 20.935 -25.040 -97.583 1.00 65.06 466 ASN A O 1
ATOM 3860 N N . PRO A 1 467 ? 22.601 -24.647 -96.150 1.00 67.94 467 PRO A N 1
ATOM 3861 C CA . PRO A 1 467 ? 23.581 -24.366 -97.204 1.00 67.94 467 PRO A CA 1
ATOM 3862 C C . PRO A 1 467 ? 24.099 -25.632 -97.913 1.00 67.94 467 PRO A C 1
ATOM 3864 O O . PRO A 1 467 ? 24.776 -25.519 -98.931 1.00 67.94 467 PRO A O 1
ATOM 3867 N N . LEU A 1 468 ? 23.791 -26.829 -97.394 1.00 68.38 468 LEU A N 1
ATOM 3868 C CA . LEU A 1 468 ? 24.220 -28.115 -97.956 1.00 68.38 468 LEU A CA 1
ATOM 3869 C C . LEU A 1 468 ? 23.387 -28.545 -99.179 1.00 68.38 468 LEU A C 1
ATOM 3871 O O . LEU A 1 468 ? 23.909 -29.249 -100.040 1.00 68.38 468 LEU A O 1
ATOM 3875 N N . LEU A 1 469 ? 22.115 -28.128 -99.273 1.00 64.94 469 LEU A N 1
ATOM 3876 C CA . LEU A 1 469 ? 21.229 -28.452 -100.396 1.00 64.94 469 LEU A CA 1
ATOM 3877 C C . LEU A 1 469 ? 20.310 -27.260 -100.719 1.00 64.94 469 LEU A C 1
ATOM 3879 O O . LEU A 1 469 ? 19.217 -27.106 -100.182 1.00 64.94 469 LEU A O 1
ATOM 3883 N N . VAL A 1 470 ? 20.775 -26.386 -101.615 1.00 65.81 470 VAL A N 1
ATOM 3884 C CA . VAL A 1 470 ? 20.075 -25.140 -101.965 1.00 65.81 470 VAL A CA 1
ATOM 3885 C C . VAL A 1 470 ? 19.007 -25.401 -103.026 1.00 65.81 470 VAL A C 1
ATOM 3887 O O . VAL A 1 470 ? 19.317 -25.622 -104.196 1.00 65.81 470 VAL A O 1
ATOM 3890 N N . VAL A 1 471 ? 17.734 -25.312 -102.633 1.00 61.25 471 VAL A N 1
ATOM 3891 C CA . VAL A 1 471 ? 16.581 -25.394 -103.547 1.00 61.25 471 VAL A CA 1
ATOM 3892 C C . VAL A 1 471 ? 15.968 -24.001 -103.722 1.00 61.25 471 VAL A C 1
ATOM 3894 O O . VAL A 1 471 ? 15.629 -23.333 -102.745 1.00 61.25 471 VAL A O 1
ATOM 3897 N N . ASN A 1 472 ? 15.811 -23.547 -104.970 1.00 58.31 472 ASN A N 1
ATOM 3898 C CA . ASN A 1 472 ? 15.186 -22.261 -105.327 1.00 58.31 472 ASN A CA 1
ATOM 3899 C C . ASN A 1 472 ? 15.809 -21.016 -104.658 1.00 58.31 472 ASN A C 1
ATOM 3901 O O . ASN A 1 472 ? 15.091 -20.104 -104.249 1.00 58.31 472 ASN A O 1
ATOM 3905 N N . GLY A 1 473 ? 17.140 -20.971 -104.524 1.00 60.66 473 GLY A N 1
ATOM 3906 C CA . GLY A 1 473 ? 17.868 -19.780 -104.058 1.00 60.66 473 GLY A CA 1
ATOM 3907 C C . GLY A 1 473 ? 17.627 -19.385 -102.595 1.00 60.66 473 GLY A C 1
ATOM 3908 O O . GLY A 1 473 ? 18.035 -18.304 -102.180 1.00 60.66 473 GLY A O 1
ATOM 3909 N N . ARG A 1 474 ? 16.973 -20.237 -101.797 1.00 55.62 474 ARG A N 1
ATOM 3910 C CA . ARG A 1 474 ? 16.733 -19.986 -100.372 1.00 55.62 474 ARG A CA 1
ATOM 3911 C C . ARG A 1 474 ? 17.933 -20.469 -99.560 1.00 55.62 474 ARG A C 1
ATOM 3913 O O . ARG A 1 474 ? 18.083 -21.665 -99.343 1.00 55.62 474 ARG A O 1
ATOM 3920 N N . VAL A 1 475 ? 18.774 -19.538 -99.113 1.00 58.53 475 VAL A N 1
ATOM 3921 C CA . VAL A 1 475 ? 19.886 -19.807 -98.188 1.00 58.53 475 VAL A CA 1
ATOM 3922 C C . VAL A 1 475 ? 19.683 -18.981 -96.921 1.00 58.53 475 VAL A C 1
ATOM 3924 O O . VAL A 1 475 ? 19.503 -17.769 -96.999 1.00 58.53 475 VAL A O 1
ATOM 3927 N N . ASN A 1 476 ? 19.731 -19.625 -95.754 1.00 58.09 476 ASN A N 1
ATOM 3928 C CA . ASN A 1 476 ? 19.712 -18.937 -94.465 1.00 58.09 476 ASN A CA 1
ATOM 3929 C C . ASN A 1 476 ? 21.151 -18.693 -93.988 1.00 58.09 476 ASN A C 1
ATOM 3931 O O . ASN A 1 476 ? 21.742 -19.552 -93.340 1.00 58.09 476 ASN A O 1
ATOM 3935 N N . PHE A 1 477 ? 21.705 -17.509 -94.256 1.00 56.19 477 PHE A N 1
ATOM 3936 C CA . PHE A 1 477 ? 22.888 -17.008 -93.542 1.00 56.19 477 PHE A CA 1
ATOM 3937 C C . PHE A 1 477 ? 22.440 -16.257 -92.282 1.00 56.19 477 PHE A C 1
ATOM 3939 O O . PHE A 1 477 ? 22.617 -15.047 -92.160 1.00 56.19 477 PHE A O 1
ATOM 3946 N N . ASN A 1 478 ? 21.798 -16.957 -91.346 1.00 54.97 478 ASN A N 1
ATOM 3947 C CA . ASN A 1 478 ? 21.336 -16.335 -90.107 1.00 54.97 478 ASN A CA 1
ATOM 3948 C C . ASN A 1 478 ? 22.463 -16.319 -89.072 1.00 54.97 478 ASN A C 1
ATOM 3950 O O . ASN A 1 478 ? 22.477 -17.116 -88.140 1.00 54.97 478 ASN A O 1
ATOM 3954 N N . HIS A 1 479 ? 23.388 -15.370 -89.202 1.00 52.69 479 HIS A N 1
ATOM 3955 C CA . HIS A 1 479 ? 24.111 -14.885 -88.033 1.00 52.69 479 HIS A CA 1
ATOM 3956 C C . HIS A 1 479 ? 23.240 -13.824 -87.372 1.00 52.69 479 HIS A C 1
ATOM 3958 O O . HIS A 1 479 ? 23.235 -12.669 -87.787 1.00 52.69 479 HIS A O 1
ATOM 3964 N N . ILE A 1 480 ? 22.476 -14.219 -86.353 1.00 50.66 480 ILE A N 1
ATOM 3965 C CA . ILE A 1 480 ? 21.941 -13.245 -85.404 1.00 50.66 480 ILE A CA 1
ATOM 3966 C C . ILE A 1 480 ? 23.135 -12.873 -84.519 1.00 50.66 480 ILE A C 1
ATOM 3968 O O . ILE A 1 480 ? 23.595 -13.729 -83.758 1.00 50.66 480 ILE A O 1
ATOM 3972 N N . PRO A 1 481 ? 23.712 -11.662 -84.637 1.00 53.06 481 PRO A N 1
ATOM 3973 C CA . PRO A 1 481 ? 24.782 -11.269 -83.740 1.00 53.06 481 PRO A CA 1
ATOM 3974 C C . PRO A 1 481 ? 24.225 -11.266 -82.318 1.00 53.06 481 PRO A C 1
ATOM 3976 O O . PRO A 1 481 ? 23.109 -10.797 -82.083 1.00 53.06 481 PRO A O 1
ATOM 3979 N N . VAL A 1 482 ? 25.005 -11.785 -81.369 1.00 49.38 482 VAL A N 1
ATOM 3980 C CA . VAL A 1 482 ? 24.708 -11.629 -79.944 1.00 49.38 482 VAL A CA 1
ATOM 3981 C C . VAL A 1 482 ? 24.647 -10.128 -79.679 1.00 49.38 482 VAL A C 1
ATOM 3983 O O . VAL A 1 482 ? 25.680 -9.456 -79.648 1.00 49.38 482 VAL A O 1
ATOM 3986 N N . LYS A 1 483 ? 23.436 -9.583 -79.526 1.00 50.91 483 LYS A N 1
ATOM 3987 C CA . LYS A 1 483 ? 23.258 -8.235 -79.000 1.00 50.91 483 LYS A CA 1
ATOM 3988 C C . LYS A 1 483 ? 23.676 -8.297 -77.540 1.00 50.91 483 LYS A C 1
ATOM 3990 O O . LYS A 1 483 ? 22.902 -8.694 -76.679 1.00 50.91 483 LYS A O 1
ATOM 3995 N N . ARG A 1 484 ? 24.934 -7.954 -77.266 1.00 49.31 484 ARG A N 1
ATOM 3996 C CA . ARG A 1 484 ? 25.302 -7.526 -75.923 1.00 49.31 484 ARG A CA 1
ATOM 3997 C C . ARG A 1 484 ? 24.606 -6.189 -75.742 1.00 49.31 484 ARG A C 1
ATOM 3999 O O . ARG A 1 484 ? 25.061 -5.203 -76.310 1.00 49.31 484 ARG A O 1
ATOM 4006 N N . ASP A 1 485 ? 23.508 -6.164 -74.998 1.00 48.75 485 ASP A N 1
ATOM 4007 C CA . ASP A 1 485 ? 22.993 -4.913 -74.450 1.00 48.75 485 ASP A CA 1
ATOM 4008 C C . ASP A 1 485 ? 24.071 -4.382 -73.488 1.00 48.75 485 ASP A C 1
ATOM 4010 O O . ASP A 1 485 ? 24.118 -4.717 -72.304 1.00 48.75 485 ASP A O 1
ATOM 4014 N N . THR A 1 486 ? 25.039 -3.645 -74.037 1.00 48.53 486 THR A N 1
ATOM 4015 C CA . THR A 1 486 ? 26.080 -2.924 -73.290 1.00 48.53 486 THR A CA 1
ATOM 4016 C C . THR A 1 486 ? 25.553 -1.615 -72.715 1.00 48.53 486 THR A C 1
ATOM 4018 O O . THR A 1 486 ? 26.270 -0.933 -71.988 1.00 48.53 486 THR A O 1
ATOM 4021 N N . GLU A 1 487 ? 24.305 -1.264 -73.015 1.00 45.28 487 GLU A N 1
ATOM 4022 C CA . GLU A 1 487 ? 23.648 -0.066 -72.518 1.00 45.28 487 GLU A CA 1
ATOM 4023 C C . GLU A 1 487 ? 22.663 -0.426 -71.411 1.00 45.28 487 GLU A C 1
ATOM 4025 O O . GLU A 1 487 ? 21.724 -1.195 -71.599 1.00 45.28 487 GLU A O 1
ATOM 4030 N N . GLY A 1 488 ? 22.903 0.156 -70.239 1.00 47.53 488 GLY A N 1
ATOM 4031 C CA . GLY A 1 488 ? 22.016 0.062 -69.092 1.00 47.53 488 GLY A CA 1
ATOM 4032 C C . GLY A 1 488 ? 22.506 -0.931 -68.052 1.00 47.53 488 GLY A C 1
ATOM 4033 O O . GLY A 1 488 ? 22.031 -2.060 -67.963 1.00 47.53 488 GLY A O 1
ATOM 4034 N N . LYS A 1 489 ? 23.387 -0.459 -67.163 1.00 47.16 489 LYS A N 1
ATOM 4035 C CA . LYS A 1 489 ? 23.318 -0.888 -65.761 1.00 47.16 489 LYS A CA 1
ATOM 4036 C C . LYS A 1 489 ? 21.837 -0.829 -65.369 1.00 47.16 489 LYS A C 1
ATOM 4038 O O . LYS A 1 489 ? 21.207 0.203 -65.592 1.00 47.16 489 LYS A O 1
ATOM 4043 N N . VAL A 1 490 ? 21.266 -1.914 -64.851 1.00 48.62 490 VAL A N 1
ATOM 4044 C CA . VAL A 1 490 ? 19.907 -1.874 -64.304 1.00 48.62 490 VAL A CA 1
ATOM 4045 C C . VAL A 1 490 ? 19.946 -0.973 -63.071 1.00 48.62 490 VAL A C 1
ATOM 4047 O O . VAL A 1 490 ? 20.277 -1.411 -61.974 1.00 48.62 490 VAL A O 1
ATOM 4050 N N . THR A 1 491 ? 19.664 0.310 -63.265 1.00 49.53 491 THR A N 1
ATOM 4051 C CA . THR A 1 491 ? 19.449 1.268 -62.185 1.00 49.53 491 THR A CA 1
ATOM 4052 C C . THR A 1 491 ? 17.951 1.315 -61.935 1.00 49.53 491 THR A C 1
ATOM 4054 O O . THR A 1 491 ? 17.179 1.699 -62.811 1.00 49.53 491 THR A O 1
ATOM 4057 N N . ILE A 1 492 ? 17.528 0.857 -60.761 1.00 50.91 492 ILE A N 1
ATOM 4058 C CA . ILE A 1 492 ? 16.170 1.083 -60.274 1.00 50.91 492 ILE A CA 1
ATOM 4059 C C . ILE A 1 492 ? 16.268 2.308 -59.369 1.00 50.91 492 ILE A C 1
ATOM 4061 O O . ILE A 1 492 ? 16.803 2.221 -58.266 1.00 50.91 492 ILE A O 1
ATOM 4065 N N . GLU A 1 493 ? 15.843 3.466 -59.870 1.00 45.16 493 GLU A N 1
ATOM 4066 C CA . GLU A 1 493 ? 15.814 4.698 -59.083 1.00 45.16 493 GLU A CA 1
ATOM 4067 C C . GLU A 1 493 ? 14.604 4.696 -58.143 1.00 45.16 493 GLU A C 1
ATOM 4069 O O . GLU A 1 493 ? 13.477 4.384 -58.534 1.00 45.16 493 GLU A O 1
ATOM 4074 N N . ALA A 1 494 ? 14.856 5.022 -56.876 1.00 43.06 494 ALA A N 1
ATOM 4075 C CA . ALA A 1 494 ? 13.847 5.087 -55.834 1.00 43.06 494 ALA A CA 1
ATOM 4076 C C . ALA A 1 494 ? 13.026 6.377 -55.972 1.00 43.06 494 ALA A C 1
ATOM 4078 O O . ALA A 1 494 ? 13.317 7.387 -55.340 1.00 43.06 494 ALA A O 1
ATOM 4079 N N . GLN A 1 495 ? 11.971 6.337 -56.777 1.00 41.66 495 GLN A N 1
ATOM 4080 C CA . GLN A 1 495 ? 10.879 7.301 -56.685 1.00 41.66 495 GLN A CA 1
ATOM 4081 C C . GLN A 1 495 ? 9.583 6.534 -56.484 1.00 41.66 495 GLN A C 1
ATOM 4083 O O . GLN A 1 495 ? 8.985 6.056 -57.441 1.00 41.66 495 GLN A O 1
ATOM 4088 N N . THR A 1 496 ? 9.213 6.352 -55.214 1.00 38.88 496 THR A N 1
ATOM 4089 C CA . THR A 1 496 ? 7.847 6.365 -54.654 1.00 38.88 496 THR A CA 1
ATOM 4090 C C . THR A 1 496 ? 7.798 5.546 -53.363 1.00 38.88 496 THR A C 1
ATOM 4092 O O . THR A 1 496 ? 8.134 4.362 -53.327 1.00 38.88 496 THR A O 1
ATOM 4095 N N . HIS A 1 497 ? 7.332 6.179 -52.286 1.00 38.28 497 HIS A N 1
ATOM 4096 C CA . HIS A 1 497 ? 6.840 5.473 -51.109 1.00 38.28 497 HIS A CA 1
ATOM 4097 C C . HIS A 1 497 ? 5.574 4.709 -51.511 1.00 38.28 497 HIS A C 1
ATOM 4099 O O . HIS A 1 497 ? 4.497 5.285 -51.632 1.00 38.28 497 HIS A O 1
ATOM 4105 N N . VAL A 1 498 ? 5.690 3.403 -51.747 1.00 34.38 498 VAL A N 1
ATOM 4106 C CA . VAL A 1 498 ? 4.522 2.551 -51.985 1.00 34.38 498 VAL A CA 1
ATOM 4107 C C . VAL A 1 498 ? 3.909 2.194 -50.632 1.00 34.38 498 VAL A C 1
ATOM 4109 O O . VAL A 1 498 ? 4.259 1.186 -50.024 1.00 34.38 498 VAL A O 1
ATOM 4112 N N . HIS A 1 499 ? 2.966 3.007 -50.156 1.00 35.03 499 HIS A N 1
ATOM 4113 C CA . HIS A 1 499 ? 1.998 2.554 -49.158 1.00 35.03 499 HIS A CA 1
ATOM 4114 C C . HIS A 1 499 ? 1.019 1.593 -49.840 1.00 35.03 499 HIS A C 1
ATOM 4116 O O . HIS A 1 499 ? -0.032 1.986 -50.341 1.00 35.03 499 HIS A O 1
ATOM 4122 N N . LYS A 1 500 ? 1.358 0.300 -49.891 1.00 33.47 500 LYS A N 1
ATOM 4123 C CA . LYS A 1 500 ? 0.362 -0.740 -50.177 1.00 33.47 500 LYS A CA 1
ATOM 4124 C C . LYS A 1 500 ? -0.425 -1.033 -48.904 1.00 33.47 500 LYS A C 1
ATOM 4126 O O . LYS A 1 500 ? -0.287 -2.088 -48.293 1.00 33.47 500 LYS A O 1
ATOM 4131 N N . THR A 1 501 ? -1.322 -0.120 -48.554 1.00 34.47 501 THR A N 1
ATOM 4132 C CA . THR A 1 501 ? -2.436 -0.402 -47.648 1.00 34.47 501 THR A CA 1
ATOM 4133 C C . THR A 1 501 ? -3.471 -1.207 -48.426 1.00 34.47 501 THR A C 1
ATOM 4135 O O . THR A 1 501 ? -4.513 -0.706 -48.833 1.00 34.47 501 THR A O 1
ATOM 4138 N N . THR A 1 502 ? -3.180 -2.480 -48.701 1.00 32.97 502 THR A N 1
ATOM 4139 C CA . THR A 1 502 ? -4.236 -3.425 -49.077 1.00 32.97 502 THR A CA 1
ATOM 4140 C C . THR A 1 502 ? -4.835 -3.958 -47.784 1.00 32.97 502 THR A C 1
ATOM 4142 O O . THR A 1 502 ? -4.568 -5.082 -47.367 1.00 32.97 502 THR A O 1
ATOM 4145 N N . VAL A 1 503 ? -5.643 -3.119 -47.126 1.00 32.78 503 VAL A N 1
ATOM 4146 C CA . VAL A 1 503 ? -6.653 -3.608 -46.187 1.00 32.78 503 VAL A CA 1
ATOM 4147 C C . VAL A 1 503 ? -7.552 -4.514 -47.010 1.00 32.78 503 VAL A C 1
ATOM 4149 O O . VAL A 1 503 ? -8.361 -4.073 -47.825 1.00 32.78 503 VAL A O 1
ATOM 4152 N N . ARG A 1 504 ? -7.356 -5.818 -46.844 1.00 31.19 504 ARG A N 1
ATOM 4153 C CA . ARG A 1 504 ? -8.290 -6.824 -47.316 1.00 31.19 504 ARG A CA 1
ATOM 4154 C C . ARG A 1 504 ? -9.529 -6.669 -46.439 1.00 31.19 504 ARG A C 1
ATOM 4156 O O . ARG A 1 504 ? -9.637 -7.321 -45.406 1.00 31.19 504 ARG A O 1
ATOM 4163 N N . GLN A 1 505 ? -10.435 -5.770 -46.827 1.00 30.56 505 GLN A N 1
ATOM 4164 C CA . GLN A 1 505 ? -11.815 -5.804 -46.362 1.00 30.56 505 GLN A CA 1
ATOM 4165 C C . GLN A 1 505 ? -12.340 -7.197 -46.708 1.00 30.56 505 GLN A C 1
ATOM 4167 O O . GLN A 1 505 ? -12.632 -7.514 -47.861 1.00 30.56 505 GLN A O 1
ATOM 4172 N N . GLN A 1 506 ? -12.387 -8.065 -45.702 1.00 32.78 506 GLN A N 1
ATOM 4173 C CA . GLN A 1 506 ? -13.249 -9.225 -45.743 1.00 32.78 506 GLN A CA 1
ATOM 4174 C C . GLN A 1 506 ? -14.667 -8.670 -45.835 1.00 32.78 506 GLN A C 1
ATOM 4176 O O . GLN A 1 506 ? -15.202 -8.134 -44.867 1.00 32.78 506 GLN A O 1
ATOM 4181 N N . GLN A 1 507 ? -15.254 -8.756 -47.027 1.00 32.53 507 GLN A N 1
ATOM 4182 C CA . GLN A 1 507 ? -16.695 -8.707 -47.179 1.00 32.53 507 GLN A CA 1
ATOM 4183 C C . GLN A 1 507 ? -17.267 -9.844 -46.334 1.00 32.53 507 GLN A C 1
ATOM 4185 O O . GLN A 1 507 ? -17.250 -11.012 -46.722 1.00 32.53 507 GLN A O 1
ATOM 4190 N N . ILE A 1 508 ? -17.742 -9.485 -45.147 1.00 37.03 508 ILE A N 1
ATOM 4191 C CA . ILE A 1 508 ? -18.725 -10.267 -44.420 1.00 37.03 508 ILE A CA 1
ATOM 4192 C C . ILE A 1 508 ? -19.976 -10.228 -45.297 1.00 37.03 508 ILE A C 1
ATOM 4194 O O . ILE A 1 508 ? -20.661 -9.212 -45.388 1.00 37.03 508 ILE A O 1
ATOM 4198 N N . LEU A 1 509 ? -20.228 -11.328 -46.004 1.00 35.19 509 LEU A N 1
ATOM 4199 C CA . LEU A 1 509 ? -21.529 -11.593 -46.600 1.00 35.19 509 LEU A CA 1
ATOM 4200 C C . LEU A 1 509 ? -22.571 -11.594 -45.469 1.00 35.19 509 LEU A C 1
ATOM 4202 O O . LEU A 1 509 ? -22.376 -12.313 -44.483 1.00 35.19 509 LEU A O 1
ATOM 4206 N N . PRO A 1 510 ? -23.679 -10.844 -45.581 1.00 35.38 510 PRO A N 1
ATOM 4207 C CA . PRO A 1 510 ? -24.789 -11.015 -44.665 1.00 35.38 510 PRO A CA 1
ATOM 4208 C C . PRO A 1 510 ? -25.380 -12.407 -44.902 1.00 35.38 510 PRO A C 1
ATOM 4210 O O . PRO A 1 510 ? -25.938 -12.688 -45.964 1.00 35.38 510 PRO A O 1
ATOM 4213 N N . ARG A 1 511 ? -25.257 -13.292 -43.906 1.00 35.38 511 ARG A N 1
ATOM 4214 C CA . ARG A 1 511 ? -26.139 -14.456 -43.810 1.00 35.38 511 ARG A CA 1
ATOM 4215 C C . ARG A 1 511 ? -27.553 -13.923 -43.622 1.00 35.38 511 ARG A C 1
ATOM 4217 O O . ARG A 1 511 ? -27.908 -13.437 -42.554 1.00 35.38 511 ARG A O 1
ATOM 4224 N N . THR A 1 512 ? -28.316 -13.969 -44.701 1.00 43.34 512 THR A N 1
ATOM 4225 C CA . THR A 1 512 ? -29.769 -13.929 -44.663 1.00 43.34 512 THR A CA 1
ATOM 4226 C C . THR A 1 512 ? -30.248 -15.374 -44.535 1.00 43.34 512 THR A C 1
ATOM 4228 O O . THR A 1 512 ? -29.901 -16.207 -45.371 1.00 43.34 512 THR A O 1
ATOM 4231 N N . ASN A 1 513 ? -31.015 -15.603 -43.464 1.00 42.00 513 ASN A N 1
ATOM 4232 C CA . ASN A 1 513 ? -31.675 -16.830 -42.993 1.00 42.00 513 ASN A CA 1
ATOM 4233 C C . ASN A 1 513 ? -30.795 -17.959 -42.446 1.00 42.00 513 ASN A C 1
ATOM 4235 O O . ASN A 1 513 ? -30.093 -18.644 -43.221 1.00 42.00 513 ASN A O 1
#

Radius of gyration: 80.58 Å; Cα contacts (8 Å, |Δi|>4): 43; chains: 1; bounding box: 194×69×224 Å

Solvent-accessible surface area (backbone atoms only — not comparable to full-atom values): 29560 Å² total; per-residue (Å²): 137,84,83,80,89,75,85,81,75,80,80,73,84,71,77,70,76,83,73,70,84,74,82,47,70,76,60,54,54,58,55,70,77,48,61,76,82,52,40,58,53,50,51,50,50,51,50,50,50,51,50,50,50,51,50,51,51,48,51,51,50,49,53,53,47,50,52,52,50,50,54,51,47,53,51,51,52,49,52,52,49,52,52,50,50,52,52,51,51,50,52,51,51,52,51,49,49,52,53,48,54,52,50,51,53,50,50,56,50,50,52,48,53,48,52,52,51,51,50,51,51,50,52,52,49,53,51,48,54,51,53,51,48,54,51,48,55,53,49,51,54,51,50,51,51,50,50,51,51,50,51,49,53,52,51,50,54,52,49,50,53,54,48,54,48,51,52,50,54,48,52,50,51,51,52,52,49,50,52,51,49,51,50,51,51,51,54,49,52,52,53,52,48,52,51,48,50,54,48,48,52,50,50,52,49,51,49,51,51,50,49,48,54,51,47,54,54,48,48,53,54,47,52,59,53,44,64,63,48,54,66,65,50,59,72,59,54,68,71,63,61,75,80,66,58,74,67,61,54,55,58,50,53,53,54,52,53,53,50,52,50,51,51,52,52,50,51,54,49,49,59,50,49,51,52,50,50,50,51,51,50,54,52,50,49,52,52,52,50,53,48,52,54,50,52,51,53,53,49,53,56,49,51,54,50,51,52,52,48,49,53,49,51,53,51,51,50,50,52,51,51,50,53,52,49,51,53,48,52,53,50,52,51,53,48,52,51,48,55,52,51,53,52,51,51,52,51,49,53,49,52,50,51,50,51,52,50,51,56,58,53,56,71,78,50,53,72,68,46,72,77,48,55,55,73,78,65,75,68,72,52,73,82,77,52,82,66,86,83,58,60,70,67,61,54,49,54,55,48,53,67,69,54,84,63,75,76,49,86,88,57,65,51,49,64,57,49,54,39,51,50,49,57,51,51,54,49,52,52,51,53,51,51,50,55,50,52,50,51,51,48,52,50,50,52,50,51,51,47,51,50,50,50,70,76,41,96,46,77,76,46,71,76,44,78,26,88,89,66,68,62,92,86,48,66,71,84,78,78,77,74,84,79,73,78,83,73,71,78,90,75,83,77,93,81,75,90,80,82,79,79,74,75,77,74,74,79,75,73,79,83,77,131

InterPro domains:
  IPR029440 Dynein regulatory complex protein 1, C-terminal [PF14775] (395-452)
  IPR039505 Dynein regulatory complex protein 1/2, N-terminal [PF14772] (45-131)
  IPR039750 Dynein regulatory complex protein [PTHR21625] (44-379)